Protein AF-A0A846ETT3-F1 (afdb_monomer)

Nearest PDB structures (foldseek):
  6ebn-assembly1_A  TM=8.246E-01  e=8.961E-28  Psilocybe cubensis
  7cwy-assembly1_A  TM=8.087E-01  e=3.530E-19  Enterococcus faecalis
  3vp6-assembly1_B  TM=7.654E-01  e=6.152E-07  Homo sapiens
  2okj-assembly1_A  TM=7.745E-01  e=5.686E-06  Homo sapiens
  7lz6-assembly1_B  TM=7.390E-01  e=2.336E-06  Homo sapiens

Structure (mmCIF, N/CA/C/O backbone):
data_AF-A0A846ETT3-F1
#
_entry.id   AF-A0A846ETT3-F1
#
loop_
_atom_site.group_PDB
_atom_site.id
_atom_site.type_symbol
_atom_site.label_atom_id
_atom_site.label_alt_id
_atom_site.label_comp_id
_atom_site.label_asym_id
_atom_site.label_entity_id
_atom_site.label_seq_id
_atom_site.pdbx_PDB_ins_code
_atom_site.Cartn_x
_atom_site.Cartn_y
_atom_site.Cartn_z
_atom_site.occupancy
_atom_site.B_iso_or_equiv
_atom_site.auth_seq_id
_atom_site.auth_comp_id
_atom_site.auth_asym_id
_atom_site.auth_atom_id
_atom_site.pdbx_PDB_model_num
ATOM 1 N N . MET A 1 1 ? 20.574 -25.439 -6.660 1.00 46.97 1 MET A N 1
ATOM 2 C CA . MET A 1 1 ? 19.407 -25.152 -5.811 1.00 46.97 1 MET A CA 1
ATOM 3 C C . MET A 1 1 ? 19.473 -23.665 -5.570 1.00 46.97 1 MET A C 1
ATOM 5 O O . MET A 1 1 ? 20.426 -23.225 -4.946 1.00 46.97 1 MET A O 1
ATOM 9 N N . GLU A 1 2 ? 18.604 -22.910 -6.231 1.00 51.91 2 GLU A N 1
ATOM 10 C CA . GLU A 1 2 ? 18.496 -21.464 -6.031 1.00 51.91 2 GLU A CA 1
ATOM 11 C C . GLU A 1 2 ? 17.723 -21.252 -4.733 1.00 51.91 2 GLU A C 1
ATOM 13 O O . GLU A 1 2 ? 16.706 -21.9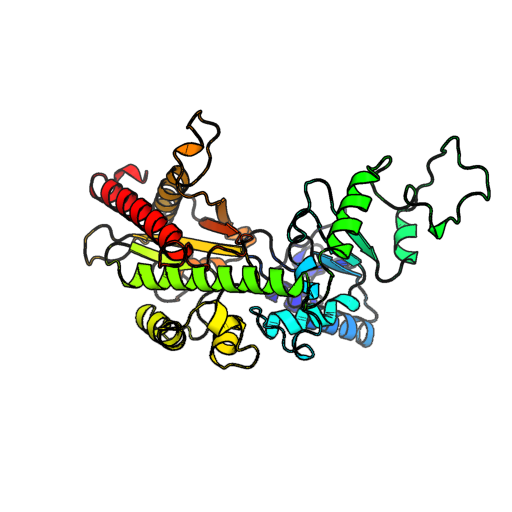11 -4.512 1.00 51.91 2 GLU A O 1
ATOM 18 N N . LEU A 1 3 ? 18.256 -20.415 -3.849 1.00 61.38 3 LEU A N 1
ATOM 19 C CA . LEU A 1 3 ? 17.632 -20.104 -2.575 1.00 61.38 3 LEU A CA 1
ATOM 20 C C .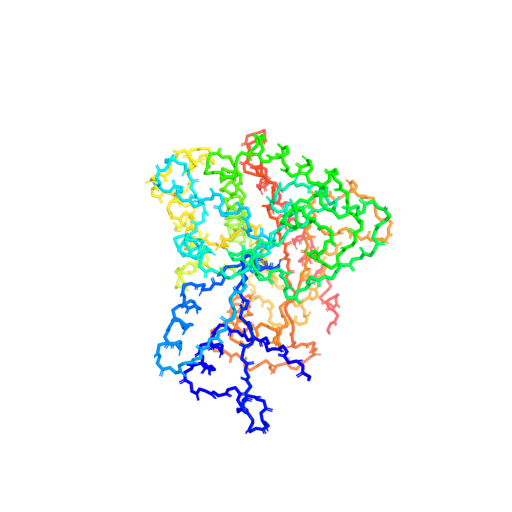 LEU A 1 3 ? 17.078 -18.683 -2.654 1.00 61.38 3 LEU A C 1
ATOM 22 O O . LEU A 1 3 ? 17.824 -17.752 -2.950 1.00 61.38 3 LEU A O 1
ATOM 26 N N . LEU A 1 4 ? 15.782 -18.527 -2.397 1.00 72.81 4 LEU A N 1
ATOM 27 C CA . LEU A 1 4 ? 15.175 -17.217 -2.201 1.00 72.81 4 LEU A CA 1
ATOM 28 C C . LEU A 1 4 ? 15.307 -16.850 -0.722 1.00 72.81 4 LEU A C 1
ATOM 30 O O . LEU A 1 4 ? 14.778 -17.553 0.136 1.00 72.81 4 LEU A O 1
ATOM 34 N N . LEU A 1 5 ? 16.027 -15.768 -0.440 1.00 66.88 5 LEU A N 1
ATOM 35 C CA . LEU A 1 5 ? 16.122 -15.187 0.894 1.00 66.88 5 LEU A CA 1
ATOM 36 C C . LEU A 1 5 ? 15.127 -14.031 1.000 1.00 66.88 5 LEU A C 1
ATOM 38 O O . LEU A 1 5 ? 15.304 -13.001 0.354 1.00 66.88 5 LEU A O 1
ATOM 42 N N . CYS A 1 6 ? 14.085 -14.218 1.807 1.00 68.12 6 CYS A N 1
ATOM 43 C CA . CYS A 1 6 ? 13.172 -13.153 2.207 1.00 68.12 6 CYS A CA 1
ATOM 44 C C . CYS A 1 6 ? 13.728 -12.508 3.474 1.00 68.12 6 CYS A C 1
ATOM 46 O O . CYS A 1 6 ? 13.907 -13.184 4.483 1.00 68.12 6 CYS A O 1
ATOM 48 N N . LEU A 1 7 ? 14.049 -11.221 3.400 1.00 66.62 7 LEU A N 1
ATOM 49 C CA . LEU A 1 7 ? 14.689 -10.480 4.479 1.00 66.62 7 LEU A CA 1
ATOM 50 C C . LEU A 1 7 ? 13.911 -9.195 4.694 1.00 66.62 7 LEU A C 1
ATOM 52 O O . LEU A 1 7 ? 13.517 -8.548 3.722 1.00 66.62 7 LEU A O 1
ATOM 56 N N . ASN A 1 8 ? 13.734 -8.798 5.951 1.00 64.62 8 ASN A N 1
ATOM 57 C CA . ASN A 1 8 ? 13.344 -7.423 6.230 1.00 64.62 8 ASN A CA 1
ATOM 58 C C . ASN A 1 8 ? 14.505 -6.471 5.860 1.00 64.62 8 ASN A C 1
ATOM 60 O O . ASN A 1 8 ? 15.656 -6.887 5.702 1.00 64.62 8 ASN A O 1
ATOM 64 N N . LEU A 1 9 ? 14.208 -5.179 5.709 1.00 63.06 9 LEU A N 1
ATOM 65 C CA . LEU A 1 9 ? 15.191 -4.172 5.288 1.00 63.06 9 LEU A CA 1
ATOM 66 C C . LEU A 1 9 ? 16.407 -4.091 6.227 1.00 63.06 9 LEU A C 1
ATOM 68 O O . LEU A 1 9 ? 17.533 -3.952 5.751 1.00 63.06 9 LEU A O 1
ATOM 72 N N . SER A 1 10 ? 16.210 -4.204 7.544 1.00 64.75 10 SER A N 1
ATOM 73 C CA . SER A 1 10 ? 17.315 -4.190 8.513 1.00 64.75 10 SER A CA 1
ATOM 74 C C . SER A 1 10 ? 18.259 -5.375 8.332 1.00 64.75 10 SER A C 1
ATOM 76 O O . SER A 1 10 ? 19.473 -5.179 8.281 1.00 64.75 10 SER A O 1
ATOM 78 N N . ASP A 1 11 ? 17.711 -6.576 8.160 1.00 67.62 11 ASP A N 1
ATOM 79 C CA . ASP A 1 11 ? 18.476 -7.802 7.953 1.00 67.62 11 ASP A CA 1
ATOM 80 C C . ASP A 1 11 ? 19.167 -7.774 6.594 1.00 67.62 11 ASP A C 1
ATOM 82 O O . ASP A 1 11 ? 20.320 -8.177 6.483 1.00 67.62 11 ASP A O 1
ATOM 86 N N . PHE A 1 12 ? 18.512 -7.218 5.569 1.00 73.50 12 PHE A N 1
ATOM 87 C CA . PHE A 1 12 ? 19.136 -6.973 4.275 1.00 73.50 12 PHE A CA 1
ATOM 88 C C . PHE A 1 12 ? 20.381 -6.094 4.423 1.00 73.50 12 PHE A C 1
ATOM 90 O O . PHE A 1 12 ? 21.456 -6.496 3.994 1.00 73.50 12 PHE A O 1
ATOM 97 N N . PHE A 1 13 ? 20.299 -4.930 5.072 1.00 72.44 13 PHE A N 1
ATOM 98 C CA . PHE A 1 13 ? 21.490 -4.089 5.241 1.00 72.44 13 PHE A CA 1
ATOM 99 C C . PHE A 1 13 ? 22.548 -4.729 6.148 1.00 72.44 13 PHE A C 1
ATOM 101 O O . PHE A 1 13 ? 23.739 -4.545 5.895 1.00 72.44 13 PHE A O 1
ATOM 108 N N . TYR A 1 14 ? 22.137 -5.516 7.145 1.00 67.62 14 TYR A N 1
ATOM 109 C CA . TYR A 1 14 ? 23.044 -6.264 8.014 1.00 67.62 14 TYR A CA 1
ATOM 110 C C . TYR A 1 14 ? 23.808 -7.373 7.267 1.00 67.62 14 TYR A C 1
ATOM 112 O O . TYR A 1 14 ? 25.023 -7.510 7.421 1.00 67.62 14 TYR A O 1
ATOM 120 N N . LEU A 1 15 ? 23.145 -8.121 6.378 1.00 69.44 15 LEU A N 1
ATOM 121 C CA . LEU A 1 15 ? 23.803 -9.145 5.553 1.00 69.44 15 LEU A CA 1
ATOM 122 C C . LEU A 1 15 ? 24.960 -8.581 4.727 1.00 69.44 15 LEU A C 1
ATOM 124 O O . LEU A 1 15 ? 25.975 -9.251 4.520 1.00 69.44 15 LEU A O 1
ATOM 128 N N . PHE A 1 16 ? 24.806 -7.340 4.268 1.00 68.00 16 PHE A N 1
ATOM 129 C CA . PHE A 1 16 ? 25.812 -6.624 3.500 1.00 68.00 16 PHE A CA 1
ATOM 130 C C . PHE A 1 16 ? 26.701 -5.707 4.363 1.00 68.00 16 PHE A C 1
ATOM 132 O O . PHE A 1 16 ? 27.505 -4.961 3.807 1.00 68.00 16 PHE A O 1
ATOM 139 N N . SER A 1 17 ? 26.627 -5.718 5.693 1.00 63.75 17 SER A N 1
ATOM 140 C CA . SER A 1 17 ? 27.673 -5.083 6.510 1.00 63.75 17 SER A CA 1
ATOM 141 C C . SER A 1 17 ? 28.801 -6.057 6.845 1.00 63.75 17 SER A C 1
ATOM 143 O O . SER A 1 17 ? 29.961 -5.652 6.829 1.00 63.75 17 SER A O 1
ATOM 145 N N . ASP A 1 18 ? 28.477 -7.340 7.051 1.00 61.66 18 ASP A N 1
ATOM 146 C CA . ASP A 1 18 ? 29.418 -8.334 7.595 1.00 61.66 18 ASP A CA 1
ATOM 147 C C . ASP A 1 18 ? 29.718 -9.525 6.656 1.00 61.66 18 ASP A C 1
ATOM 149 O O . ASP A 1 18 ? 30.370 -10.482 7.067 1.00 61.66 18 ASP A O 1
ATOM 153 N N . ASN A 1 19 ? 29.286 -9.495 5.384 1.00 57.69 19 ASN A N 1
ATOM 154 C CA . ASN A 1 19 ? 29.395 -10.634 4.447 1.00 57.69 19 ASN A CA 1
ATOM 155 C C . ASN A 1 19 ? 28.767 -11.939 5.000 1.00 57.69 19 ASN A C 1
ATOM 157 O O . ASN A 1 19 ? 29.209 -13.046 4.678 1.00 57.69 19 ASN A O 1
ATOM 161 N N . SER A 1 20 ? 27.722 -11.827 5.823 1.00 59.94 20 SER A N 1
ATOM 162 C CA . SER A 1 20 ? 27.207 -12.907 6.679 1.00 59.94 20 SER A CA 1
ATOM 163 C C . SER A 1 20 ? 26.238 -13.873 5.988 1.00 59.94 20 SER A C 1
ATOM 165 O O . SER A 1 20 ? 25.697 -14.764 6.634 1.00 59.94 20 SER A O 1
ATOM 167 N N . ILE A 1 21 ? 26.061 -13.793 4.663 1.00 64.19 21 ILE A N 1
ATOM 168 C CA . ILE A 1 21 ? 25.161 -14.693 3.909 1.00 64.19 21 ILE A CA 1
ATOM 169 C C . ILE A 1 21 ? 25.497 -16.173 4.162 1.00 64.19 21 ILE A C 1
ATOM 171 O O . ILE A 1 21 ? 24.603 -17.005 4.303 1.00 64.19 21 ILE A O 1
ATOM 175 N N . SER A 1 22 ? 26.785 -16.512 4.276 1.00 59.91 22 SER A N 1
ATOM 176 C CA . SER A 1 22 ? 27.229 -17.871 4.612 1.00 59.91 22 SER A CA 1
ATOM 177 C C . SER A 1 22 ? 26.864 -18.300 6.037 1.00 59.91 22 SER A C 1
ATOM 179 O O . SER A 1 22 ? 26.668 -19.489 6.292 1.00 59.91 22 SER A O 1
ATOM 181 N N . GLU A 1 23 ? 26.806 -17.345 6.968 1.00 58.00 23 GLU A N 1
ATOM 182 C CA . GLU A 1 23 ? 26.436 -17.571 8.368 1.00 58.00 23 GLU A CA 1
ATOM 183 C C . GLU A 1 23 ? 24.924 -17.748 8.506 1.00 58.00 23 GLU A C 1
ATOM 185 O O . GLU A 1 23 ? 24.486 -18.692 9.159 1.00 58.00 23 GLU A O 1
ATOM 190 N N . THR A 1 24 ? 24.129 -16.935 7.803 1.00 67.19 24 THR A N 1
ATOM 191 C CA . THR A 1 24 ? 22.663 -17.066 7.739 1.00 67.19 24 THR A CA 1
ATOM 192 C C . THR A 1 24 ? 22.229 -18.426 7.207 1.00 67.19 24 THR A C 1
ATOM 194 O O . THR A 1 24 ? 21.252 -18.999 7.682 1.00 67.19 24 THR A O 1
ATOM 197 N N . LEU A 1 25 ? 22.967 -18.975 6.241 1.00 68.62 25 LEU A N 1
ATOM 198 C CA . LEU A 1 25 ? 22.671 -20.288 5.664 1.00 68.62 25 LEU A CA 1
ATOM 199 C C . LEU A 1 25 ? 23.290 -21.454 6.434 1.00 68.62 25 LEU A C 1
ATOM 201 O O . LEU A 1 25 ? 22.961 -22.608 6.155 1.00 68.62 25 LEU A O 1
ATOM 205 N N . GLY A 1 26 ? 24.178 -21.174 7.393 1.00 69.44 26 GLY A N 1
ATOM 206 C CA . GLY A 1 26 ? 24.812 -22.180 8.243 1.00 69.44 26 GLY A CA 1
ATOM 207 C C . GLY A 1 26 ? 25.633 -23.230 7.485 1.00 69.44 26 GLY A C 1
ATOM 208 O O . GLY A 1 26 ? 25.972 -24.266 8.057 1.00 69.44 26 GLY A O 1
ATOM 209 N N . ASP A 1 27 ? 25.940 -23.001 6.204 1.00 77.50 27 ASP A N 1
ATOM 210 C CA . ASP A 1 27 ? 26.609 -23.978 5.339 1.00 77.50 27 ASP A CA 1
ATOM 211 C C . ASP A 1 27 ? 28.088 -23.657 5.083 1.00 77.50 27 ASP A C 1
ATOM 213 O O . ASP A 1 27 ? 28.808 -24.481 4.509 1.00 77.50 27 ASP A O 1
ATOM 217 N N . GLY A 1 28 ? 28.550 -22.484 5.537 1.00 74.12 28 GLY A N 1
ATOM 218 C CA . GLY A 1 28 ? 29.937 -22.035 5.425 1.00 74.12 28 GLY A CA 1
ATOM 219 C C . GLY A 1 28 ? 30.394 -21.774 3.987 1.00 74.12 28 GLY A C 1
ATOM 220 O O . GLY A 1 28 ? 31.600 -21.744 3.732 1.00 74.12 28 GLY A O 1
ATOM 221 N N . LYS A 1 29 ? 29.464 -21.626 3.033 1.00 75.00 29 LYS A N 1
ATOM 222 C CA . LYS A 1 29 ? 29.772 -21.385 1.617 1.00 75.00 29 LYS A CA 1
ATOM 223 C C . LYS A 1 29 ? 29.482 -19.946 1.225 1.00 75.00 29 LYS A C 1
ATOM 225 O O . LYS A 1 29 ? 28.577 -19.313 1.750 1.00 75.00 29 LYS A O 1
ATOM 230 N N . GLN A 1 30 ? 30.228 -19.448 0.245 1.00 74.88 30 GLN A N 1
ATOM 231 C CA . GLN A 1 30 ? 29.902 -18.186 -0.412 1.00 74.88 30 GLN A CA 1
ATOM 232 C C . GLN A 1 30 ? 28.758 -18.394 -1.408 1.00 74.88 30 GLN A C 1
ATOM 234 O O . GLN A 1 30 ? 28.809 -19.321 -2.222 1.00 74.88 30 GLN A O 1
ATOM 239 N N . HIS A 1 31 ? 27.764 -17.507 -1.370 1.00 78.31 31 HIS A N 1
ATOM 240 C CA . HIS A 1 31 ? 26.595 -17.550 -2.249 1.00 78.31 31 HIS A CA 1
ATOM 241 C C . HIS A 1 31 ? 26.526 -16.270 -3.088 1.00 78.31 31 HIS A C 1
ATOM 243 O O . HIS A 1 31 ? 26.509 -15.179 -2.515 1.00 78.31 31 HIS A O 1
ATOM 249 N N . PRO A 1 32 ? 26.508 -16.364 -4.430 1.00 80.19 32 PRO A N 1
ATOM 250 C CA . PRO A 1 32 ? 26.344 -15.194 -5.278 1.00 80.19 32 PRO A CA 1
ATOM 251 C C . PRO A 1 32 ? 24.910 -14.666 -5.190 1.00 80.19 32 PRO A C 1
ATOM 253 O O . PRO A 1 32 ? 23.945 -15.430 -5.240 1.00 80.19 32 PRO A O 1
ATOM 256 N N . ILE A 1 33 ? 24.774 -13.345 -5.123 1.00 84.31 33 ILE A N 1
ATOM 257 C CA . ILE A 1 33 ? 23.477 -12.670 -5.132 1.00 84.31 33 ILE A CA 1
ATOM 258 C C . ILE A 1 33 ? 23.106 -12.401 -6.586 1.00 84.31 33 ILE A C 1
ATOM 260 O O . ILE A 1 33 ? 23.710 -11.561 -7.247 1.00 84.31 33 ILE A O 1
ATOM 264 N N . ILE A 1 34 ? 22.124 -13.137 -7.103 1.00 89.00 34 ILE A N 1
ATOM 265 C CA . ILE A 1 34 ? 21.691 -12.986 -8.499 1.00 89.00 34 ILE A CA 1
ATOM 266 C C . ILE A 1 34 ? 20.930 -11.669 -8.671 1.00 89.00 34 ILE A C 1
ATOM 268 O O . ILE A 1 34 ? 21.206 -10.903 -9.597 1.00 89.00 34 ILE A O 1
ATOM 272 N N . ALA A 1 35 ? 19.982 -11.405 -7.773 1.00 91.75 35 ALA A N 1
ATOM 273 C CA . ALA A 1 35 ? 19.149 -10.219 -7.814 1.00 91.75 35 ALA A CA 1
ATOM 274 C C . ALA A 1 35 ? 18.691 -9.792 -6.417 1.00 91.75 35 ALA A C 1
ATOM 276 O O . ALA A 1 35 ? 18.546 -10.617 -5.518 1.00 91.75 35 ALA A O 1
ATOM 277 N N . VAL A 1 36 ? 18.409 -8.500 -6.285 1.00 93.81 36 VAL A N 1
ATOM 278 C CA . VAL A 1 36 ? 17.677 -7.886 -5.179 1.00 93.81 36 VAL A CA 1
ATOM 279 C C . VAL A 1 36 ? 16.392 -7.298 -5.752 1.00 93.81 36 VAL A C 1
ATOM 281 O O . VAL A 1 36 ? 16.425 -6.627 -6.789 1.00 93.81 36 VAL A O 1
ATOM 284 N N . VAL A 1 37 ? 15.266 -7.565 -5.095 1.00 96.19 37 VAL A N 1
ATOM 285 C CA . VAL A 1 37 ? 13.952 -7.045 -5.483 1.00 96.19 37 VAL A CA 1
ATOM 286 C C . VAL A 1 37 ? 13.592 -5.894 -4.553 1.00 96.19 37 VAL A C 1
ATOM 288 O O . VAL A 1 37 ? 13.576 -6.080 -3.344 1.00 96.19 37 VAL A O 1
ATOM 291 N N . ALA A 1 38 ? 13.319 -4.723 -5.122 1.00 96.81 38 ALA A N 1
ATOM 292 C CA . ALA A 1 38 ? 12.731 -3.591 -4.415 1.00 96.81 38 ALA A CA 1
ATOM 293 C C . ALA A 1 38 ? 11.248 -3.502 -4.785 1.00 96.81 38 ALA A C 1
ATOM 295 O O . ALA A 1 38 ? 10.911 -3.368 -5.965 1.00 96.81 38 ALA A O 1
ATOM 296 N N . VAL A 1 39 ? 10.364 -3.581 -3.800 1.00 97.75 39 VAL A N 1
ATOM 297 C CA . VAL A 1 39 ? 8.915 -3.560 -3.987 1.00 97.75 39 VAL A CA 1
ATOM 298 C C . VAL A 1 39 ? 8.400 -2.122 -3.938 1.00 97.75 39 VAL A C 1
ATOM 300 O O . VAL A 1 39 ? 8.705 -1.345 -3.037 1.00 97.75 39 VAL A O 1
ATOM 303 N N . PHE A 1 40 ? 7.610 -1.751 -4.941 1.00 98.31 40 PHE A N 1
ATOM 304 C CA . PHE A 1 40 ? 6.946 -0.457 -5.053 1.00 98.31 40 PHE A CA 1
ATOM 305 C C . PHE A 1 40 ? 5.439 -0.690 -5.018 1.00 98.31 40 PHE A C 1
ATOM 307 O O . PHE A 1 40 ? 4.812 -0.994 -6.038 1.00 98.31 40 PHE A O 1
ATOM 314 N N . GLY A 1 41 ? 4.866 -0.532 -3.829 1.00 97.38 41 GLY A N 1
ATOM 315 C CA . GLY A 1 41 ? 3.498 -0.914 -3.524 1.00 97.38 41 GLY A CA 1
ATOM 316 C C . GLY A 1 41 ? 3.417 -2.376 -3.118 1.00 97.38 41 GLY A C 1
ATOM 317 O O . GLY A 1 41 ? 3.010 -3.208 -3.931 1.00 97.38 41 GLY A O 1
ATOM 318 N N . SER A 1 42 ? 3.798 -2.674 -1.871 1.00 96.50 42 SER A N 1
ATOM 319 C CA . SER A 1 42 ? 3.599 -4.003 -1.287 1.00 96.50 42 SER A CA 1
ATOM 320 C C . SER A 1 42 ? 2.142 -4.446 -1.424 1.00 96.50 42 SER A C 1
ATOM 322 O O . SER A 1 42 ? 1.215 -3.632 -1.403 1.00 96.50 42 SER A O 1
ATOM 324 N N . THR A 1 43 ? 1.930 -5.751 -1.599 1.00 93.69 43 THR A N 1
ATOM 325 C CA . THR A 1 43 ? 0.587 -6.287 -1.849 1.00 93.69 43 THR A CA 1
ATOM 326 C C . THR A 1 43 ? -0.360 -5.960 -0.704 1.00 93.69 43 THR A C 1
ATOM 328 O O . THR A 1 43 ? -1.500 -5.573 -0.953 1.00 93.69 43 THR A O 1
ATOM 331 N N . GLU A 1 44 ? 0.101 -6.073 0.537 1.00 94.00 44 GLU A N 1
ATOM 332 C CA . GLU A 1 44 ? -0.758 -5.949 1.708 1.00 94.00 44 GLU A CA 1
ATOM 333 C C . GLU A 1 44 ? -0.907 -4.492 2.179 1.00 94.00 44 GLU A C 1
ATOM 335 O O . GLU A 1 44 ? -2.035 -4.070 2.421 1.00 94.00 44 GLU A O 1
ATOM 340 N N . GLU A 1 45 ? 0.167 -3.693 2.202 1.00 94.88 45 GLU A N 1
ATOM 341 C CA . GLU A 1 45 ? 0.192 -2.339 2.795 1.00 94.88 45 GLU A CA 1
ATOM 342 C C . GLU A 1 45 ? 0.396 -1.202 1.786 1.00 94.88 45 GLU A C 1
ATOM 344 O O . GLU A 1 45 ? 0.197 -0.036 2.123 1.00 94.88 45 GLU A O 1
ATOM 349 N N . GLY A 1 46 ? 0.809 -1.501 0.552 1.00 96.31 46 GLY A N 1
ATOM 350 C CA . GLY A 1 46 ? 1.140 -0.481 -0.442 1.00 96.31 46 GLY A CA 1
ATOM 351 C C . GLY A 1 46 ? 2.404 0.320 -0.119 1.00 96.31 46 GLY A C 1
ATOM 352 O O . GLY A 1 46 ? 2.517 1.452 -0.587 1.00 96.31 46 GLY A O 1
ATOM 353 N N . THR A 1 47 ? 3.341 -0.243 0.648 1.00 95.69 47 THR A N 1
ATOM 354 C CA . THR A 1 47 ? 4.603 0.416 1.031 1.00 95.69 47 THR A CA 1
ATOM 355 C C . THR A 1 47 ? 5.601 0.466 -0.124 1.00 95.69 47 THR A C 1
ATOM 357 O O . THR A 1 47 ? 5.497 -0.293 -1.097 1.00 95.69 47 THR A O 1
ATOM 360 N N . VAL A 1 48 ? 6.566 1.383 -0.039 1.00 97.44 48 VAL A N 1
ATOM 361 C CA . VAL A 1 48 ? 7.646 1.536 -1.024 1.00 97.44 48 VAL A CA 1
ATOM 362 C C . VAL A 1 48 ? 8.999 1.272 -0.366 1.00 97.44 48 VAL A C 1
ATOM 364 O O . VAL A 1 48 ? 9.366 1.951 0.591 1.00 97.44 48 VAL A O 1
ATOM 367 N N . ASP A 1 49 ? 9.765 0.329 -0.911 1.00 96.00 49 ASP A N 1
ATOM 368 C CA . ASP A 1 49 ? 11.095 -0.026 -0.406 1.00 96.00 49 ASP A CA 1
ATOM 369 C C . ASP A 1 49 ? 12.147 1.073 -0.637 1.00 96.00 49 ASP A C 1
ATOM 371 O O . ASP A 1 49 ? 12.063 1.884 -1.565 1.00 96.00 49 ASP A O 1
ATOM 375 N N . GLU A 1 50 ? 13.211 1.045 0.173 1.00 95.62 50 GLU A N 1
ATOM 376 C CA . GLU A 1 50 ? 14.316 2.014 0.168 1.00 95.62 50 GLU A CA 1
ATOM 377 C C . GLU A 1 50 ? 15.279 1.837 -1.029 1.00 95.62 50 GLU A C 1
ATOM 379 O O . GLU A 1 50 ? 16.480 1.585 -0.865 1.00 95.62 50 GLU A O 1
ATOM 384 N N . LEU A 1 51 ? 14.778 1.989 -2.260 1.00 97.19 51 LEU A N 1
ATOM 385 C CA . LEU A 1 51 ? 15.555 1.808 -3.492 1.00 97.19 51 LEU A CA 1
ATOM 386 C C . LEU A 1 51 ? 16.835 2.657 -3.526 1.00 97.19 51 LEU A C 1
ATOM 388 O O . LEU A 1 51 ? 17.860 2.185 -4.020 1.00 97.19 51 LEU A O 1
ATOM 392 N N . VAL A 1 52 ? 16.804 3.888 -3.003 1.00 97.75 52 VAL A N 1
ATOM 393 C CA . VAL A 1 52 ? 17.999 4.744 -2.896 1.00 97.75 52 VAL A CA 1
ATOM 394 C C . VAL A 1 52 ? 19.117 4.002 -2.155 1.00 97.75 52 VAL A C 1
ATOM 396 O O . VAL A 1 52 ? 20.213 3.856 -2.698 1.00 97.75 52 VAL A O 1
ATOM 399 N N . LYS A 1 53 ? 18.824 3.447 -0.972 1.00 95.25 53 LYS A N 1
ATOM 400 C CA . LYS A 1 53 ? 19.810 2.715 -0.167 1.00 95.25 53 LYS A CA 1
ATOM 401 C C . LYS A 1 53 ? 20.247 1.410 -0.831 1.00 95.25 53 LYS A C 1
ATOM 403 O O . LYS A 1 53 ? 21.430 1.086 -0.792 1.00 95.25 53 LYS A O 1
ATOM 408 N N . ILE A 1 54 ? 19.332 0.681 -1.477 1.00 94.69 54 ILE A N 1
ATOM 409 C CA . ILE A 1 54 ? 19.658 -0.550 -2.223 1.00 94.69 54 ILE A CA 1
ATOM 410 C C . ILE A 1 54 ? 20.657 -0.252 -3.353 1.00 94.69 54 ILE A C 1
ATOM 412 O O . ILE A 1 54 ? 21.627 -0.985 -3.557 1.00 94.69 54 ILE A O 1
ATOM 416 N N . LEU A 1 55 ? 20.448 0.839 -4.093 1.00 96.19 55 LEU A N 1
ATOM 417 C CA . LEU A 1 55 ? 21.343 1.244 -5.175 1.00 96.19 55 LEU A CA 1
ATOM 418 C C . LEU A 1 55 ? 22.697 1.730 -4.656 1.00 96.19 55 LEU A C 1
ATOM 420 O O . LEU A 1 55 ? 23.718 1.397 -5.261 1.00 96.19 55 LEU A O 1
ATOM 424 N N . ASP A 1 56 ? 22.714 2.491 -3.562 1.00 94.81 56 ASP A N 1
ATOM 425 C CA . ASP A 1 56 ? 23.952 2.932 -2.916 1.00 94.81 56 ASP A CA 1
ATOM 426 C C . ASP A 1 56 ? 24.764 1.736 -2.418 1.00 94.81 56 ASP A C 1
ATOM 428 O O . ASP A 1 56 ? 25.963 1.650 -2.690 1.00 94.81 56 ASP A O 1
ATOM 432 N N . LEU A 1 57 ? 24.100 0.759 -1.796 1.00 90.62 57 LEU A N 1
ATOM 433 C CA . LEU A 1 57 ? 24.709 -0.495 -1.367 1.00 90.62 57 LEU A CA 1
ATOM 434 C C . LEU A 1 57 ? 25.364 -1.226 -2.539 1.00 90.62 57 LEU A C 1
ATOM 436 O O . LEU A 1 57 ? 26.550 -1.550 -2.481 1.00 90.62 57 LEU A O 1
ATOM 440 N N . ARG A 1 58 ? 24.625 -1.411 -3.640 1.00 92.00 58 ARG A N 1
ATOM 441 C CA . ARG A 1 58 ? 25.159 -2.024 -4.862 1.00 92.00 58 ARG A CA 1
ATOM 442 C C . ARG A 1 58 ? 26.387 -1.281 -5.384 1.00 92.00 58 ARG A C 1
ATOM 444 O O . ARG A 1 58 ? 27.379 -1.906 -5.744 1.00 92.00 58 ARG A O 1
ATOM 451 N N . ASN A 1 59 ? 26.334 0.048 -5.446 1.00 93.56 59 ASN A N 1
ATOM 452 C CA . ASN A 1 59 ? 27.438 0.857 -5.964 1.00 93.56 59 ASN A CA 1
ATOM 453 C C . ASN A 1 59 ? 28.687 0.767 -5.076 1.00 93.56 59 ASN A C 1
ATOM 455 O O . ASN A 1 59 ? 29.796 0.675 -5.605 1.00 93.56 59 ASN A O 1
ATOM 459 N N . ASN A 1 60 ? 28.512 0.756 -3.754 1.00 90.69 60 ASN A N 1
ATOM 460 C CA . ASN A 1 60 ? 29.609 0.587 -2.803 1.00 90.69 60 ASN A CA 1
ATOM 461 C C . ASN A 1 60 ? 30.231 -0.809 -2.931 1.00 90.69 60 ASN A C 1
ATOM 463 O O . ASN A 1 60 ? 31.446 -0.926 -3.046 1.00 90.69 60 ASN A O 1
ATOM 467 N N . TYR A 1 61 ? 29.417 -1.863 -3.032 1.00 87.06 61 TYR A N 1
ATOM 468 C CA . TYR A 1 61 ? 29.908 -3.232 -3.223 1.00 87.06 61 TYR A CA 1
ATOM 469 C C . TYR A 1 61 ? 30.653 -3.434 -4.543 1.00 87.06 61 TYR A C 1
ATOM 471 O O . TYR A 1 61 ? 31.735 -4.023 -4.548 1.00 87.06 61 TYR A O 1
ATOM 479 N N . ARG A 1 62 ? 30.139 -2.871 -5.642 1.00 89.69 62 ARG A N 1
ATOM 480 C CA . ARG A 1 62 ? 30.833 -2.870 -6.938 1.00 89.69 62 ARG A CA 1
ATOM 481 C C . ARG A 1 62 ? 32.208 -2.223 -6.833 1.00 89.69 62 ARG A C 1
ATOM 483 O O . ARG A 1 62 ? 33.174 -2.726 -7.390 1.00 89.69 62 ARG A O 1
ATOM 490 N N . LYS A 1 63 ? 32.288 -1.090 -6.136 1.00 90.81 63 LYS A N 1
ATOM 491 C CA . LYS A 1 63 ? 33.515 -0.303 -6.014 1.00 90.81 63 LYS A CA 1
ATOM 492 C C . LYS A 1 63 ? 34.536 -0.952 -5.080 1.00 90.81 63 LYS A C 1
ATOM 494 O O . LYS A 1 63 ? 35.715 -1.001 -5.421 1.00 90.81 63 LYS A O 1
ATOM 499 N N . ASP A 1 64 ? 34.090 -1.390 -3.908 1.00 88.75 64 ASP A N 1
ATOM 500 C CA . ASP A 1 64 ? 34.975 -1.752 -2.801 1.00 88.75 64 ASP A CA 1
ATOM 501 C C . ASP A 1 64 ? 35.258 -3.264 -2.747 1.00 88.75 64 ASP A C 1
ATOM 503 O O . ASP A 1 64 ? 36.277 -3.669 -2.191 1.00 88.75 64 ASP A O 1
ATOM 507 N N . ASN A 1 65 ? 34.397 -4.097 -3.351 1.00 83.00 65 ASN A N 1
ATOM 508 C CA . ASN A 1 65 ? 34.463 -5.562 -3.253 1.00 83.00 65 ASN A CA 1
ATOM 509 C C . ASN A 1 65 ? 34.411 -6.293 -4.611 1.00 83.00 65 ASN A C 1
ATOM 511 O O . ASN A 1 65 ? 34.517 -7.515 -4.625 1.00 83.00 65 ASN A O 1
ATOM 515 N N . ASP A 1 66 ? 34.248 -5.580 -5.736 1.00 84.81 66 ASP A N 1
ATOM 516 C CA . ASP A 1 66 ? 34.042 -6.163 -7.080 1.00 84.81 66 ASP A CA 1
ATOM 517 C C . ASP A 1 66 ? 32.842 -7.136 -7.137 1.00 84.81 66 ASP A C 1
ATOM 519 O O . ASP A 1 66 ? 32.833 -8.129 -7.864 1.00 84.81 66 ASP A O 1
ATOM 523 N N . VAL A 1 67 ? 31.810 -6.853 -6.332 1.00 84.62 67 VAL A N 1
ATOM 524 C CA . VAL A 1 67 ? 30.566 -7.632 -6.264 1.00 84.62 67 VAL A CA 1
ATOM 525 C C . VAL A 1 67 ? 29.429 -6.838 -6.889 1.00 84.62 67 VAL A C 1
ATOM 527 O O . VAL A 1 67 ? 29.237 -5.659 -6.593 1.00 84.62 67 VAL A O 1
ATOM 530 N N . ASP A 1 68 ? 28.638 -7.504 -7.726 1.00 89.25 68 ASP A N 1
ATOM 531 C CA . ASP A 1 68 ? 27.473 -6.925 -8.384 1.00 89.25 68 ASP A CA 1
ATOM 532 C C . ASP A 1 68 ? 26.254 -7.853 -8.280 1.00 89.25 68 ASP A C 1
ATOM 534 O O . ASP A 1 68 ? 26.395 -9.070 -8.182 1.00 89.25 68 ASP A O 1
ATOM 538 N N . PHE A 1 69 ? 25.060 -7.264 -8.323 1.00 91.94 69 PHE A N 1
ATOM 539 C CA . PHE A 1 69 ? 23.776 -7.948 -8.375 1.00 91.94 69 PHE A CA 1
ATOM 540 C C . PHE A 1 69 ? 22.756 -7.142 -9.193 1.00 91.94 69 PHE A C 1
ATOM 542 O O . PHE A 1 69 ? 22.779 -5.905 -9.255 1.00 91.94 69 PHE A O 1
ATOM 549 N N . VAL A 1 70 ? 21.824 -7.859 -9.821 1.00 95.50 70 VAL A N 1
ATOM 550 C CA . VAL A 1 70 ? 20.697 -7.252 -10.540 1.00 95.50 70 VAL A CA 1
ATOM 551 C C . VAL A 1 70 ? 19.762 -6.583 -9.535 1.00 95.50 70 VAL A C 1
ATOM 553 O O . VAL A 1 70 ? 19.470 -7.147 -8.488 1.00 95.50 70 VAL A O 1
ATOM 556 N N . VAL A 1 71 ? 19.250 -5.397 -9.848 1.00 97.44 71 VAL A N 1
ATOM 557 C CA . VAL A 1 71 ? 18.162 -4.776 -9.083 1.00 97.44 71 VAL A CA 1
ATOM 558 C C . VAL A 1 71 ? 16.894 -4.824 -9.923 1.00 97.44 71 VAL A C 1
ATOM 560 O O . VAL A 1 71 ? 16.808 -4.176 -10.971 1.00 97.44 71 VAL A O 1
ATOM 563 N N . HIS A 1 72 ? 15.919 -5.602 -9.463 1.00 98.44 72 HIS A N 1
ATOM 564 C CA . HIS A 1 72 ? 14.567 -5.624 -10.006 1.00 98.44 72 HIS A CA 1
ATOM 565 C C . HIS A 1 72 ? 13.679 -4.712 -9.163 1.00 98.44 72 HIS A C 1
ATOM 567 O O . HIS A 1 72 ? 13.676 -4.827 -7.942 1.00 98.44 72 HIS A O 1
ATOM 573 N N . ALA A 1 73 ? 12.920 -3.825 -9.795 1.00 98.62 73 ALA A N 1
ATOM 574 C CA . ALA A 1 73 ? 11.839 -3.124 -9.121 1.00 98.62 73 ALA A CA 1
ATOM 575 C C . ALA A 1 73 ? 10.512 -3.826 -9.429 1.00 98.62 73 ALA A C 1
ATOM 577 O O . ALA A 1 73 ? 10.044 -3.823 -10.572 1.00 98.62 73 ALA A O 1
ATOM 578 N N . ASP A 1 74 ? 9.899 -4.422 -8.411 1.00 98.69 74 ASP A N 1
ATOM 579 C CA . ASP A 1 74 ? 8.528 -4.902 -8.520 1.00 98.69 74 ASP A CA 1
ATOM 580 C C . ASP A 1 74 ? 7.583 -3.713 -8.336 1.00 98.69 74 ASP A C 1
ATOM 582 O O . ASP A 1 74 ? 7.229 -3.331 -7.224 1.00 98.69 74 ASP A O 1
ATOM 586 N N . CYS A 1 75 ? 7.204 -3.093 -9.450 1.00 98.69 75 CYS A N 1
ATOM 587 C CA . CYS A 1 75 ? 6.205 -2.034 -9.489 1.00 98.69 75 CYS A CA 1
ATOM 588 C C . CYS A 1 75 ? 4.875 -2.550 -10.044 1.00 98.69 75 CYS A C 1
ATOM 590 O O . CYS A 1 75 ? 4.150 -1.790 -10.694 1.00 98.69 75 CYS A O 1
ATOM 592 N N . ALA A 1 76 ? 4.532 -3.828 -9.838 1.00 98.75 76 ALA A N 1
ATOM 593 C CA . ALA A 1 76 ? 3.280 -4.361 -10.356 1.00 98.75 76 ALA A CA 1
ATOM 594 C C . ALA A 1 76 ? 2.092 -3.507 -9.876 1.00 98.75 76 ALA A C 1
ATOM 596 O O . ALA A 1 76 ? 1.267 -3.089 -10.684 1.00 98.75 76 ALA A O 1
ATOM 597 N N . TRP A 1 77 ? 2.050 -3.165 -8.584 1.00 98.69 77 TRP A N 1
ATOM 598 C CA . TRP A 1 77 ? 1.078 -2.210 -8.049 1.00 98.69 77 TRP A CA 1
ATOM 599 C C . TRP A 1 77 ? 1.492 -0.748 -8.269 1.00 98.69 77 TRP A C 1
ATOM 601 O O . TRP A 1 77 ? 0.734 0.023 -8.851 1.00 98.69 77 TRP A O 1
ATOM 611 N N . GLY A 1 78 ? 2.689 -0.346 -7.834 1.00 98.44 78 GLY A N 1
ATOM 612 C CA . GLY A 1 78 ? 3.108 1.060 -7.803 1.00 98.44 78 GLY A CA 1
ATOM 613 C C . GLY A 1 78 ? 3.505 1.673 -9.151 1.00 98.44 78 GLY A C 1
ATOM 614 O O . GLY A 1 78 ? 3.712 2.876 -9.244 1.00 98.44 78 GLY A O 1
ATOM 615 N N . GLY A 1 79 ? 3.600 0.906 -10.237 1.00 98.31 79 GLY A N 1
ATOM 616 C CA . GLY A 1 79 ? 4.242 1.374 -11.470 1.00 98.31 79 GLY A CA 1
ATOM 617 C C . GLY A 1 79 ? 3.596 2.605 -12.108 1.00 98.31 79 GLY A C 1
ATOM 618 O O . GLY A 1 79 ? 4.311 3.466 -12.618 1.00 98.31 79 GLY A O 1
ATOM 619 N N . TYR A 1 80 ? 2.271 2.759 -12.028 1.00 98.69 80 TYR A N 1
ATOM 620 C CA . TYR A 1 80 ? 1.600 3.954 -12.558 1.00 98.69 80 TYR A CA 1
ATOM 621 C C . TYR A 1 80 ? 1.803 5.207 -11.695 1.00 98.69 80 TYR A C 1
ATOM 623 O O . TYR A 1 80 ? 1.720 6.313 -12.235 1.00 98.69 80 TYR A O 1
ATOM 631 N N . PHE A 1 81 ? 2.178 5.083 -10.414 1.00 98.50 81 PHE A N 1
ATOM 632 C CA . PHE A 1 81 ? 2.592 6.228 -9.588 1.00 98.50 81 PHE A CA 1
ATOM 633 C C . PHE A 1 81 ? 3.881 6.881 -10.106 1.00 98.50 81 PHE A C 1
ATOM 635 O O . PHE A 1 81 ? 4.112 8.056 -9.836 1.00 98.50 81 PHE A O 1
ATOM 642 N N . ALA A 1 82 ? 4.664 6.202 -10.957 1.00 98.12 82 ALA A N 1
ATOM 643 C CA . ALA A 1 82 ? 5.807 6.811 -11.641 1.00 98.12 82 ALA A CA 1
ATOM 644 C C . ALA A 1 82 ? 5.411 7.968 -12.575 1.00 98.12 82 ALA A C 1
ATOM 646 O O . ALA A 1 82 ? 6.255 8.788 -12.930 1.00 98.12 82 ALA A O 1
ATOM 647 N N . SER A 1 83 ? 4.127 8.100 -12.925 1.00 97.69 83 SER A N 1
ATOM 648 C CA . SER A 1 83 ? 3.602 9.288 -13.611 1.00 97.69 83 SER A CA 1
ATOM 649 C C . SER A 1 83 ? 3.701 10.578 -12.780 1.00 97.69 83 SER A C 1
ATOM 651 O O . SER A 1 83 ? 3.560 11.661 -13.341 1.00 97.69 83 SER A O 1
ATOM 653 N N . LEU A 1 84 ? 3.988 10.484 -11.476 1.00 96.19 84 LEU A N 1
ATOM 654 C CA . LEU A 1 84 ? 4.294 11.617 -10.599 1.00 96.19 84 LEU A CA 1
ATOM 655 C C . LEU A 1 84 ? 5.749 12.096 -10.722 1.00 96.19 84 LEU A C 1
ATOM 657 O O . LEU A 1 84 ? 6.095 13.137 -10.171 1.00 96.19 84 LEU A O 1
ATOM 661 N N . ILE A 1 85 ? 6.631 11.381 -11.425 1.00 94.75 85 ILE A N 1
ATOM 662 C CA . ILE A 1 85 ? 8.009 11.848 -11.628 1.00 94.75 85 ILE A CA 1
ATOM 663 C C . ILE A 1 85 ? 7.979 13.194 -12.372 1.00 94.75 85 ILE A C 1
ATOM 665 O O . ILE A 1 85 ? 7.336 13.334 -13.412 1.00 94.75 85 ILE A O 1
ATOM 669 N N . GLY A 1 86 ? 8.671 14.192 -11.814 1.00 88.88 86 GLY A N 1
ATOM 670 C CA . GLY A 1 86 ? 8.662 15.571 -12.314 1.00 88.88 86 GLY A CA 1
ATOM 671 C C . GLY A 1 86 ? 7.447 16.399 -11.881 1.00 88.88 86 GLY A C 1
ATOM 672 O O . GLY A 1 86 ? 7.304 17.531 -12.330 1.00 88.88 86 GLY A O 1
ATOM 673 N N . VAL A 1 87 ? 6.571 15.883 -11.008 1.00 88.44 87 VAL A N 1
ATOM 674 C CA . VAL A 1 87 ? 5.365 16.599 -10.550 1.00 88.44 87 VAL A CA 1
ATOM 675 C C . VAL A 1 87 ? 5.675 17.959 -9.921 1.00 88.44 87 VAL A C 1
ATOM 677 O O . VAL A 1 87 ? 4.984 18.932 -10.228 1.00 88.44 87 VAL A O 1
ATOM 680 N N . ASP A 1 88 ? 6.765 18.057 -9.155 1.00 83.25 88 ASP A N 1
ATOM 681 C CA . ASP A 1 88 ? 7.201 19.292 -8.489 1.00 83.25 88 ASP A CA 1
ATOM 682 C C . ASP A 1 88 ? 7.567 20.415 -9.493 1.00 83.25 88 ASP A C 1
ATOM 684 O O . ASP A 1 88 ? 7.579 21.590 -9.137 1.00 83.25 88 ASP A O 1
ATOM 688 N N . GLU A 1 89 ? 7.792 20.088 -10.773 1.00 84.44 89 GLU A N 1
ATOM 689 C CA . GLU A 1 89 ? 8.044 21.055 -11.856 1.00 84.44 89 GLU A CA 1
ATOM 690 C C . GLU A 1 89 ? 6.759 21.504 -12.582 1.00 84.44 89 GLU A C 1
ATOM 692 O O . GLU A 1 89 ? 6.800 22.369 -13.458 1.00 84.44 89 GLU A O 1
ATOM 697 N N . THR A 1 90 ? 5.604 20.910 -12.257 1.00 79.94 90 THR A N 1
ATOM 698 C CA . THR A 1 90 ? 4.391 20.981 -13.097 1.00 79.94 90 THR A CA 1
ATOM 699 C C . THR A 1 90 ? 3.185 21.673 -12.462 1.00 79.94 90 THR A C 1
ATOM 701 O O . THR A 1 90 ? 2.138 21.739 -13.102 1.00 79.94 90 THR A O 1
ATOM 704 N N . ASN A 1 91 ? 3.301 22.214 -11.240 1.00 80.56 91 ASN A N 1
ATOM 705 C CA . ASN A 1 91 ? 2.182 22.781 -10.457 1.00 80.56 91 ASN A CA 1
ATOM 706 C C . ASN A 1 91 ? 0.975 21.829 -10.297 1.00 80.56 91 ASN A C 1
ATOM 708 O O . ASN A 1 91 ? -0.133 22.268 -9.989 1.00 80.56 91 ASN A O 1
ATOM 712 N N . VAL A 1 92 ? 1.165 20.529 -10.526 1.00 85.38 92 VAL A N 1
ATOM 713 C CA . VAL A 1 92 ? 0.151 19.507 -10.269 1.00 85.38 92 VAL A CA 1
ATOM 714 C C . VAL A 1 92 ? 0.304 19.066 -8.810 1.00 85.38 92 VAL A C 1
ATOM 716 O O . VAL A 1 92 ? 1.431 18.849 -8.370 1.00 85.38 92 VAL A O 1
ATOM 719 N N . PRO A 1 93 ? -0.787 18.923 -8.037 1.00 88.00 93 PRO A N 1
ATOM 720 C CA . PRO A 1 93 ? -0.695 18.410 -6.676 1.00 88.00 93 PRO A CA 1
ATOM 721 C C . PRO A 1 93 ? -0.170 16.974 -6.649 1.00 88.00 93 PRO A C 1
ATOM 723 O O . PRO A 1 93 ? -0.481 16.159 -7.524 1.00 88.00 93 PRO A O 1
ATOM 726 N N . ARG A 1 94 ? 0.539 16.634 -5.572 1.00 91.00 94 ARG A N 1
ATOM 727 C CA . ARG A 1 94 ? 0.816 15.248 -5.195 1.00 91.00 94 ARG A CA 1
ATOM 728 C C . ARG A 1 94 ? 0.438 14.984 -3.751 1.00 91.00 94 ARG A C 1
ATOM 730 O O . ARG A 1 94 ? 0.608 15.839 -2.891 1.00 91.00 94 ARG A O 1
ATOM 737 N N . ALA A 1 95 ? -0.035 13.771 -3.508 1.00 92.62 95 ALA A N 1
ATOM 738 C CA . ALA A 1 95 ? -0.423 13.299 -2.187 1.00 92.62 95 ALA A CA 1
ATOM 739 C C . ALA A 1 95 ? 0.456 12.136 -1.708 1.00 92.62 95 ALA A C 1
ATOM 741 O O . ALA A 1 95 ? 0.061 11.425 -0.799 1.00 92.62 95 ALA A O 1
ATOM 742 N N . VAL A 1 96 ? 1.629 11.931 -2.314 1.00 94.69 96 VAL A N 1
ATOM 743 C CA . VAL A 1 96 ? 2.644 10.965 -1.861 1.00 94.69 96 VAL A CA 1
ATOM 744 C C . VAL A 1 96 ? 3.827 11.708 -1.237 1.00 94.69 96 VAL A C 1
ATOM 746 O O . VAL A 1 96 ? 4.140 12.833 -1.654 1.00 94.69 96 VAL A O 1
ATOM 749 N N . SER A 1 97 ? 4.462 11.086 -0.245 1.00 94.44 97 SER A N 1
ATOM 750 C CA . SER A 1 97 ? 5.529 11.683 0.566 1.00 94.44 97 SER A CA 1
ATOM 751 C C . SER A 1 97 ? 6.793 11.999 -0.234 1.00 94.44 97 SER A C 1
ATOM 753 O O . SER A 1 97 ? 7.025 11.481 -1.335 1.00 94.44 97 SER A O 1
ATOM 755 N N . ASP A 1 98 ? 7.647 12.852 0.331 1.00 94.50 98 ASP A N 1
ATOM 756 C CA . ASP A 1 98 ? 8.983 13.112 -0.213 1.00 94.50 98 ASP A CA 1
ATOM 757 C C . ASP A 1 98 ? 9.858 11.853 -0.213 1.00 94.50 98 ASP A C 1
ATOM 759 O O . ASP A 1 98 ? 10.612 11.631 -1.165 1.00 94.50 98 ASP A O 1
ATOM 763 N N . TYR A 1 99 ? 9.701 10.995 0.802 1.00 95.50 99 TYR A N 1
ATOM 764 C CA . TYR A 1 99 ? 10.337 9.678 0.852 1.00 95.50 99 TYR A CA 1
ATOM 765 C C . TYR A 1 99 ? 9.996 8.848 -0.391 1.00 95.50 99 TYR A C 1
ATOM 767 O O . TYR A 1 99 ? 10.908 8.400 -1.093 1.00 95.50 99 TYR A O 1
ATOM 775 N N . VAL A 1 100 ? 8.703 8.706 -0.706 1.00 97.00 100 VAL A N 1
ATOM 776 C CA . VAL A 1 100 ? 8.230 7.958 -1.878 1.00 97.00 100 VAL A CA 1
ATOM 777 C C . VAL A 1 100 ? 8.805 8.565 -3.158 1.00 97.00 100 VAL A C 1
ATOM 779 O O . VAL A 1 100 ? 9.410 7.853 -3.963 1.00 97.00 100 VAL A O 1
ATOM 782 N N . MET A 1 101 ? 8.704 9.885 -3.338 1.00 96.75 101 MET A N 1
ATOM 783 C CA . MET A 1 101 ? 9.220 10.552 -4.540 1.00 96.75 101 MET A CA 1
ATOM 784 C C . MET A 1 101 ? 10.728 10.360 -4.735 1.00 96.75 101 MET A C 1
ATOM 786 O O . MET A 1 101 ? 11.176 10.182 -5.873 1.00 96.75 101 MET A O 1
ATOM 790 N N . ALA A 1 102 ? 11.509 10.333 -3.651 1.00 97.38 102 ALA A N 1
ATOM 791 C CA . ALA A 1 102 ? 12.937 10.045 -3.719 1.00 97.38 102 ALA A CA 1
ATOM 792 C C . ALA A 1 102 ? 13.214 8.640 -4.282 1.00 97.38 102 ALA A C 1
ATOM 794 O O . ALA A 1 102 ? 14.102 8.498 -5.129 1.00 97.38 102 ALA A O 1
ATOM 795 N N . GLN A 1 103 ? 12.427 7.627 -3.887 1.00 98.31 103 GLN A N 1
ATOM 796 C CA . GLN A 1 103 ? 12.568 6.258 -4.402 1.00 98.31 103 GLN A CA 1
ATOM 797 C C . GLN A 1 103 ? 12.160 6.170 -5.878 1.00 98.31 103 GLN A C 1
ATOM 799 O O . GLN A 1 103 ? 12.915 5.643 -6.700 1.00 98.31 103 GLN A O 1
ATOM 804 N N . TYR A 1 104 ? 11.013 6.755 -6.251 1.00 98.25 104 TYR A N 1
ATOM 805 C CA . TYR A 1 104 ? 10.547 6.782 -7.645 1.00 98.25 104 TYR A CA 1
ATOM 806 C C . TYR A 1 104 ? 11.544 7.486 -8.574 1.00 98.25 104 TYR A C 1
ATOM 808 O O . TYR A 1 104 ? 11.784 7.020 -9.691 1.00 98.25 104 TYR A O 1
ATOM 816 N N . GLY A 1 105 ? 12.206 8.546 -8.096 1.00 97.31 105 GLY A N 1
ATOM 817 C CA . GLY A 1 105 ? 13.270 9.241 -8.826 1.00 97.31 105 GLY A CA 1
ATOM 818 C C . GLY A 1 105 ? 14.477 8.359 -9.183 1.00 97.31 105 GLY A C 1
ATOM 819 O O . GLY A 1 105 ? 15.258 8.722 -10.064 1.00 97.31 105 GLY A O 1
ATOM 820 N N . GLN A 1 106 ? 14.630 7.189 -8.550 1.00 98.19 106 GLN A N 1
ATOM 821 C CA . GLN A 1 106 ? 15.703 6.237 -8.843 1.00 98.19 106 GLN A CA 1
ATOM 822 C C . GLN A 1 106 ? 15.281 5.037 -9.702 1.00 98.19 106 GLN A C 1
ATOM 824 O O . GLN A 1 106 ? 16.159 4.269 -10.101 1.00 98.19 106 GLN A O 1
ATOM 829 N N . LEU A 1 107 ? 13.997 4.871 -10.052 1.00 98.06 107 LEU A N 1
ATOM 830 C CA . LEU A 1 107 ? 13.517 3.695 -10.799 1.00 98.06 107 LEU A CA 1
ATOM 831 C C . LEU A 1 107 ? 14.292 3.453 -12.103 1.00 98.06 107 LEU A C 1
ATOM 833 O O . LEU A 1 107 ? 14.632 2.314 -12.417 1.00 98.06 107 LEU A O 1
ATOM 837 N N . GLY A 1 108 ? 14.686 4.515 -12.815 1.00 97.38 108 GLY A N 1
ATOM 838 C CA . GLY A 1 108 ? 15.495 4.421 -14.040 1.00 97.38 108 GLY A CA 1
ATOM 839 C C . GLY A 1 108 ? 16.908 3.837 -13.857 1.00 97.38 108 GLY A C 1
ATOM 840 O O . GLY A 1 108 ? 17.606 3.601 -14.845 1.00 97.38 108 GLY A O 1
ATOM 841 N N . LYS A 1 109 ? 17.355 3.608 -12.614 1.00 97.94 109 LYS A N 1
ATOM 842 C CA . LYS A 1 109 ? 18.639 2.970 -12.278 1.00 97.94 109 LYS A CA 1
ATOM 843 C C . LYS A 1 109 ? 18.518 1.469 -11.979 1.00 97.94 109 LYS A C 1
ATOM 845 O O . LYS A 1 109 ? 19.556 0.811 -11.844 1.00 97.94 109 LYS A O 1
ATOM 850 N N . THR A 1 110 ? 17.301 0.934 -11.901 1.00 98.38 110 THR A N 1
ATOM 851 C CA . THR A 1 110 ? 17.041 -0.513 -11.809 1.00 98.38 110 THR A CA 1
ATOM 852 C C . THR A 1 110 ? 17.322 -1.197 -13.145 1.00 98.38 110 THR A C 1
ATOM 854 O O . THR A 1 110 ? 17.381 -0.544 -14.188 1.00 98.38 110 THR A O 1
ATOM 857 N N . ASP A 1 111 ? 17.567 -2.502 -13.132 1.00 98.44 111 ASP A N 1
ATOM 858 C CA . ASP A 1 111 ? 17.885 -3.258 -14.348 1.00 98.44 111 ASP A CA 1
ATOM 859 C C . ASP A 1 111 ? 16.617 -3.754 -15.047 1.00 98.44 111 ASP A C 1
ATOM 861 O O . ASP A 1 111 ? 16.553 -3.800 -16.281 1.00 98.44 111 ASP A O 1
ATOM 865 N N . THR A 1 112 ? 15.590 -4.081 -14.259 1.00 98.44 112 THR A N 1
ATOM 866 C CA . THR A 1 112 ? 14.272 -4.500 -14.741 1.00 98.44 112 THR A CA 1
ATOM 867 C C . THR A 1 112 ? 13.157 -3.966 -13.846 1.00 98.44 112 THR A C 1
ATOM 869 O O . THR A 1 112 ? 13.365 -3.797 -12.648 1.00 98.44 112 THR A O 1
ATOM 872 N N . ILE A 1 113 ? 11.980 -3.722 -14.426 1.00 98.75 113 ILE A N 1
ATOM 873 C CA . ILE A 1 113 ? 10.783 -3.250 -13.717 1.00 98.75 113 ILE A CA 1
ATOM 874 C C . ILE A 1 113 ? 9.579 -4.095 -14.132 1.00 98.75 113 ILE A C 1
ATOM 876 O O . ILE A 1 113 ? 9.287 -4.180 -15.327 1.00 98.75 113 ILE A O 1
ATOM 880 N N . THR A 1 114 ? 8.863 -4.670 -13.170 1.00 98.81 114 THR A N 1
ATOM 881 C CA . THR A 1 114 ? 7.511 -5.213 -13.396 1.00 98.81 114 THR A CA 1
ATOM 882 C C . THR A 1 114 ? 6.489 -4.090 -13.244 1.00 98.81 114 THR A C 1
ATOM 884 O O . THR A 1 114 ? 6.616 -3.270 -12.343 1.00 98.81 114 THR A O 1
ATOM 887 N N . ILE A 1 115 ? 5.481 -4.024 -14.114 1.00 98.56 115 ILE A N 1
ATOM 888 C CA . ILE A 1 115 ? 4.372 -3.064 -14.023 1.00 98.56 115 ILE A CA 1
ATOM 889 C C . ILE A 1 115 ? 3.094 -3.681 -14.587 1.00 98.56 115 ILE A C 1
ATOM 891 O O . ILE A 1 115 ? 3.104 -4.229 -15.688 1.00 98.56 115 ILE A O 1
ATOM 895 N N . ASP A 1 116 ? 1.974 -3.523 -13.882 1.00 98.69 116 ASP A N 1
ATOM 896 C CA . ASP A 1 116 ? 0.698 -4.089 -14.313 1.00 98.69 116 ASP A CA 1
ATOM 897 C C . ASP A 1 116 ? -0.318 -3.007 -14.714 1.00 98.69 116 ASP A C 1
ATOM 899 O O . ASP A 1 116 ? -0.963 -2.394 -13.857 1.00 98.69 116 ASP A O 1
ATOM 903 N N . PRO A 1 117 ? -0.558 -2.803 -16.022 1.00 98.56 117 PRO A N 1
ATOM 904 C CA . PRO A 1 117 ? -1.710 -2.042 -16.499 1.00 98.56 117 PRO A CA 1
ATOM 905 C C . PRO A 1 117 ? -3.054 -2.478 -15.904 1.00 98.56 117 PRO A C 1
ATOM 907 O O . PRO A 1 117 ? -3.897 -1.623 -15.642 1.00 98.56 117 PRO A O 1
ATOM 910 N N . HIS A 1 118 ? -3.254 -3.774 -15.638 1.00 98.44 118 HIS A N 1
ATOM 911 C CA . HIS A 1 118 ? -4.499 -4.273 -15.036 1.00 98.44 118 HIS A CA 1
ATOM 912 C C . HIS A 1 118 ? -4.636 -4.037 -13.520 1.00 98.44 118 HIS A C 1
ATOM 914 O O . HIS A 1 118 ? -5.609 -4.483 -12.920 1.00 98.44 118 HIS A O 1
ATOM 920 N N . LYS A 1 119 ? -3.649 -3.389 -12.883 1.00 98.50 119 LYS A N 1
ATOM 921 C CA . LYS A 1 119 ? -3.709 -2.939 -11.483 1.00 98.50 119 LYS A CA 1
ATOM 922 C C . LYS A 1 119 ? -4.019 -1.440 -11.473 1.00 98.50 119 LYS A C 1
ATOM 924 O O . LYS A 1 119 ? -5.098 -1.024 -11.883 1.00 98.50 119 LYS A O 1
ATOM 929 N N . THR A 1 120 ? -3.060 -0.602 -11.095 1.00 97.88 120 THR A N 1
ATOM 930 C CA . THR A 1 120 ? -3.217 0.861 -10.994 1.00 97.88 120 THR A CA 1
ATOM 931 C C . THR A 1 120 ? -3.264 1.578 -12.346 1.00 97.88 120 THR A C 1
ATOM 933 O O . THR A 1 120 ? -3.468 2.790 -12.397 1.00 97.88 120 THR A O 1
ATOM 936 N N . GLY A 1 121 ? -3.138 0.838 -13.452 1.00 97.56 121 GLY A N 1
ATOM 937 C CA . GLY A 1 121 ? -3.382 1.340 -14.802 1.00 97.56 121 GLY A CA 1
ATOM 938 C C . GLY A 1 121 ? -4.859 1.394 -15.205 1.00 97.56 121 GLY A C 1
ATOM 939 O O . GLY A 1 121 ? -5.157 2.010 -16.225 1.00 97.56 121 GLY A O 1
ATOM 940 N N . TYR A 1 122 ? -5.780 0.822 -14.417 1.00 97.38 122 TYR A N 1
ATOM 941 C CA . TYR A 1 122 ? -7.230 0.779 -14.694 1.00 97.38 122 TYR A CA 1
ATOM 942 C C . TYR A 1 122 ? -7.613 0.039 -15.981 1.00 97.38 122 TYR A C 1
ATOM 944 O O . TYR A 1 122 ? -8.679 0.276 -16.554 1.00 97.38 122 TYR A O 1
ATOM 952 N N . LEU A 1 123 ? -6.763 -0.878 -16.447 1.00 96.69 123 LEU A N 1
ATOM 953 C CA . LEU A 1 123 ? -7.110 -1.738 -17.570 1.00 96.69 123 LEU A CA 1
ATOM 954 C C . LEU A 1 123 ? -7.791 -3.032 -17.114 1.00 96.69 123 LEU A C 1
ATOM 956 O O . LEU A 1 123 ? -7.467 -3.564 -16.057 1.00 96.69 123 LEU A O 1
ATOM 960 N N . PRO A 1 124 ? -8.703 -3.596 -17.920 1.00 96.88 124 PRO A N 1
ATOM 961 C CA . PRO A 1 124 ? -9.197 -4.941 -17.678 1.00 96.88 124 PRO A CA 1
ATOM 962 C C . PRO A 1 124 ? -8.070 -5.977 -17.733 1.00 96.88 124 PRO A C 1
ATOM 964 O O . PRO A 1 124 ? -7.136 -5.865 -18.531 1.00 96.88 124 PRO A O 1
ATOM 967 N N . TYR A 1 125 ? -8.207 -7.035 -16.937 1.00 97.31 125 TYR A N 1
ATOM 968 C CA . TYR A 1 125 ? -7.388 -8.232 -17.088 1.00 97.31 125 TYR A CA 1
ATOM 969 C C . TYR A 1 125 ? -7.576 -8.866 -18.483 1.00 97.31 125 TYR A C 1
ATOM 971 O O . TYR A 1 125 ? -8.699 -8.873 -18.999 1.00 97.31 125 TYR A O 1
ATOM 979 N N . PRO A 1 126 ? -6.532 -9.488 -19.067 1.00 96.31 126 PRO A N 1
ATOM 980 C CA . PRO A 1 126 ? -5.139 -9.524 -18.611 1.00 96.31 126 PRO A CA 1
ATOM 981 C C . PRO A 1 126 ? -4.279 -8.417 -19.251 1.00 96.31 126 PRO A C 1
ATOM 983 O O . PRO A 1 126 ? -4.300 -8.229 -20.468 1.00 96.31 126 PRO A O 1
ATOM 986 N N . ALA A 1 127 ? -3.455 -7.741 -18.448 1.00 97.88 127 ALA A N 1
ATOM 987 C CA . ALA A 1 127 ? -2.417 -6.827 -18.917 1.00 97.88 127 ALA A CA 1
ATOM 988 C C . ALA A 1 127 ? -1.322 -6.625 -17.848 1.00 97.88 127 ALA A C 1
ATOM 990 O O . ALA A 1 127 ? -1.451 -5.767 -16.973 1.00 97.88 127 ALA A O 1
ATOM 991 N N . GLY A 1 128 ? -0.234 -7.394 -17.962 1.00 97.75 128 GLY A N 1
ATOM 992 C CA . GLY A 1 128 ? 1.023 -7.208 -17.225 1.00 97.75 128 GLY A CA 1
ATOM 993 C C . GLY A 1 128 ? 2.178 -6.863 -18.169 1.00 97.75 128 GLY A C 1
ATOM 994 O O . GLY A 1 128 ? 2.092 -7.103 -19.379 1.00 97.75 128 GLY A O 1
ATOM 995 N N . ALA A 1 129 ? 3.254 -6.282 -17.643 1.00 97.38 129 ALA A N 1
ATOM 996 C CA . ALA A 1 129 ? 4.429 -5.916 -18.426 1.00 97.38 129 ALA A CA 1
ATOM 997 C C . ALA A 1 129 ? 5.735 -6.022 -17.625 1.00 97.38 129 ALA A C 1
ATOM 999 O O . ALA A 1 129 ? 5.783 -5.785 -16.421 1.00 97.38 129 ALA A O 1
ATOM 1000 N N . LEU A 1 130 ? 6.813 -6.335 -18.347 1.00 97.38 130 LEU A N 1
ATOM 1001 C CA . LEU A 1 130 ? 8.188 -6.326 -17.860 1.00 97.38 130 LEU A CA 1
ATOM 1002 C C . LEU A 1 130 ? 9.013 -5.382 -18.736 1.00 97.38 130 LEU A C 1
ATOM 1004 O O . LEU A 1 130 ? 9.059 -5.525 -19.960 1.00 97.38 130 LEU A O 1
ATOM 1008 N N . CYS A 1 131 ? 9.684 -4.432 -18.100 1.00 97.50 131 CYS A N 1
ATOM 1009 C CA . CYS A 1 131 ? 10.544 -3.453 -18.742 1.00 97.50 131 CYS A CA 1
ATOM 1010 C C . CYS A 1 131 ? 12.006 -3.775 -18.430 1.00 97.50 131 CYS A C 1
ATOM 1012 O O . CYS A 1 131 ? 12.378 -3.911 -17.268 1.00 97.50 131 CYS A O 1
ATOM 1014 N N . TYR A 1 132 ? 12.849 -3.850 -19.459 1.00 96.31 132 TYR A N 1
ATOM 1015 C CA . TYR A 1 132 ? 14.299 -3.981 -19.302 1.00 96.31 132 TYR A CA 1
ATOM 1016 C C . TYR A 1 132 ? 14.958 -2.623 -19.513 1.00 96.31 132 TYR A C 1
ATOM 1018 O O . TYR A 1 132 ? 14.745 -1.995 -20.553 1.00 96.31 132 TYR A O 1
ATOM 1026 N N . ARG A 1 133 ? 15.825 -2.201 -18.589 1.00 97.06 133 ARG A N 1
ATOM 1027 C CA . ARG A 1 133 ? 16.650 -1.001 -18.793 1.00 97.06 133 ARG A CA 1
ATOM 1028 C C . ARG A 1 133 ? 17.608 -1.185 -19.969 1.00 97.06 133 ARG A C 1
ATOM 1030 O O . ARG A 1 133 ? 17.784 -0.277 -20.776 1.00 97.06 133 ARG A O 1
ATOM 1037 N N . ASN A 1 134 ? 18.212 -2.369 -20.076 1.00 94.69 134 ASN A N 1
ATOM 1038 C CA . ASN A 1 134 ? 19.003 -2.777 -21.231 1.00 94.69 134 ASN A CA 1
ATOM 1039 C C . ASN A 1 134 ? 18.271 -3.884 -21.992 1.00 94.69 134 ASN A C 1
ATOM 1041 O O . ASN A 1 134 ? 18.228 -5.030 -21.549 1.00 94.69 134 ASN A O 1
ATOM 1045 N N . MET A 1 135 ? 17.763 -3.549 -23.180 1.00 89.06 135 MET A N 1
ATOM 1046 C CA . MET A 1 135 ? 17.052 -4.470 -24.074 1.00 89.06 135 MET A CA 1
ATOM 1047 C C . MET A 1 135 ? 17.815 -5.776 -24.343 1.00 89.06 135 MET A C 1
ATOM 1049 O O . MET A 1 135 ? 17.185 -6.796 -24.593 1.00 89.06 135 MET A O 1
ATOM 1053 N N . THR A 1 136 ? 19.150 -5.776 -24.269 1.00 89.19 136 THR A N 1
ATOM 1054 C CA . THR A 1 136 ? 19.973 -6.977 -24.485 1.00 89.19 136 THR A CA 1
ATOM 1055 C C . THR A 1 136 ? 19.713 -8.058 -23.435 1.00 89.19 136 THR A C 1
ATOM 1057 O O . THR A 1 136 ? 19.825 -9.230 -23.756 1.00 89.19 136 THR A O 1
ATOM 1060 N N . MET A 1 137 ? 19.296 -7.710 -22.212 1.00 92.31 137 MET A N 1
ATOM 1061 C CA . MET A 1 137 ? 19.035 -8.691 -21.144 1.00 92.31 137 MET A CA 1
ATOM 1062 C C . MET A 1 137 ? 17.976 -9.731 -21.527 1.00 92.31 137 MET A C 1
ATOM 1064 O O . MET A 1 137 ? 18.064 -10.882 -21.107 1.00 92.31 137 MET A O 1
ATOM 1068 N N . ARG A 1 138 ? 17.008 -9.365 -22.378 1.00 89.06 138 ARG A N 1
ATOM 1069 C CA . ARG A 1 138 ? 15.958 -10.286 -22.834 1.00 89.06 138 ARG A CA 1
ATOM 1070 C C . ARG A 1 138 ? 16.503 -11.476 -23.637 1.00 89.06 138 ARG A C 1
ATOM 1072 O O . ARG A 1 138 ? 15.793 -12.459 -23.812 1.00 89.06 138 ARG A O 1
ATOM 1079 N N . THR A 1 139 ? 17.741 -11.407 -24.145 1.00 87.50 139 THR A N 1
ATOM 1080 C CA . THR A 1 139 ? 18.347 -12.516 -24.900 1.00 87.50 139 THR A CA 1
ATOM 1081 C C . THR A 1 139 ? 18.688 -13.716 -24.023 1.00 87.50 139 THR A C 1
ATOM 1083 O O . THR A 1 139 ? 18.775 -14.821 -24.547 1.00 87.50 139 THR A O 1
ATOM 1086 N N . LEU A 1 140 ? 18.816 -13.528 -22.703 1.00 88.81 140 LEU A N 1
ATOM 1087 C CA . LEU A 1 140 ? 19.076 -14.611 -21.746 1.00 88.81 140 LEU A CA 1
ATOM 1088 C C . LEU A 1 140 ? 17.945 -15.648 -21.704 1.00 88.81 140 LEU A C 1
ATOM 1090 O O . LEU A 1 140 ? 18.188 -16.799 -21.357 1.00 88.81 140 LEU A O 1
ATOM 1094 N N . ILE A 1 141 ? 16.730 -15.241 -22.079 1.00 86.12 141 ILE A N 1
ATOM 1095 C CA . ILE A 1 141 ? 15.534 -16.093 -22.126 1.00 86.12 141 ILE A CA 1
ATOM 1096 C C . ILE A 1 141 ? 15.037 -16.322 -23.558 1.00 86.12 141 ILE A C 1
ATOM 1098 O O . ILE A 1 141 ? 13.928 -16.811 -23.752 1.00 86.12 141 ILE A O 1
ATOM 1102 N N . ALA A 1 142 ? 15.821 -15.929 -24.567 1.00 83.31 142 ALA A N 1
ATOM 1103 C CA . ALA A 1 142 ? 15.380 -16.021 -25.946 1.00 83.31 142 ALA A CA 1
ATOM 1104 C C . ALA A 1 142 ? 15.287 -17.480 -26.391 1.00 83.31 142 ALA A C 1
ATOM 1106 O O . ALA A 1 142 ? 16.293 -18.192 -26.425 1.00 83.31 142 ALA A O 1
ATOM 1107 N N . PHE A 1 143 ? 14.093 -17.905 -26.792 1.00 73.94 143 PHE A N 1
ATOM 1108 C CA . PHE A 1 143 ? 13.877 -19.229 -27.354 1.00 73.94 143 PHE A CA 1
ATOM 1109 C C . PHE A 1 143 ? 13.083 -19.106 -28.650 1.00 73.94 143 PHE A C 1
ATOM 1111 O O . PHE A 1 143 ? 11.893 -18.805 -28.644 1.00 73.94 143 PHE A O 1
ATOM 1118 N N . GLY A 1 144 ? 13.757 -19.327 -29.778 1.00 62.84 144 GLY A N 1
ATOM 1119 C CA . GLY A 1 144 ? 13.111 -19.285 -31.085 1.00 62.84 144 GLY A CA 1
ATOM 1120 C C . GLY A 1 144 ? 12.191 -20.487 -31.268 1.00 62.84 144 GLY A C 1
ATOM 1121 O O . GLY A 1 144 ? 12.656 -21.628 -31.310 1.00 62.84 144 GLY A O 1
ATOM 1122 N N . ALA A 1 145 ? 10.892 -20.245 -31.418 1.00 55.25 145 ALA A N 1
ATOM 1123 C CA . ALA A 1 145 ? 9.956 -21.275 -31.849 1.00 55.25 145 ALA A CA 1
ATOM 1124 C C . ALA A 1 145 ? 9.903 -21.319 -33.392 1.00 55.25 145 ALA A C 1
ATOM 1126 O O . ALA A 1 145 ? 9.828 -20.270 -34.039 1.00 55.25 145 ALA A O 1
ATOM 1127 N N . PRO A 1 146 ? 9.927 -22.508 -34.023 1.00 50.53 146 PRO A N 1
ATOM 1128 C CA . PRO A 1 146 ? 9.801 -22.624 -35.472 1.00 50.53 146 PRO A CA 1
ATOM 1129 C C . PRO A 1 146 ? 8.355 -22.328 -35.906 1.00 50.53 146 PRO A C 1
ATOM 1131 O O . PRO A 1 146 ? 7.529 -23.232 -36.024 1.00 50.53 146 PRO A O 1
ATOM 1134 N N . TYR A 1 147 ? 8.032 -21.053 -36.136 1.00 54.16 147 TYR A N 1
ATOM 1135 C CA . TYR A 1 147 ? 6.754 -20.636 -36.718 1.00 54.16 147 TYR A CA 1
ATOM 1136 C C . TYR A 1 147 ? 6.780 -20.713 -38.252 1.00 54.16 147 TYR A C 1
ATOM 1138 O O . TYR A 1 147 ? 7.767 -20.361 -38.896 1.00 54.16 147 TYR A O 1
ATOM 1146 N N . ILE A 1 148 ? 5.649 -21.125 -38.838 1.00 50.69 148 ILE A N 1
ATOM 1147 C CA . ILE A 1 148 ? 5.452 -21.362 -40.285 1.00 50.69 148 ILE A CA 1
ATOM 1148 C C . ILE A 1 148 ? 5.660 -20.093 -41.144 1.00 50.69 148 ILE A C 1
ATOM 1150 O O . ILE A 1 148 ? 5.946 -20.210 -42.331 1.00 50.69 148 ILE A O 1
ATOM 1154 N N . ASN A 1 149 ? 5.595 -18.896 -40.545 1.00 46.75 149 ASN A N 1
ATOM 1155 C CA . ASN A 1 149 ? 5.707 -17.607 -41.242 1.00 46.75 149 ASN A CA 1
ATOM 1156 C C . ASN A 1 149 ? 7.025 -16.852 -40.988 1.00 46.75 149 ASN A C 1
ATOM 1158 O O . ASN A 1 149 ? 7.146 -15.696 -41.379 1.00 46.75 149 ASN A O 1
ATOM 1162 N N . ASN A 1 150 ? 8.031 -17.481 -40.374 1.00 48.88 150 ASN A N 1
ATOM 1163 C CA . ASN A 1 150 ? 9.355 -16.871 -40.238 1.00 48.88 150 ASN A CA 1
ATOM 1164 C C . ASN A 1 150 ? 10.185 -17.145 -41.501 1.00 48.88 150 ASN A C 1
ATOM 1166 O O . ASN A 1 150 ? 11.171 -17.885 -41.465 1.00 48.88 150 ASN A O 1
ATOM 1170 N N . ALA A 1 151 ? 9.786 -16.566 -42.638 1.00 48.50 151 ALA A N 1
ATOM 1171 C CA . ALA A 1 151 ? 10.707 -16.457 -43.762 1.00 48.50 151 ALA A CA 1
ATOM 1172 C C . ALA A 1 151 ? 11.932 -15.643 -43.285 1.00 48.50 151 ALA A C 1
ATOM 1174 O O . ALA A 1 151 ? 11.756 -14.567 -42.699 1.00 48.50 151 ALA A O 1
ATOM 1175 N N . PRO A 1 152 ? 13.173 -16.133 -43.471 1.00 47.66 152 PRO A N 1
ATOM 1176 C CA . PRO A 1 152 ? 14.356 -15.405 -43.034 1.00 47.66 152 PRO A CA 1
ATOM 1177 C C . PRO A 1 152 ? 14.386 -14.017 -43.693 1.00 47.66 152 PRO A C 1
ATOM 1179 O O . PRO A 1 152 ? 14.510 -13.921 -44.912 1.00 47.66 152 PRO A O 1
ATOM 1182 N N . GLY A 1 153 ? 14.275 -12.951 -42.892 1.00 55.12 153 GLY A N 1
ATOM 1183 C CA . GLY A 1 153 ? 14.423 -11.563 -43.350 1.00 55.12 153 GLY A CA 1
ATOM 1184 C C . GLY A 1 153 ? 13.165 -10.683 -43.373 1.00 55.12 153 GLY A C 1
ATOM 1185 O O . GLY A 1 153 ? 13.299 -9.512 -43.714 1.00 55.12 153 GLY A O 1
ATOM 1186 N N . GLU A 1 154 ? 11.974 -11.172 -43.003 1.00 60.03 154 GLU A N 1
ATOM 1187 C CA . GLU A 1 154 ? 10.749 -10.341 -43.060 1.00 60.03 154 GLU A CA 1
ATOM 1188 C C . GLU A 1 154 ? 10.502 -9.459 -41.824 1.00 60.03 154 GLU A C 1
ATOM 1190 O O . GLU A 1 154 ? 9.903 -8.393 -41.945 1.00 60.03 154 GLU A O 1
ATOM 1195 N N . THR A 1 155 ? 10.975 -9.852 -40.637 1.00 61.81 155 THR A N 1
ATOM 1196 C CA . THR A 1 155 ? 10.829 -9.064 -39.398 1.00 61.81 155 THR A CA 1
ATOM 1197 C C . THR A 1 155 ? 12.197 -8.861 -38.758 1.00 61.81 155 THR A C 1
ATOM 1199 O O . THR A 1 155 ? 12.939 -9.826 -38.577 1.00 61.81 155 THR A O 1
ATOM 1202 N N . ASP A 1 156 ? 12.545 -7.613 -38.417 1.00 68.75 156 ASP A N 1
ATOM 1203 C CA . ASP A 1 156 ? 13.746 -7.325 -37.621 1.00 68.75 156 ASP A CA 1
ATOM 1204 C C . ASP A 1 156 ? 13.682 -8.173 -36.337 1.00 68.75 156 ASP A C 1
ATOM 1206 O O . ASP A 1 156 ? 12.688 -8.074 -35.614 1.00 68.75 156 ASP A O 1
ATOM 1210 N N . PRO A 1 157 ? 14.702 -8.990 -36.011 1.00 65.75 157 PRO A N 1
ATOM 1211 C CA . PRO A 1 157 ? 14.739 -9.761 -34.768 1.00 65.75 157 PRO A CA 1
ATOM 1212 C C . PRO A 1 157 ? 14.472 -8.911 -33.516 1.00 65.75 157 PRO A C 1
ATOM 1214 O O . PRO A 1 157 ? 13.934 -9.403 -32.527 1.00 65.75 157 PRO A O 1
ATOM 1217 N N . LYS A 1 158 ? 14.771 -7.605 -33.550 1.00 67.31 158 LYS A N 1
ATOM 1218 C CA . LYS A 1 158 ? 14.421 -6.667 -32.474 1.00 67.31 158 LYS A CA 1
ATOM 1219 C C . LYS A 1 158 ? 12.911 -6.526 -32.254 1.00 67.31 158 LYS A C 1
ATOM 1221 O O . LYS A 1 158 ? 12.500 -6.287 -31.116 1.00 67.31 158 LYS A O 1
ATOM 1226 N N . LEU A 1 159 ? 12.121 -6.695 -33.309 1.00 69.75 159 LEU A N 1
ATOM 1227 C CA . LEU A 1 159 ? 10.663 -6.578 -33.350 1.00 69.75 159 LEU A CA 1
ATOM 1228 C C . LEU A 1 159 ? 9.942 -7.924 -33.193 1.00 69.75 159 LEU A C 1
ATOM 1230 O O . LEU A 1 159 ? 8.719 -7.930 -33.064 1.00 69.75 159 LEU A O 1
ATOM 1234 N N . SER A 1 160 ? 10.664 -9.050 -33.164 1.00 72.25 160 SER A N 1
ATOM 1235 C CA . SER A 1 160 ? 10.063 -10.326 -32.777 1.00 72.25 160 SER A CA 1
ATOM 1236 C C . SER A 1 160 ? 9.654 -10.255 -31.307 1.00 72.25 160 SER A C 1
ATOM 1238 O O . SER A 1 160 ? 10.496 -10.077 -30.431 1.00 72.25 160 SER A O 1
ATOM 1240 N N . LEU A 1 161 ? 8.352 -10.324 -31.028 1.00 75.62 161 LEU A N 1
ATOM 1241 C CA . LEU A 1 161 ? 7.804 -10.240 -29.667 1.00 75.62 161 LEU A CA 1
ATOM 1242 C C . LEU A 1 161 ? 7.550 -11.616 -29.040 1.00 75.62 161 LEU A C 1
ATOM 1244 O O . LEU A 1 161 ? 7.359 -11.692 -27.829 1.00 75.62 161 LEU A O 1
ATOM 1248 N N . GLY A 1 162 ? 7.516 -12.673 -29.856 1.00 75.44 162 GLY A N 1
ATOM 1249 C CA . GLY A 1 162 ? 7.241 -14.044 -29.416 1.00 75.44 162 GLY A CA 1
ATOM 1250 C C . GLY A 1 162 ? 8.477 -14.814 -28.953 1.00 75.44 162 GLY A C 1
ATOM 1251 O O . GLY A 1 162 ? 8.328 -15.839 -28.303 1.00 75.44 162 GLY A O 1
ATOM 1252 N N . ASP A 1 163 ? 9.679 -14.319 -29.262 1.00 80.00 163 ASP A N 1
ATOM 1253 C CA . ASP A 1 163 ? 10.933 -15.004 -28.921 1.00 80.00 163 ASP A CA 1
ATOM 1254 C C . ASP A 1 163 ? 11.474 -14.622 -27.533 1.00 80.00 163 ASP A C 1
ATOM 1256 O O . ASP A 1 163 ? 12.401 -15.262 -27.048 1.00 80.00 163 ASP A O 1
ATOM 1260 N N . TYR A 1 164 ? 10.941 -13.567 -26.902 1.00 85.62 164 TYR A N 1
ATOM 1261 C CA . TYR A 1 164 ? 11.515 -12.944 -25.700 1.00 85.62 164 TYR A CA 1
ATOM 1262 C C . TYR A 1 164 ? 10.513 -12.869 -24.542 1.00 85.62 164 TYR A C 1
ATOM 1264 O O . TYR A 1 164 ? 10.119 -11.782 -24.113 1.00 85.62 164 TYR A O 1
ATOM 1272 N N . GLY A 1 165 ? 10.090 -14.025 -24.038 1.00 87.19 165 GLY A N 1
ATOM 1273 C CA . GLY A 1 165 ? 9.163 -14.121 -22.915 1.00 87.19 165 GLY A CA 1
ATOM 1274 C C . GLY A 1 165 ? 8.836 -15.565 -22.548 1.00 87.19 165 GLY A C 1
ATOM 1275 O O . GLY A 1 165 ? 9.313 -16.500 -23.181 1.00 87.19 165 GLY A O 1
ATOM 1276 N N . ILE A 1 166 ? 8.021 -15.730 -21.507 1.00 89.94 166 ILE A N 1
ATOM 1277 C CA . ILE A 1 166 ? 7.545 -17.047 -21.053 1.00 89.94 166 ILE A CA 1
ATOM 1278 C C . ILE A 1 166 ? 6.360 -17.521 -21.910 1.00 89.94 166 ILE A C 1
ATOM 1280 O O . ILE A 1 166 ? 6.208 -18.709 -22.183 1.00 89.94 166 ILE A O 1
ATOM 1284 N N . GLU A 1 167 ? 5.503 -16.587 -22.322 1.00 89.62 167 GLU A N 1
ATOM 1285 C CA . GLU A 1 167 ? 4.297 -16.864 -23.102 1.00 89.62 167 GLU A CA 1
ATOM 1286 C C . GLU A 1 167 ? 4.592 -17.040 -24.600 1.00 89.62 167 GLU A C 1
ATOM 1288 O O . GLU A 1 167 ? 5.559 -16.498 -25.129 1.00 89.62 167 GLU A O 1
ATOM 1293 N N . GLY A 1 168 ? 3.701 -17.751 -25.301 1.00 85.50 168 GLY A N 1
ATOM 1294 C CA . GLY A 1 168 ? 3.711 -17.868 -26.762 1.00 85.50 168 GLY A CA 1
ATOM 1295 C C . GLY A 1 168 ? 2.710 -16.917 -27.425 1.00 85.50 168 GLY A C 1
ATOM 1296 O O . GLY A 1 168 ? 2.939 -15.715 -27.552 1.00 85.50 168 GLY A O 1
ATOM 1297 N N . SER A 1 169 ? 1.576 -17.462 -27.875 1.00 88.44 169 SER A N 1
ATOM 1298 C CA . SER A 1 169 ? 0.486 -16.652 -28.439 1.00 88.44 169 SER A CA 1
ATOM 1299 C C . SER A 1 169 ? -0.116 -15.726 -27.382 1.00 88.44 169 SER A C 1
ATOM 1301 O O . SER A 1 169 ? -0.470 -16.176 -26.297 1.00 88.44 169 SER A O 1
ATOM 1303 N N . LYS A 1 170 ? -0.275 -14.446 -27.726 1.00 91.81 170 LYS A N 1
ATOM 1304 C CA . LYS A 1 170 ? -0.710 -13.380 -26.812 1.00 91.81 170 LYS A CA 1
ATOM 1305 C C . LYS A 1 170 ? -1.660 -12.397 -27.510 1.00 91.81 170 LYS A C 1
ATOM 1307 O O . LYS A 1 170 ? -1.488 -12.132 -28.703 1.00 91.81 170 LYS A O 1
ATOM 1312 N N . PRO A 1 171 ? -2.676 -11.858 -26.813 1.00 93.25 171 PRO A N 1
ATOM 1313 C CA . PRO A 1 171 ? -3.721 -11.059 -27.443 1.00 93.25 171 PRO A CA 1
ATOM 1314 C C . PRO A 1 171 ? -3.222 -9.656 -27.808 1.00 93.25 171 PRO A C 1
ATOM 1316 O O . PRO A 1 171 ? -2.955 -8.831 -26.937 1.00 93.25 171 PRO A O 1
ATOM 1319 N N . GLY A 1 172 ? -3.196 -9.327 -29.104 1.00 94.38 172 GLY A N 1
ATOM 1320 C CA . GLY A 1 172 ? -2.915 -7.958 -29.565 1.00 94.38 172 GLY A CA 1
ATOM 1321 C C . GLY A 1 172 ? -3.903 -6.914 -29.018 1.00 94.38 172 GLY A C 1
ATOM 1322 O O . GLY A 1 172 ? -3.546 -5.750 -28.863 1.00 94.38 172 GLY A O 1
ATOM 1323 N N . ALA A 1 173 ? -5.117 -7.341 -28.649 1.00 96.75 173 ALA A N 1
ATOM 1324 C CA . ALA A 1 173 ? -6.122 -6.497 -28.008 1.00 96.75 173 ALA A CA 1
ATOM 1325 C C . ALA A 1 173 ? -5.668 -5.942 -26.645 1.00 96.75 173 ALA A C 1
ATOM 1327 O O . ALA A 1 173 ? -5.988 -4.798 -26.336 1.00 96.75 173 ALA A O 1
ATOM 1328 N N . ALA A 1 174 ? -4.884 -6.697 -25.863 1.00 96.75 174 ALA A N 1
ATOM 1329 C CA . ALA A 1 174 ? -4.345 -6.202 -24.595 1.00 96.75 174 ALA A CA 1
ATOM 1330 C C . ALA A 1 174 ? -3.364 -5.044 -24.836 1.00 96.75 174 ALA A C 1
ATOM 1332 O O . ALA A 1 174 ? -3.485 -3.986 -24.223 1.00 96.75 174 ALA A O 1
ATOM 1333 N N . ALA A 1 175 ? -2.455 -5.194 -25.807 1.00 96.38 175 ALA A N 1
ATOM 1334 C CA . ALA A 1 175 ? -1.531 -4.129 -26.197 1.00 96.38 175 ALA A CA 1
ATOM 1335 C C . ALA A 1 175 ? -2.267 -2.890 -26.743 1.00 96.38 175 ALA A C 1
ATOM 1337 O O . ALA A 1 175 ? -1.913 -1.765 -26.397 1.00 96.38 175 ALA A O 1
ATOM 1338 N N . ALA A 1 176 ? -3.315 -3.088 -27.551 1.00 97.75 176 ALA A N 1
ATOM 1339 C CA . ALA A 1 176 ? -4.155 -1.997 -28.045 1.00 97.75 176 ALA A CA 1
ATOM 1340 C C . ALA A 1 176 ? -4.900 -1.270 -26.911 1.00 97.75 176 ALA A C 1
ATOM 1342 O O . ALA A 1 176 ? -4.982 -0.044 -26.931 1.00 97.75 176 ALA A O 1
ATOM 1343 N N . GLY A 1 177 ? -5.396 -2.007 -25.910 1.00 98.00 177 GLY A N 1
ATOM 1344 C CA . GLY A 1 177 ? -6.017 -1.441 -24.713 1.00 98.00 177 GLY A CA 1
ATOM 1345 C C . GLY A 1 177 ? -5.045 -0.566 -23.924 1.00 98.00 177 GLY A C 1
ATOM 1346 O O . GLY A 1 177 ? -5.362 0.588 -23.640 1.00 98.00 177 GLY A O 1
ATOM 1347 N N . VAL A 1 178 ? -3.837 -1.077 -23.643 1.00 98.31 178 VAL A N 1
ATOM 1348 C CA . VAL A 1 178 ? -2.767 -0.318 -22.960 1.00 98.31 178 VAL A CA 1
ATOM 1349 C C . VAL A 1 178 ? -2.434 0.952 -23.734 1.00 98.31 178 VAL A C 1
ATOM 1351 O O . VAL A 1 178 ? -2.438 2.040 -23.161 1.00 98.31 178 VAL A O 1
ATOM 1354 N N . TYR A 1 179 ? -2.226 0.829 -25.046 1.00 98.00 179 TYR A N 1
ATOM 1355 C CA . TYR A 1 179 ? -1.931 1.968 -25.908 1.00 98.00 179 TYR A CA 1
ATOM 1356 C C . TYR A 1 179 ? -3.034 3.032 -25.866 1.00 98.00 179 TYR A C 1
ATOM 1358 O O . TYR A 1 179 ? -2.737 4.211 -25.681 1.00 98.00 179 TYR A O 1
ATOM 1366 N N . LEU A 1 180 ? -4.302 2.632 -26.014 1.00 98.06 180 LEU A N 1
ATOM 1367 C CA . LEU A 1 180 ? -5.424 3.569 -25.997 1.00 98.06 180 LEU A CA 1
ATOM 1368 C C . LEU A 1 180 ? -5.549 4.265 -24.639 1.00 98.06 180 LEU A C 1
ATOM 1370 O O . LEU A 1 180 ? -5.783 5.471 -24.604 1.00 98.06 180 LEU A O 1
ATOM 1374 N N . SER A 1 181 ? -5.341 3.532 -23.542 1.00 97.69 181 SER A N 1
ATOM 1375 C CA . SER A 1 181 ? -5.346 4.109 -22.198 1.00 97.69 181 SER A CA 1
ATOM 1376 C C . SER A 1 181 ? -4.253 5.163 -22.039 1.00 97.69 181 SER A C 1
ATOM 1378 O O . SER A 1 181 ? -4.538 6.275 -21.612 1.00 97.69 181 SER A O 1
ATOM 1380 N N . HIS A 1 182 ? -3.019 4.871 -22.467 1.00 98.38 182 HIS A N 1
ATOM 1381 C CA . HIS A 1 182 ? -1.900 5.824 -22.396 1.00 98.38 182 HIS A CA 1
ATOM 1382 C C . HIS A 1 182 ? -2.062 7.016 -23.343 1.00 98.38 182 HIS A C 1
ATOM 1384 O O . HIS A 1 182 ? -1.568 8.104 -23.053 1.00 98.38 182 HIS A O 1
ATOM 1390 N N . ALA A 1 183 ? -2.748 6.832 -24.472 1.00 97.81 183 ALA A N 1
ATOM 1391 C CA . ALA A 1 183 ? -3.064 7.915 -25.397 1.00 97.81 183 ALA A CA 1
ATOM 1392 C C . ALA A 1 183 ? -4.169 8.838 -24.852 1.00 97.81 183 ALA A C 1
ATOM 1394 O O . ALA A 1 183 ? -4.106 10.050 -25.055 1.00 97.81 183 ALA A O 1
ATOM 1395 N N . ALA A 1 184 ? -5.169 8.278 -24.164 1.00 97.62 184 ALA A N 1
ATOM 1396 C CA . ALA A 1 184 ? -6.272 9.029 -23.566 1.00 97.62 184 ALA A CA 1
ATOM 1397 C C . ALA A 1 184 ? -5.882 9.691 -22.233 1.00 97.62 184 ALA A C 1
ATOM 1399 O O . ALA A 1 184 ? -6.276 10.824 -21.962 1.00 97.62 184 ALA A O 1
ATOM 1400 N N . ILE A 1 185 ? -5.092 8.991 -21.419 1.00 97.75 185 ILE A N 1
ATOM 1401 C CA . ILE A 1 185 ? -4.602 9.416 -20.110 1.00 97.75 185 ILE A CA 1
ATOM 1402 C C . ILE A 1 185 ? -3.069 9.309 -20.149 1.00 97.75 185 ILE A C 1
ATOM 1404 O O . ILE A 1 185 ? -2.512 8.232 -19.937 1.00 97.75 185 ILE A O 1
ATOM 1408 N N . PRO A 1 186 ? -2.353 10.407 -20.449 1.00 96.88 186 PRO A N 1
ATOM 1409 C CA . PRO A 1 186 ? -0.902 10.364 -20.595 1.00 96.88 186 PRO A CA 1
ATOM 1410 C C . PRO A 1 186 ? -0.178 9.922 -19.318 1.00 96.88 186 PRO A C 1
ATOM 1412 O O . PRO A 1 186 ? -0.576 10.277 -18.207 1.00 96.88 186 PRO A O 1
ATOM 1415 N N . LEU A 1 187 ? 0.943 9.214 -19.473 1.00 96.94 187 LEU A N 1
ATOM 1416 C CA . LEU A 1 187 ? 1.864 8.859 -18.383 1.00 96.94 187 LEU A CA 1
ATOM 1417 C C . LEU A 1 187 ? 2.701 10.076 -17.946 1.00 96.94 187 LEU A C 1
ATOM 1419 O O . LEU A 1 187 ? 3.920 10.102 -18.079 1.00 96.94 187 LEU A O 1
ATOM 1423 N N . THR A 1 188 ? 2.026 11.125 -17.484 1.00 96.50 188 THR A N 1
ATOM 1424 C CA . THR A 1 188 ? 2.622 12.387 -17.029 1.00 96.50 188 THR A CA 1
ATOM 1425 C C . THR A 1 188 ? 1.929 12.852 -15.750 1.00 96.50 188 THR A C 1
ATOM 1427 O O . THR A 1 188 ? 0.820 12.373 -15.466 1.00 96.50 188 THR A O 1
ATOM 1430 N N . PRO A 1 189 ? 2.489 13.848 -15.033 1.00 95.62 189 PRO A N 1
ATOM 1431 C CA . PRO A 1 189 ? 1.821 14.424 -13.871 1.00 95.62 189 PRO A CA 1
ATOM 1432 C C . PRO A 1 189 ? 0.390 14.885 -14.178 1.00 95.62 189 PRO A C 1
ATOM 1434 O O . PRO A 1 189 ? -0.510 14.725 -13.365 1.00 95.62 189 PRO A O 1
ATOM 1437 N N . HIS A 1 190 ? 0.138 15.377 -15.395 1.00 94.50 190 HIS A N 1
ATOM 1438 C CA . HIS A 1 190 ? -1.169 15.890 -15.808 1.00 94.50 190 HIS A CA 1
ATOM 1439 C C . HIS A 1 190 ? -2.196 14.815 -16.196 1.00 94.50 190 HIS A C 1
ATOM 1441 O O . HIS A 1 190 ? -3.384 15.140 -16.254 1.00 94.50 190 HIS A O 1
ATOM 1447 N N . GLY A 1 191 ? -1.759 13.588 -16.497 1.00 96.12 191 GLY A N 1
ATOM 1448 C CA . GLY A 1 191 ? -2.622 12.459 -16.847 1.00 96.12 191 GLY A CA 1
ATOM 1449 C C . GLY A 1 191 ? -2.767 11.499 -15.671 1.00 96.12 191 GLY A C 1
ATOM 1450 O O . GLY A 1 191 ? -3.426 11.833 -14.687 1.00 96.12 191 GLY A O 1
ATOM 1451 N N . TYR A 1 192 ? -2.127 10.329 -15.749 1.00 97.94 192 TYR A N 1
ATOM 1452 C CA . TYR A 1 192 ? -2.152 9.344 -14.661 1.00 97.94 192 TYR A CA 1
ATOM 1453 C C . TYR A 1 192 ? -1.656 9.923 -13.332 1.00 97.94 192 TYR A C 1
ATOM 1455 O O . TYR A 1 192 ? -2.163 9.511 -12.295 1.00 97.94 192 TYR A O 1
ATOM 1463 N N . GLY A 1 193 ? -0.765 10.923 -13.340 1.00 96.44 193 GLY A N 1
ATOM 1464 C CA . GLY A 1 193 ? -0.287 11.551 -12.108 1.00 96.44 193 GLY A CA 1
ATOM 1465 C C . GLY A 1 193 ? -1.424 12.139 -11.275 1.00 96.44 193 GLY A C 1
ATOM 1466 O O . GLY A 1 193 ? -1.497 11.882 -10.080 1.00 96.44 193 GLY A O 1
ATOM 1467 N N . LYS A 1 194 ? -2.393 12.817 -11.903 1.00 93.81 194 LYS A N 1
ATOM 1468 C CA . LYS A 1 194 ? -3.593 13.313 -11.207 1.00 93.81 194 LYS A CA 1
ATOM 1469 C C . LYS A 1 194 ? -4.415 12.182 -10.598 1.00 93.81 194 LYS A C 1
ATOM 1471 O O . LYS A 1 194 ? -4.858 12.302 -9.461 1.00 93.81 194 LYS A O 1
ATOM 1476 N N . LEU A 1 195 ? -4.606 11.091 -11.340 1.00 95.44 195 LEU A N 1
ATOM 1477 C CA . LEU A 1 195 ? -5.365 9.932 -10.870 1.00 95.44 195 LEU A CA 1
ATOM 1478 C C . LEU A 1 195 ? -4.680 9.271 -9.666 1.00 95.44 195 LEU A C 1
ATOM 1480 O O . LEU A 1 195 ? -5.326 8.992 -8.660 1.00 95.44 195 LEU A O 1
ATOM 1484 N N . MET A 1 196 ? -3.362 9.093 -9.736 1.00 97.00 196 MET A N 1
ATOM 1485 C CA . MET A 1 196 ? -2.555 8.540 -8.648 1.00 97.00 196 MET A CA 1
ATOM 1486 C C . MET A 1 196 ? -2.563 9.460 -7.421 1.00 97.00 196 MET A C 1
ATOM 1488 O O . MET A 1 196 ? -2.807 8.984 -6.312 1.00 97.00 196 MET A O 1
ATOM 1492 N N . THR A 1 197 ? -2.417 10.777 -7.614 1.00 94.62 197 THR A N 1
ATOM 1493 C CA . THR A 1 197 ? -2.577 11.776 -6.547 1.00 94.62 197 THR A CA 1
ATOM 1494 C C . THR A 1 197 ? -3.933 11.655 -5.862 1.00 94.62 197 THR A C 1
ATOM 1496 O O . THR A 1 197 ? -3.977 11.628 -4.636 1.00 94.62 197 THR A O 1
ATOM 1499 N N . LEU A 1 198 ? -5.029 11.555 -6.622 1.00 93.62 198 LEU A N 1
ATOM 1500 C CA . LEU A 1 198 ? -6.377 11.433 -6.061 1.00 93.62 198 LEU A CA 1
ATOM 1501 C C . LEU A 1 198 ? -6.529 10.163 -5.222 1.00 93.62 198 LEU A C 1
ATOM 1503 O O . LEU A 1 198 ? -7.016 10.231 -4.100 1.00 93.62 198 LEU A O 1
ATOM 1507 N N . THR A 1 199 ? -6.058 9.016 -5.713 1.00 96.00 199 THR A N 1
ATOM 1508 C CA . THR A 1 199 ? -6.154 7.758 -4.953 1.00 96.00 199 THR A CA 1
ATOM 1509 C C . THR A 1 199 ? -5.313 7.751 -3.676 1.00 96.00 199 THR A C 1
ATOM 1511 O O . THR A 1 199 ? -5.790 7.292 -2.639 1.00 96.00 199 THR A O 1
ATOM 1514 N N . ALA A 1 200 ? -4.095 8.303 -3.710 1.00 95.94 200 ALA A N 1
ATOM 1515 C CA . ALA A 1 200 ? -3.266 8.454 -2.514 1.00 95.94 200 ALA A CA 1
ATOM 1516 C C . ALA A 1 200 ? -3.899 9.430 -1.514 1.00 95.94 200 ALA A C 1
ATOM 1518 O O . ALA A 1 200 ? -3.978 9.135 -0.323 1.00 95.94 200 ALA A O 1
ATOM 1519 N N . TYR A 1 201 ? -4.423 10.560 -1.999 1.00 94.12 201 TYR A N 1
ATOM 1520 C CA . TYR A 1 201 ? -5.164 11.517 -1.181 1.00 94.12 201 TYR A CA 1
ATOM 1521 C C . TYR A 1 201 ? -6.365 10.849 -0.501 1.00 94.12 201 TYR A C 1
ATOM 1523 O O . TYR A 1 201 ? -6.505 10.921 0.718 1.00 94.12 201 TYR A O 1
ATOM 1531 N N . ASN A 1 202 ? -7.187 10.133 -1.270 1.00 94.81 202 ASN A N 1
ATOM 1532 C CA . ASN A 1 202 ? -8.362 9.419 -0.780 1.00 94.81 202 ASN A CA 1
ATOM 1533 C C . ASN A 1 202 ? -7.996 8.374 0.283 1.00 94.81 202 ASN A C 1
ATOM 1535 O O . ASN A 1 202 ? -8.665 8.291 1.311 1.00 94.81 202 ASN A O 1
ATOM 1539 N N . CYS A 1 203 ? -6.909 7.625 0.079 1.00 96.12 203 CYS A N 1
ATOM 1540 C CA . CYS A 1 203 ? -6.387 6.667 1.055 1.00 96.12 203 CYS A CA 1
ATOM 1541 C C . CYS A 1 203 ? -6.001 7.342 2.381 1.00 96.12 203 CYS A C 1
ATOM 1543 O O . CYS A 1 203 ? -6.373 6.872 3.457 1.00 96.12 203 CYS A O 1
ATOM 1545 N N . LYS A 1 204 ? -5.318 8.489 2.313 1.00 93.62 204 LYS A N 1
ATOM 1546 C CA . LYS A 1 204 ? -4.915 9.261 3.496 1.00 93.62 204 LYS A CA 1
ATOM 1547 C C . LYS A 1 204 ? -6.111 9.897 4.210 1.00 93.62 204 LYS A C 1
ATOM 1549 O O . LYS A 1 204 ? -6.159 9.886 5.435 1.00 93.62 204 LYS A O 1
ATOM 1554 N N . ILE A 1 205 ? -7.117 10.384 3.482 1.00 92.94 205 ILE A N 1
ATOM 1555 C CA . ILE A 1 205 ? -8.368 10.852 4.100 1.00 92.94 205 ILE A CA 1
ATOM 1556 C C . ILE A 1 205 ? -9.109 9.697 4.781 1.00 92.94 205 ILE A C 1
ATOM 1558 O O . ILE A 1 205 ? -9.558 9.859 5.913 1.00 92.94 205 ILE A O 1
ATOM 1562 N N . PHE A 1 206 ? -9.199 8.530 4.137 1.00 94.94 206 PHE A N 1
ATOM 1563 C CA . PHE A 1 206 ? -9.817 7.346 4.733 1.00 94.94 206 PHE A CA 1
ATOM 1564 C C . PHE A 1 206 ? -9.102 6.923 6.025 1.00 94.94 206 PHE A C 1
ATOM 1566 O O . PHE A 1 206 ? -9.770 6.723 7.036 1.00 94.94 206 PHE A O 1
ATOM 1573 N N . HIS A 1 207 ? -7.763 6.894 6.031 1.00 94.50 207 HIS A N 1
ATOM 1574 C CA . HIS A 1 207 ? -6.964 6.682 7.243 1.00 94.50 207 HIS A CA 1
ATOM 1575 C C . HIS A 1 207 ? -7.405 7.624 8.364 1.00 94.50 207 HIS A C 1
ATOM 1577 O O . HIS A 1 207 ? -7.788 7.171 9.439 1.00 94.50 207 HIS A O 1
ATOM 1583 N N . TRP A 1 208 ? -7.368 8.937 8.133 1.00 92.38 208 TRP A N 1
ATOM 1584 C CA . TRP A 1 208 ? -7.640 9.897 9.202 1.00 92.38 208 TRP A CA 1
ATOM 1585 C C . TRP A 1 208 ? -9.100 9.908 9.647 1.00 92.38 208 TRP A C 1
ATOM 1587 O O . TRP A 1 208 ? -9.363 10.167 10.818 1.00 92.38 208 TRP A O 1
ATOM 1597 N N . LYS A 1 209 ? -10.044 9.560 8.765 1.00 92.25 209 LYS A N 1
ATOM 1598 C CA . LYS A 1 209 ? -11.453 9.384 9.138 1.00 92.25 209 LYS A CA 1
ATOM 1599 C C . LYS A 1 209 ? -11.678 8.165 10.032 1.00 92.25 209 LYS A C 1
ATOM 1601 O O . LYS A 1 209 ? -12.487 8.258 10.951 1.00 92.25 209 LYS A O 1
ATOM 1606 N N . LEU A 1 210 ? -10.939 7.068 9.832 1.00 94.38 210 LEU A N 1
ATOM 1607 C CA . LEU A 1 210 ? -10.955 5.935 10.766 1.00 94.38 210 LEU A CA 1
ATOM 1608 C C . LEU A 1 210 ? -10.490 6.377 12.161 1.00 94.38 210 LEU A C 1
ATOM 1610 O O . LEU A 1 210 ? -11.181 6.124 13.148 1.00 94.38 210 LEU A O 1
ATOM 1614 N N . VAL A 1 211 ? -9.353 7.075 12.238 1.00 92.31 211 VAL A N 1
ATOM 1615 C CA . VAL A 1 211 ? -8.789 7.541 13.515 1.00 92.31 211 VAL A CA 1
ATOM 1616 C C . VAL A 1 211 ? -9.724 8.548 14.203 1.00 92.31 211 VAL A C 1
ATOM 1618 O O . VAL A 1 211 ? -10.000 8.400 15.390 1.00 92.31 211 VAL A O 1
ATOM 1621 N N . GLU A 1 212 ? -10.272 9.518 13.460 1.00 91.69 212 GLU A N 1
ATOM 1622 C CA . GLU A 1 212 ? -11.232 10.514 13.966 1.00 91.69 212 GLU A CA 1
ATOM 1623 C C . GLU A 1 212 ? -12.468 9.866 14.582 1.00 91.69 212 GLU A C 1
ATOM 1625 O O . GLU A 1 212 ? -12.868 10.197 15.694 1.00 91.69 212 GLU A O 1
ATOM 1630 N N . MET A 1 213 ? -13.099 8.949 13.848 1.00 88.81 213 MET A N 1
ATOM 1631 C CA . MET A 1 213 ? -14.341 8.341 14.306 1.00 88.81 213 MET A CA 1
ATOM 1632 C C . MET A 1 213 ? -14.103 7.406 15.488 1.00 88.81 213 MET A C 1
ATOM 1634 O O . MET A 1 213 ? -14.968 7.290 16.352 1.00 88.81 213 MET A O 1
ATOM 1638 N N . SER A 1 214 ? -12.930 6.771 15.554 1.00 88.69 214 SER A N 1
ATOM 1639 C CA . SER A 1 214 ? -12.525 5.948 16.694 1.00 88.69 214 SER A CA 1
ATOM 1640 C C . SER A 1 214 ? -12.331 6.764 17.964 1.00 88.69 214 SER A C 1
ATOM 1642 O O . SER A 1 214 ? -12.653 6.269 19.034 1.00 88.69 214 SER A O 1
ATOM 1644 N N . ASP A 1 215 ? -11.821 7.990 17.864 1.00 86.62 215 ASP A N 1
ATOM 1645 C CA . ASP A 1 215 ? -11.699 8.901 19.008 1.00 86.62 215 ASP A CA 1
ATOM 1646 C C . ASP A 1 215 ? -13.078 9.318 19.563 1.00 86.62 215 ASP A C 1
ATOM 1648 O O . ASP A 1 215 ? -13.249 9.562 20.756 1.00 86.62 215 ASP A O 1
ATOM 1652 N N . GLN A 1 216 ? -14.099 9.330 18.702 1.00 86.88 216 GLN A N 1
ATOM 1653 C CA . GLN A 1 216 ? -15.473 9.694 19.057 1.00 86.88 216 GLN A CA 1
ATOM 1654 C C . GLN A 1 216 ? -16.294 8.538 19.647 1.00 86.88 216 GLN A C 1
ATOM 1656 O O . GLN A 1 216 ? -17.379 8.786 20.183 1.00 86.88 216 GLN A O 1
ATOM 1661 N N . ASP A 1 217 ? -15.817 7.293 19.555 1.00 91.25 217 ASP A N 1
ATOM 1662 C CA . ASP A 1 217 ? -16.529 6.116 20.049 1.00 91.25 217 ASP A CA 1
ATOM 1663 C C . ASP A 1 217 ? -15.845 5.523 21.293 1.00 91.25 217 ASP A C 1
ATOM 1665 O O . ASP A 1 217 ? -14.708 5.058 21.225 1.00 91.25 217 ASP A O 1
ATOM 1669 N N . PRO A 1 218 ? -16.506 5.510 22.464 1.00 92.44 218 PRO A N 1
ATOM 1670 C CA . PRO A 1 218 ? -15.866 5.044 23.685 1.00 92.44 218 PRO A CA 1
ATOM 1671 C C . PRO A 1 218 ? -15.704 3.522 23.746 1.00 92.44 218 PRO A C 1
ATOM 1673 O O . PRO A 1 218 ? -14.962 3.064 24.618 1.00 92.44 218 PRO A O 1
ATOM 1676 N N . ASP A 1 219 ? -16.392 2.752 22.896 1.00 94.81 219 ASP A N 1
ATOM 1677 C CA . ASP A 1 219 ? -16.559 1.303 23.044 1.00 94.81 219 ASP A CA 1
ATOM 1678 C C . ASP A 1 219 ? -15.545 0.462 22.261 1.00 94.81 219 ASP A C 1
ATOM 1680 O O . ASP A 1 219 ? -15.333 -0.709 22.595 1.00 94.81 219 ASP A O 1
ATOM 1684 N N . PHE A 1 220 ? -14.893 1.046 21.261 1.00 95.50 220 PHE A N 1
ATOM 1685 C CA . PHE A 1 220 ? -13.877 0.385 20.450 1.00 95.50 220 PHE A CA 1
ATOM 1686 C C . PHE A 1 220 ? -12.835 1.377 19.942 1.00 95.50 220 PHE A C 1
ATOM 1688 O O . PHE A 1 220 ? -12.997 2.587 20.047 1.00 95.50 220 PHE A O 1
ATOM 1695 N N . THR A 1 221 ? -11.742 0.848 19.407 1.00 94.56 221 THR A N 1
ATOM 1696 C CA . THR A 1 221 ? -10.657 1.625 18.812 1.00 94.56 221 THR A CA 1
ATOM 1697 C C . THR A 1 221 ? -10.233 1.002 17.488 1.00 94.56 221 THR A C 1
ATOM 1699 O O . THR A 1 221 ? -10.384 -0.206 17.297 1.00 94.56 221 THR A O 1
ATOM 1702 N N . VAL A 1 222 ? -9.720 1.811 16.563 1.00 96.00 222 VAL A N 1
ATOM 1703 C CA . VAL A 1 222 ? -9.107 1.342 15.311 1.00 96.00 222 VAL A CA 1
ATOM 1704 C C . VAL A 1 222 ? -7.639 1.733 15.268 1.00 96.00 222 VAL A C 1
ATOM 1706 O O . VAL A 1 222 ? -7.295 2.875 15.574 1.00 96.00 222 VAL A O 1
ATOM 1709 N N . GLU A 1 223 ? -6.780 0.806 14.860 1.00 95.19 223 GLU A N 1
ATOM 1710 C CA . GLU A 1 223 ? -5.350 1.051 14.696 1.00 95.19 223 GLU A CA 1
ATOM 1711 C C . GLU A 1 223 ? -4.926 0.801 13.242 1.00 95.19 223 GLU A C 1
ATOM 1713 O O . GLU A 1 223 ? -4.793 -0.354 12.817 1.00 95.19 223 GLU A O 1
ATOM 1718 N N . PRO A 1 224 ? -4.731 1.866 12.444 1.00 95.75 224 PRO A N 1
ATOM 1719 C CA . PRO A 1 224 ? -4.108 1.760 11.133 1.00 95.75 224 PRO A CA 1
ATOM 1720 C C . PRO A 1 224 ? -2.655 1.279 11.224 1.00 95.75 224 PRO A C 1
ATOM 1722 O O . PRO A 1 224 ? -1.944 1.537 12.196 1.00 95.75 224 PRO A O 1
ATOM 1725 N N . THR A 1 225 ? -2.189 0.571 10.195 1.00 94.31 225 THR A N 1
ATOM 1726 C CA . THR A 1 225 ? -0.804 0.086 10.155 1.00 94.31 225 THR A CA 1
ATOM 1727 C C . THR A 1 225 ? 0.210 1.222 10.076 1.00 94.31 225 THR A C 1
ATOM 1729 O O . THR A 1 225 ? 1.084 1.248 10.949 1.00 94.31 225 THR A O 1
ATOM 1732 N N . PRO A 1 226 ? 0.105 2.181 9.127 1.00 91.38 226 PRO A N 1
ATOM 1733 C CA . PRO A 1 226 ? 0.868 3.414 9.237 1.00 91.38 226 PRO A CA 1
ATOM 1734 C C . PRO A 1 226 ? 0.427 4.130 10.511 1.00 91.38 226 PRO A C 1
ATOM 1736 O O . PRO A 1 226 ? -0.759 4.405 10.681 1.00 91.38 226 PRO A O 1
ATOM 1739 N N . HIS A 1 227 ? 1.367 4.410 11.402 1.00 88.12 227 HIS A N 1
ATOM 1740 C CA . HIS A 1 227 ? 1.118 5.270 12.549 1.00 88.12 227 HIS A CA 1
ATOM 1741 C C . HIS A 1 227 ? 1.357 6.731 12.147 1.00 88.12 227 HIS A C 1
ATOM 1743 O O . HIS A 1 227 ? 2.051 6.999 11.162 1.00 88.12 227 HIS A O 1
ATOM 1749 N N . TRP A 1 228 ? 0.774 7.681 12.876 1.00 87.44 228 TRP A N 1
ATOM 1750 C CA . TRP A 1 228 ? 1.058 9.099 12.647 1.00 87.44 228 TRP A CA 1
ATOM 1751 C C . TRP A 1 228 ? 2.510 9.424 13.025 1.00 87.44 228 TRP A C 1
ATOM 1753 O O . TRP A 1 228 ? 3.103 8.770 13.887 1.00 87.44 228 TRP A O 1
ATOM 1763 N N . SER A 1 229 ? 3.096 10.425 12.363 1.00 83.50 229 SER A N 1
ATOM 1764 C CA . SER A 1 229 ? 4.545 10.679 12.438 1.00 83.50 229 SER A CA 1
ATOM 1765 C C . SER A 1 229 ? 5.055 10.991 13.851 1.00 83.50 229 SER A C 1
ATOM 1767 O O . SER A 1 229 ? 6.124 10.522 14.248 1.00 83.50 229 SER A O 1
ATOM 1769 N N . ASP A 1 230 ? 4.286 11.748 14.636 1.00 83.12 230 ASP A N 1
ATOM 1770 C CA . ASP A 1 230 ? 4.604 12.054 16.030 1.00 83.12 230 ASP A CA 1
ATOM 1771 C C . ASP A 1 230 ? 3.990 11.018 16.981 1.00 83.12 230 ASP A C 1
ATOM 1773 O O . ASP A 1 230 ? 2.947 11.237 17.598 1.00 83.12 230 ASP A O 1
ATOM 1777 N N . SER A 1 231 ? 4.680 9.885 17.114 1.00 78.62 231 SER A N 1
ATOM 1778 C CA . SER A 1 231 ? 4.312 8.785 18.023 1.00 78.62 231 SER A CA 1
ATOM 1779 C C . SER A 1 231 ? 4.205 9.172 19.507 1.00 78.62 231 SER A C 1
ATOM 1781 O O . SER A 1 231 ? 3.776 8.354 20.318 1.00 78.62 231 SER A O 1
ATOM 1783 N N . THR A 1 232 ? 4.590 10.396 19.897 1.00 82.94 232 THR A N 1
ATOM 1784 C CA . THR A 1 232 ? 4.409 10.872 21.277 1.00 82.94 232 THR A CA 1
ATOM 1785 C C . THR A 1 232 ? 2.999 11.387 21.552 1.00 82.94 232 THR A C 1
ATOM 1787 O O . THR A 1 232 ? 2.601 11.466 22.715 1.00 82.94 232 THR A O 1
ATOM 1790 N N . LEU A 1 233 ? 2.244 11.724 20.503 1.00 84.94 233 LEU A N 1
ATOM 1791 C CA . LEU A 1 233 ? 0.874 12.205 20.621 1.00 84.94 233 LEU A CA 1
ATOM 1792 C C . LEU A 1 233 ? -0.076 11.049 20.923 1.00 84.94 233 LEU A C 1
ATOM 1794 O O . LEU A 1 233 ? -0.016 9.992 20.293 1.00 84.94 233 LEU A O 1
ATOM 1798 N N . SER A 1 234 ? -1.020 11.285 21.832 1.00 85.56 234 SER A N 1
ATOM 1799 C CA . SER A 1 234 ? -2.210 10.441 21.921 1.00 85.56 234 SER A CA 1
ATOM 1800 C C . SER A 1 234 ? -3.037 10.523 20.634 1.00 85.56 234 SER A C 1
ATOM 1802 O O . SER A 1 234 ? -2.918 11.467 19.849 1.00 85.56 234 SER A O 1
ATOM 1804 N N . LYS A 1 235 ? -3.928 9.548 20.434 1.00 86.38 235 LYS A N 1
ATOM 1805 C CA . LYS A 1 235 ? -4.834 9.504 19.278 1.00 86.38 235 LYS A CA 1
ATOM 1806 C C . LYS A 1 235 ? -5.664 10.790 19.147 1.00 86.38 235 LYS A C 1
ATOM 1808 O O . LYS A 1 235 ? -5.685 11.384 18.072 1.00 86.38 235 LYS A O 1
ATOM 1813 N N . GLU A 1 236 ? -6.248 11.269 20.249 1.00 86.44 236 GLU A N 1
ATOM 1814 C CA . GLU A 1 236 ? -6.997 12.537 20.315 1.00 86.44 236 GLU A CA 1
ATOM 1815 C C . GLU A 1 236 ? -6.125 13.732 19.880 1.00 86.44 236 GLU A C 1
ATOM 1817 O O . GLU A 1 236 ? -6.524 14.565 19.059 1.00 86.44 236 GLU A O 1
ATOM 1822 N N . GLU A 1 237 ? -4.896 13.818 20.401 1.00 89.12 237 GLU A N 1
ATOM 1823 C CA . GLU A 1 237 ? -3.958 14.894 20.067 1.00 89.12 237 GLU A CA 1
ATOM 1824 C C . GLU A 1 237 ? -3.521 14.843 18.601 1.00 89.12 237 GLU A C 1
ATOM 1826 O O . GLU A 1 237 ? -3.446 15.892 17.956 1.00 89.12 237 GLU A O 1
ATOM 1831 N N . ALA A 1 238 ? -3.278 13.648 18.057 1.00 86.75 238 ALA A N 1
ATOM 1832 C CA . ALA A 1 238 ? -2.919 13.440 16.659 1.00 86.75 238 ALA A CA 1
ATOM 1833 C C . ALA A 1 238 ? -4.067 13.846 15.723 1.00 86.75 238 ALA A C 1
ATOM 1835 O O . ALA A 1 238 ? -3.862 14.645 14.805 1.00 86.75 238 ALA A O 1
ATOM 1836 N N . VAL A 1 239 ? -5.293 13.390 16.010 1.00 86.31 239 VAL A N 1
ATOM 1837 C CA . VAL A 1 239 ? -6.520 13.780 15.295 1.00 86.31 239 VAL A CA 1
ATOM 1838 C C . VAL A 1 239 ? -6.674 15.295 15.299 1.00 86.31 239 VAL A C 1
ATOM 1840 O O . VAL A 1 239 ? -6.837 15.913 14.246 1.00 86.31 239 VAL A O 1
ATOM 1843 N N . LYS A 1 240 ? -6.550 15.925 16.469 1.00 85.62 240 LYS A N 1
ATOM 1844 C CA . LYS A 1 240 ? -6.650 17.378 16.600 1.00 85.62 240 LYS A CA 1
ATOM 1845 C C . LYS A 1 240 ? -5.529 18.101 15.855 1.00 85.62 240 LYS A C 1
ATOM 1847 O O . LYS A 1 240 ? -5.797 19.112 15.209 1.00 85.62 240 LYS A O 1
ATOM 1852 N N . SER A 1 241 ? -4.295 17.607 15.918 1.00 82.50 241 SER A N 1
ATOM 1853 C CA . SER A 1 241 ? -3.133 18.186 15.230 1.00 82.50 241 SER A CA 1
ATOM 1854 C C . SER A 1 241 ? -3.274 18.120 13.706 1.00 82.50 241 SER A C 1
ATOM 1856 O O . SER A 1 241 ? -2.915 19.072 13.007 1.00 82.50 241 SER A O 1
ATOM 1858 N N . PHE A 1 242 ? -3.841 17.029 13.186 1.00 82.44 242 PHE A N 1
ATOM 1859 C CA . PHE A 1 242 ? -4.002 16.812 11.754 1.00 82.44 242 PHE A CA 1
ATOM 1860 C C . PHE A 1 242 ? -5.296 17.425 11.200 1.00 82.44 242 PHE A C 1
ATOM 1862 O O . PHE A 1 242 ? -5.250 18.322 10.357 1.00 82.44 242 PHE A O 1
ATOM 1869 N N . LEU A 1 243 ? -6.464 17.001 11.689 1.00 78.50 243 LEU A N 1
ATOM 1870 C CA . LEU A 1 243 ? -7.759 17.374 11.108 1.00 78.50 243 LEU A CA 1
ATOM 1871 C C . LEU A 1 243 ? -8.127 18.836 11.332 1.00 78.50 243 LEU A C 1
ATOM 1873 O O . LEU A 1 243 ? -8.819 19.418 10.497 1.00 78.50 243 LEU A O 1
ATOM 1877 N N . SER A 1 244 ? -7.618 19.482 12.386 1.00 78.06 244 SER A N 1
ATOM 1878 C CA . SER A 1 244 ? -7.826 20.928 12.552 1.00 78.06 244 SER A CA 1
ATOM 1879 C C . SER A 1 244 ? -7.238 21.742 11.394 1.00 78.06 244 SER A C 1
ATOM 1881 O O . SER A 1 244 ? -7.810 22.770 11.033 1.00 78.06 244 SER A O 1
ATOM 1883 N N . LYS A 1 245 ? -6.158 21.263 10.757 1.00 77.75 245 LYS A N 1
ATOM 1884 C CA . LYS A 1 245 ? -5.545 21.908 9.582 1.00 77.75 245 LYS A CA 1
ATOM 1885 C C . LYS A 1 245 ? -6.419 21.777 8.333 1.00 77.75 245 LYS A C 1
ATOM 1887 O O . LYS A 1 245 ? -6.393 22.659 7.475 1.00 77.75 245 LYS A O 1
ATOM 1892 N N . LEU A 1 246 ? -7.202 20.702 8.242 1.00 76.88 246 LEU A N 1
ATOM 1893 C CA . LEU A 1 246 ? -8.084 20.409 7.109 1.00 76.88 246 LEU A CA 1
ATOM 1894 C C . LEU A 1 246 ? -9.526 20.898 7.322 1.00 76.88 246 LEU A C 1
ATOM 1896 O O . LEU A 1 246 ? -10.317 20.917 6.380 1.00 76.88 246 LEU A O 1
ATOM 1900 N N .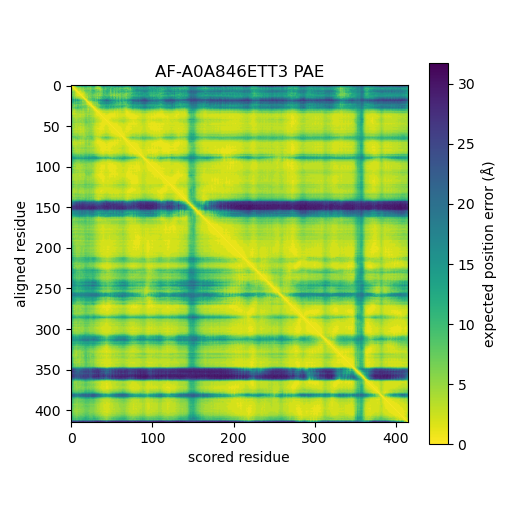 SER A 1 247 ? -9.871 21.318 8.540 1.00 75.75 247 SER A N 1
ATOM 1901 C CA . SER A 1 247 ? -11.223 21.741 8.903 1.00 75.75 247 SER A CA 1
ATOM 1902 C C . SER A 1 247 ? -11.743 22.876 8.011 1.00 75.75 247 SER A C 1
ATOM 1904 O O . SER A 1 247 ? -11.069 23.884 7.786 1.00 75.75 247 SER A O 1
ATOM 1906 N N . GLY A 1 248 ? -12.959 22.698 7.487 1.00 74.81 248 GLY A N 1
ATOM 1907 C CA . GLY A 1 248 ? -13.634 23.658 6.609 1.00 74.81 248 GLY A CA 1
ATOM 1908 C C . GLY A 1 248 ? -13.113 23.717 5.168 1.00 74.81 248 GLY A C 1
ATOM 1909 O O . GLY A 1 248 ? -13.601 24.541 4.394 1.00 74.81 248 GLY A O 1
ATOM 1910 N N . LYS A 1 249 ? -12.150 22.867 4.784 1.00 79.69 249 LYS A N 1
ATOM 1911 C CA . LYS A 1 249 ? -11.602 22.812 3.421 1.00 79.69 249 LYS A CA 1
ATOM 1912 C C . LYS A 1 249 ? -12.242 21.672 2.641 1.00 79.69 249 LYS A C 1
ATOM 1914 O O . LYS A 1 249 ? -12.390 20.565 3.147 1.00 79.69 249 LYS A O 1
ATOM 1919 N N . THR A 1 250 ? -12.598 21.935 1.387 1.00 79.88 250 THR A N 1
ATOM 1920 C CA . THR A 1 250 ? -13.032 20.872 0.475 1.00 79.88 250 THR A CA 1
ATOM 1921 C C . THR A 1 250 ? -11.816 20.111 -0.062 1.00 79.88 250 THR A C 1
ATOM 1923 O O . THR A 1 250 ? -10.736 20.699 -0.185 1.00 79.88 250 THR A O 1
ATOM 1926 N N . PRO A 1 251 ? -11.967 18.839 -0.466 1.00 79.06 251 PRO A N 1
ATOM 1927 C CA . PRO A 1 251 ? -10.904 18.099 -1.148 1.00 79.06 251 PRO A CA 1
ATOM 1928 C C . PRO A 1 251 ? -10.328 18.850 -2.345 1.00 79.06 251 PRO A C 1
ATOM 1930 O O . PRO A 1 251 ? -9.113 18.977 -2.479 1.00 79.06 251 PRO A O 1
ATOM 1933 N N . GLN A 1 252 ? -11.199 19.465 -3.150 1.00 79.75 252 GLN A N 1
ATOM 1934 C CA . GLN A 1 252 ? -10.786 20.296 -4.275 1.00 79.75 252 GLN A CA 1
ATOM 1935 C C . GLN A 1 252 ? -9.943 21.501 -3.833 1.00 79.75 252 GLN A C 1
ATOM 1937 O O . GLN A 1 252 ? -8.984 21.850 -4.513 1.00 79.75 252 GLN A O 1
ATOM 1942 N N . SER A 1 253 ? -10.270 22.134 -2.701 1.00 82.31 253 SER A N 1
ATOM 1943 C CA . SER A 1 253 ? -9.475 23.235 -2.143 1.00 82.31 253 SER A CA 1
ATOM 1944 C C . SER A 1 253 ? -8.071 22.776 -1.754 1.00 82.31 253 SER A C 1
ATOM 1946 O O . SER A 1 253 ? -7.112 23.478 -2.053 1.00 82.31 253 SER A O 1
ATOM 1948 N N . ILE A 1 254 ? -7.950 21.614 -1.106 1.00 82.19 254 ILE A N 1
ATOM 1949 C CA . ILE A 1 254 ? -6.660 21.059 -0.670 1.00 82.19 254 ILE A CA 1
ATOM 1950 C C . ILE A 1 254 ? -5.817 20.644 -1.882 1.00 82.19 254 ILE A C 1
ATOM 1952 O O . ILE A 1 254 ? -4.635 20.957 -1.956 1.00 82.19 254 ILE A O 1
ATOM 1956 N N . LEU A 1 255 ? -6.432 19.980 -2.863 1.00 82.31 255 LEU A N 1
ATOM 1957 C CA . LEU A 1 255 ? -5.751 19.525 -4.076 1.00 82.31 255 LEU A CA 1
ATOM 1958 C C . LEU A 1 255 ? -5.388 20.679 -5.023 1.00 82.31 255 LEU A C 1
ATOM 1960 O O . LEU A 1 255 ? -4.425 20.572 -5.771 1.00 82.31 255 LEU A O 1
ATOM 1964 N N . ASN A 1 256 ? -6.122 21.792 -5.008 1.00 81.06 256 ASN A N 1
ATOM 1965 C CA . ASN A 1 256 ? -5.773 22.962 -5.818 1.00 81.06 256 ASN A CA 1
ATOM 1966 C C . ASN A 1 256 ? -4.611 23.772 -5.224 1.00 81.06 256 ASN A C 1
ATOM 1968 O O . ASN A 1 256 ? -3.956 24.510 -5.961 1.00 81.06 256 ASN A O 1
ATOM 1972 N N . ASP A 1 257 ? -4.341 23.635 -3.925 1.00 76.62 257 ASP A N 1
ATOM 1973 C CA . ASP A 1 257 ? -3.209 24.276 -3.260 1.00 76.62 257 ASP A CA 1
ATOM 1974 C C . ASP A 1 257 ? -1.953 23.391 -3.332 1.00 76.62 257 ASP A C 1
ATOM 1976 O O . ASP A 1 257 ? -1.449 22.878 -2.334 1.00 76.62 257 ASP A O 1
ATOM 1980 N N . ALA A 1 258 ? -1.450 23.181 -4.554 1.00 70.88 258 ALA A N 1
ATOM 1981 C CA . ALA A 1 258 ? -0.349 22.252 -4.832 1.00 70.88 258 ALA A CA 1
ATOM 1982 C C . ALA A 1 258 ? 0.951 22.566 -4.058 1.00 70.88 258 ALA A C 1
ATOM 1984 O O . ALA A 1 258 ? 1.749 21.665 -3.810 1.00 70.88 258 ALA A O 1
ATOM 1985 N N . MET A 1 259 ? 1.151 23.830 -3.668 1.00 68.62 259 MET A N 1
ATOM 1986 C CA . MET A 1 259 ? 2.305 24.312 -2.891 1.00 68.62 259 MET A CA 1
ATOM 1987 C C . MET A 1 259 ? 1.933 24.674 -1.443 1.00 68.62 259 MET A C 1
ATOM 1989 O O . MET A 1 259 ? 2.733 25.278 -0.724 1.00 68.62 259 MET A O 1
ATOM 1993 N N . GLY A 1 260 ? 0.715 24.332 -1.029 1.00 72.31 260 GLY A N 1
ATOM 1994 C CA . GLY A 1 260 ? 0.145 24.660 0.265 1.00 72.31 260 GLY A CA 1
ATOM 1995 C C . GLY A 1 260 ? 0.686 23.824 1.408 1.00 72.31 260 GLY A C 1
ATOM 1996 O O . GLY A 1 260 ? 1.066 22.661 1.251 1.00 72.31 260 GLY A O 1
ATOM 1997 N N . THR A 1 261 ? 0.630 24.388 2.612 1.00 72.75 261 THR A N 1
ATOM 1998 C CA . THR A 1 261 ? 1.013 23.686 3.845 1.00 72.75 261 THR A CA 1
ATOM 1999 C C . THR A 1 261 ? 0.096 22.508 4.171 1.00 72.75 261 THR A C 1
ATOM 2001 O O . THR A 1 261 ? 0.524 21.566 4.836 1.00 72.75 261 THR A O 1
ATOM 2004 N N . ASP A 1 262 ? -1.156 22.539 3.710 1.00 76.94 262 ASP A N 1
ATOM 2005 C CA . ASP A 1 262 ? -2.142 21.494 4.004 1.00 76.94 262 ASP A CA 1
ATOM 2006 C C . ASP A 1 262 ? -1.837 20.206 3.248 1.00 76.94 262 ASP A C 1
ATOM 2008 O O . ASP A 1 262 ? -1.741 19.139 3.852 1.00 76.94 262 ASP A O 1
ATOM 2012 N N . LEU A 1 263 ? -1.628 20.311 1.931 1.00 79.31 263 LEU A N 1
ATOM 2013 C CA . LEU A 1 263 ? -1.269 19.168 1.101 1.00 79.31 263 LEU A CA 1
ATOM 2014 C C . LEU A 1 263 ? 0.121 18.635 1.474 1.00 79.31 263 LEU A C 1
ATOM 2016 O O . LEU A 1 263 ? 0.320 17.423 1.510 1.00 79.31 263 LEU A O 1
ATOM 2020 N N . ALA A 1 264 ? 1.055 19.527 1.826 1.00 79.50 264 ALA A N 1
ATOM 2021 C CA . ALA A 1 264 ? 2.367 19.146 2.343 1.00 79.50 264 ALA A CA 1
ATOM 2022 C C . ALA A 1 264 ? 2.284 18.400 3.687 1.00 79.50 264 ALA A C 1
ATOM 2024 O O . ALA A 1 264 ? 3.048 17.472 3.909 1.00 79.50 264 ALA A O 1
ATOM 2025 N N . THR A 1 265 ? 1.347 18.757 4.571 1.00 76.75 265 THR A N 1
ATOM 2026 C CA . THR A 1 265 ? 1.120 17.987 5.807 1.00 76.75 265 THR A CA 1
ATOM 2027 C C . THR A 1 265 ? 0.502 16.629 5.486 1.00 76.75 265 THR A C 1
ATOM 2029 O O . THR A 1 265 ? 0.926 15.613 6.021 1.00 76.75 265 THR A O 1
ATOM 2032 N N . LEU A 1 266 ? -0.493 16.596 4.596 1.00 84.44 266 LEU A N 1
ATOM 2033 C CA . LEU A 1 266 ? -1.199 15.368 4.250 1.00 84.44 266 LEU A CA 1
ATOM 2034 C C . LEU A 1 266 ? -0.275 14.343 3.592 1.00 84.44 266 LEU A C 1
ATOM 2036 O O . LEU A 1 266 ? -0.328 13.174 3.952 1.00 84.44 266 LEU A O 1
ATOM 2040 N N . ARG A 1 267 ? 0.582 14.753 2.651 1.00 87.81 267 ARG A N 1
ATOM 2041 C CA . ARG A 1 267 ? 1.407 13.808 1.883 1.00 87.81 267 ARG A CA 1
ATOM 2042 C C . ARG A 1 267 ? 2.376 12.996 2.755 1.00 87.81 267 ARG A C 1
ATOM 2044 O O . ARG A 1 267 ? 2.667 11.856 2.399 1.00 87.81 267 ARG A O 1
ATOM 2051 N N . GLU A 1 268 ? 2.819 13.548 3.885 1.00 88.94 268 GLU A N 1
ATOM 2052 C CA . GLU A 1 268 ? 3.774 12.909 4.805 1.00 88.94 268 GLU A CA 1
ATOM 2053 C C . GLU A 1 268 ? 3.105 12.004 5.859 1.00 88.94 268 GLU A C 1
ATOM 2055 O O . GLU A 1 268 ? 3.797 11.270 6.552 1.00 88.94 268 GLU A O 1
ATOM 2060 N N . GLU A 1 269 ? 1.772 12.008 5.965 1.00 87.88 269 GLU A N 1
ATOM 2061 C CA . GLU A 1 269 ? 1.029 11.233 6.972 1.00 87.88 269 GLU A CA 1
ATOM 2062 C C . GLU A 1 269 ? 0.214 10.098 6.334 1.00 87.88 269 GLU A C 1
ATOM 2064 O O . GLU A 1 269 ? -0.444 10.294 5.308 1.00 87.88 269 GLU A O 1
ATOM 2069 N N . GLY A 1 270 ? 0.199 8.913 6.947 1.00 88.56 270 GLY A N 1
ATOM 2070 C CA . GLY A 1 270 ? -0.565 7.750 6.476 1.00 88.56 270 GLY A CA 1
ATOM 2071 C C . GLY A 1 270 ? 0.197 6.849 5.493 1.00 88.56 270 GLY A C 1
ATOM 2072 O O . GLY A 1 270 ? 1.417 6.782 5.534 1.00 88.56 270 GLY A O 1
ATOM 2073 N N . SER A 1 271 ? -0.523 6.126 4.625 1.00 91.81 271 SER A N 1
ATOM 2074 C CA . SER A 1 271 ? 0.090 5.159 3.691 1.00 91.81 271 SER A CA 1
ATOM 2075 C C . SER A 1 271 ? 0.996 5.833 2.651 1.00 91.81 271 SER A C 1
ATOM 2077 O O . SER A 1 271 ? 0.760 6.988 2.271 1.00 91.81 271 SER A O 1
ATOM 2079 N N . ASP A 1 272 ? 2.009 5.101 2.179 1.00 96.00 272 ASP A N 1
ATOM 2080 C CA . ASP A 1 272 ? 2.893 5.515 1.083 1.00 96.00 272 ASP A CA 1
ATOM 2081 C C . ASP A 1 272 ? 2.115 5.662 -0.232 1.00 96.00 272 ASP A C 1
ATOM 2083 O O . ASP A 1 272 ? 2.253 6.668 -0.934 1.00 96.00 272 ASP A O 1
ATOM 2087 N N . LEU A 1 273 ? 1.285 4.661 -0.552 1.00 97.56 273 LEU A N 1
ATOM 2088 C CA . LEU A 1 273 ? 0.425 4.618 -1.736 1.00 97.56 273 LEU A CA 1
ATOM 2089 C C . LEU A 1 273 ? -1.054 4.475 -1.318 1.00 97.56 273 LEU A C 1
ATOM 2091 O O . LEU A 1 273 ? -1.505 5.031 -0.319 1.00 97.56 273 LEU A O 1
ATOM 2095 N N . ASN A 1 274 ? -1.861 3.780 -2.119 1.00 97.75 274 ASN A N 1
ATOM 2096 C CA . ASN A 1 274 ? -3.316 3.717 -1.978 1.00 97.75 274 ASN A CA 1
ATOM 2097 C C . ASN A 1 274 ? -3.837 2.386 -1.404 1.00 97.75 274 ASN A C 1
ATOM 2099 O O . ASN A 1 274 ? -4.919 1.928 -1.777 1.00 97.75 274 ASN A O 1
ATOM 2103 N N . ILE A 1 275 ? -3.074 1.764 -0.505 1.00 98.06 275 ILE A N 1
ATOM 2104 C CA . ILE A 1 275 ? -3.505 0.587 0.256 1.00 98.06 275 ILE A CA 1
ATOM 2105 C C . ILE A 1 275 ? -3.380 0.912 1.744 1.00 98.06 275 ILE A C 1
ATOM 2107 O O . ILE A 1 275 ? -2.393 1.505 2.174 1.00 98.06 275 ILE A O 1
ATOM 2111 N N . LEU A 1 276 ? -4.399 0.561 2.522 1.00 97.25 276 LEU A N 1
ATOM 2112 C CA . LEU A 1 276 ? -4.420 0.763 3.963 1.00 97.25 276 LEU A CA 1
ATOM 2113 C C . LEU A 1 276 ? -4.854 -0.516 4.667 1.00 97.25 276 LEU A C 1
ATOM 2115 O O . LEU A 1 276 ? -5.939 -1.037 4.407 1.00 97.25 276 LEU A O 1
ATOM 2119 N N . THR A 1 277 ? -4.038 -0.962 5.609 1.00 97.75 277 THR A N 1
ATOM 2120 C CA . THR A 1 277 ? -4.377 -2.008 6.572 1.00 97.75 277 THR A CA 1
ATOM 2121 C C . THR A 1 277 ? -4.674 -1.403 7.938 1.00 97.75 277 THR A C 1
ATOM 2123 O O . THR A 1 277 ? -4.122 -0.362 8.305 1.00 97.75 277 THR A O 1
ATOM 2126 N N . TYR A 1 278 ? -5.597 -2.018 8.668 1.00 98.06 278 TYR A N 1
ATOM 2127 C CA . TYR A 1 278 ? -6.034 -1.575 9.991 1.00 98.06 278 TYR A CA 1
ATOM 2128 C C . TYR A 1 278 ? -6.719 -2.724 10.735 1.00 98.06 278 TYR A C 1
ATOM 2130 O O . TYR A 1 278 ? -7.208 -3.659 10.106 1.00 98.06 278 TYR A O 1
ATOM 2138 N N . ALA A 1 279 ? -6.793 -2.644 12.059 1.00 98.00 279 ALA A N 1
ATOM 2139 C CA . ALA A 1 279 ? -7.507 -3.594 12.909 1.00 98.00 279 ALA A CA 1
ATOM 2140 C C . ALA A 1 279 ? -8.338 -2.844 13.946 1.00 98.00 279 ALA A C 1
ATOM 2142 O O . ALA A 1 279 ? -7.996 -1.725 14.335 1.00 98.00 279 ALA A O 1
ATOM 2143 N N . PHE A 1 280 ? -9.425 -3.464 14.394 1.00 97.81 280 PHE A N 1
ATOM 2144 C CA . PHE A 1 280 ? -10.230 -2.961 15.497 1.00 97.81 280 PHE A CA 1
ATOM 2145 C C . PHE A 1 280 ? -9.905 -3.703 16.794 1.00 97.81 280 PHE A C 1
ATOM 2147 O O . PHE A 1 280 ? -9.596 -4.896 16.793 1.00 97.81 280 PHE A O 1
ATOM 2154 N N . ASN A 1 281 ? -10.047 -3.000 17.910 1.00 96.62 281 ASN A N 1
ATOM 2155 C CA . ASN A 1 281 ? -10.079 -3.566 19.252 1.00 96.62 281 ASN A CA 1
ATOM 2156 C C . ASN A 1 281 ? -11.312 -3.020 19.989 1.00 96.62 281 ASN A C 1
ATOM 2158 O O . ASN A 1 281 ? -11.833 -1.969 19.631 1.00 96.62 281 ASN A O 1
ATOM 2162 N N . TYR A 1 282 ? -11.808 -3.725 20.998 1.00 96.56 282 TYR A N 1
ATOM 2163 C CA . TYR A 1 282 ? -13.039 -3.408 21.713 1.00 96.56 282 TYR A CA 1
ATOM 2164 C C . TYR A 1 282 ? -12.821 -3.371 23.223 1.00 96.56 282 TYR A C 1
ATOM 2166 O O . TYR A 1 282 ? -11.913 -4.000 23.764 1.00 96.56 282 TYR A O 1
ATOM 2174 N N . LYS A 1 283 ? -13.717 -2.677 23.928 1.00 94.75 283 LYS A N 1
ATOM 2175 C CA . LYS A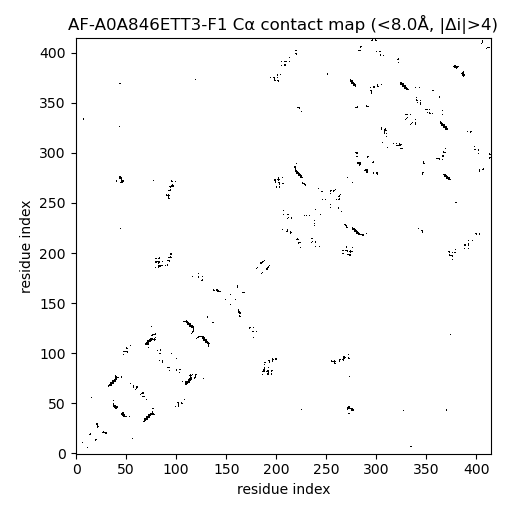 1 283 ? -13.801 -2.705 25.391 1.00 94.75 283 LYS A CA 1
ATOM 2176 C C . LYS A 1 283 ? -14.991 -3.551 25.813 1.00 94.75 283 LYS A C 1
ATOM 2178 O O . LYS A 1 283 ? -16.147 -3.202 25.547 1.00 94.75 283 LYS A O 1
ATOM 2183 N N . LEU A 1 284 ? -14.720 -4.652 26.516 1.00 93.44 284 LEU A N 1
ATOM 2184 C CA . LEU A 1 284 ? -15.767 -5.573 26.973 1.00 93.44 284 LEU A CA 1
ATOM 2185 C C . LEU A 1 284 ? -16.784 -4.874 27.885 1.00 93.44 284 LEU A C 1
ATOM 2187 O O . LEU A 1 284 ? -17.983 -5.082 27.748 1.00 93.44 284 LEU A O 1
ATOM 2191 N N . ASN A 1 285 ? -16.317 -4.009 28.784 1.00 92.56 285 ASN A N 1
ATOM 2192 C CA . ASN A 1 285 ? -17.180 -3.188 29.629 1.00 92.56 285 ASN A CA 1
ATOM 2193 C C . ASN A 1 285 ? -17.003 -1.709 29.257 1.00 92.56 285 ASN A C 1
ATOM 2195 O O . ASN A 1 285 ? -15.860 -1.294 29.046 1.00 92.56 285 ASN A O 1
ATOM 2199 N N . PRO A 1 286 ? -18.076 -0.896 29.222 1.00 90.31 286 PRO A N 1
ATOM 2200 C CA . PRO A 1 286 ? -17.962 0.545 29.007 1.00 90.31 286 PRO A CA 1
ATOM 2201 C C . PRO A 1 286 ? -16.972 1.189 29.988 1.00 90.31 286 PRO A C 1
ATOM 2203 O O . PRO A 1 286 ? -17.068 0.987 31.200 1.00 90.31 286 PRO A O 1
ATOM 2206 N N . GLY A 1 287 ? -16.003 1.942 29.461 1.00 87.25 287 GLY A N 1
ATOM 2207 C CA . GLY A 1 287 ? -14.928 2.565 30.247 1.00 87.25 287 GLY A CA 1
ATOM 2208 C C . GLY A 1 287 ? -13.852 1.603 30.780 1.00 87.25 287 GLY A C 1
ATOM 2209 O O . GLY A 1 287 ? -12.983 2.036 31.533 1.00 87.25 287 GLY A O 1
ATOM 2210 N N . GLY A 1 288 ? -13.907 0.316 30.425 1.00 91.00 288 GLY A N 1
ATOM 2211 C CA . GLY A 1 288 ? -12.876 -0.673 30.744 1.00 91.00 288 GLY A CA 1
ATOM 2212 C C . GLY A 1 288 ? -11.661 -0.615 29.806 1.00 91.00 288 GLY A C 1
ATOM 2213 O O . GLY A 1 288 ? -11.636 0.197 28.881 1.00 91.00 288 GLY A O 1
ATOM 2214 N N . PRO A 1 289 ? -10.652 -1.477 30.026 1.00 91.69 289 PRO A N 1
ATOM 2215 C CA . PRO A 1 289 ? -9.532 -1.614 29.102 1.00 91.69 289 PRO A CA 1
ATOM 2216 C C . PRO A 1 289 ? -9.978 -2.266 27.787 1.00 91.69 289 PRO A C 1
ATOM 2218 O O . PRO A 1 289 ? -11.010 -2.948 27.736 1.00 91.69 289 PRO A O 1
ATOM 2221 N N . VAL A 1 290 ? -9.177 -2.066 26.743 1.00 92.75 290 VAL A N 1
ATOM 2222 C CA . VAL A 1 290 ? -9.291 -2.818 25.489 1.00 92.75 290 VAL A CA 1
ATOM 2223 C C . VAL A 1 290 ? -8.901 -4.290 25.693 1.00 92.75 290 VAL A C 1
ATOM 2225 O O . VAL A 1 290 ? -8.250 -4.637 26.683 1.00 92.75 290 VAL A O 1
ATOM 2228 N N . GLU A 1 291 ? -9.327 -5.174 24.792 1.00 92.94 291 GLU A N 1
ATOM 2229 C CA . GLU A 1 291 ? -8.960 -6.594 24.828 1.00 92.94 291 GLU A CA 1
ATOM 2230 C C . GLU A 1 291 ? -7.460 -6.781 24.540 1.00 92.94 291 GLU A C 1
ATOM 2232 O O . GLU A 1 291 ? -6.883 -6.093 23.698 1.00 92.94 291 GLU A O 1
ATOM 2237 N N . THR A 1 292 ? -6.824 -7.719 25.245 1.00 91.31 292 THR A N 1
ATOM 2238 C CA . THR A 1 292 ? -5.384 -8.008 25.113 1.00 91.31 292 THR A CA 1
ATOM 2239 C C . THR A 1 292 ? -5.098 -9.446 24.688 1.00 91.31 292 THR A C 1
ATOM 2241 O O . THR A 1 292 ? -3.967 -9.766 24.328 1.00 91.31 292 THR A O 1
ATOM 2244 N N . ASN A 1 293 ? -6.099 -10.331 24.701 1.00 89.75 293 ASN A N 1
ATOM 2245 C CA . ASN A 1 293 ? -5.947 -11.691 24.204 1.00 89.75 293 ASN A CA 1
ATOM 2246 C C . ASN A 1 293 ? -6.005 -11.722 22.667 1.00 89.75 293 ASN A C 1
ATOM 2248 O O . ASN A 1 293 ? -7.044 -11.434 22.072 1.00 89.75 293 ASN A O 1
ATOM 2252 N N . LEU A 1 294 ? -4.901 -12.127 22.036 1.00 89.44 294 LEU A N 1
ATOM 2253 C CA . LEU A 1 294 ? -4.750 -12.132 20.579 1.00 89.44 294 LEU A CA 1
ATOM 2254 C C . LEU A 1 294 ? -5.802 -12.984 19.850 1.00 89.44 294 LEU A C 1
ATOM 2256 O O . LEU A 1 294 ? -6.315 -12.558 18.819 1.00 89.44 294 LEU A O 1
ATOM 2260 N N . ASP A 1 295 ? -6.171 -14.153 20.379 1.00 89.31 295 ASP A N 1
ATOM 2261 C CA . ASP A 1 295 ? -7.170 -15.007 19.726 1.00 89.31 295 ASP A CA 1
ATOM 2262 C C . ASP A 1 295 ? -8.556 -14.356 19.728 1.00 89.31 295 ASP A C 1
ATOM 2264 O O . ASP A 1 295 ? -9.249 -14.373 18.712 1.00 89.31 295 ASP A O 1
ATOM 2268 N N . LYS A 1 296 ? -8.934 -13.696 20.830 1.00 92.50 296 LYS A N 1
ATOM 2269 C CA . LYS A 1 296 ? -10.177 -12.914 20.900 1.00 92.50 296 LYS A CA 1
ATOM 2270 C C . LYS A 1 296 ? -10.156 -11.706 19.969 1.00 92.50 296 LYS A C 1
ATOM 2272 O O . LYS A 1 296 ? -11.176 -11.418 19.349 1.00 92.50 296 LYS A O 1
ATOM 2277 N N . LEU A 1 297 ? -9.017 -11.021 19.843 1.00 93.44 297 LEU A N 1
ATOM 2278 C CA . LEU A 1 297 ? -8.850 -9.913 18.894 1.00 93.44 297 LEU A CA 1
ATOM 2279 C C . LEU A 1 297 ? -9.001 -10.381 17.447 1.00 93.44 297 LEU A C 1
ATOM 2281 O O . LEU A 1 297 ? -9.702 -9.741 16.661 1.00 93.44 297 LEU A O 1
ATOM 2285 N N . ASN A 1 298 ? -8.382 -11.510 17.105 1.00 95.31 298 ASN A N 1
ATOM 2286 C CA . ASN A 1 298 ? -8.496 -12.107 15.781 1.00 95.31 298 ASN A CA 1
ATOM 2287 C C . ASN A 1 298 ? -9.941 -12.528 15.498 1.00 95.31 298 ASN A C 1
ATOM 2289 O O . ASN A 1 298 ? -10.498 -12.108 14.487 1.00 95.31 298 ASN A O 1
ATOM 2293 N N . ALA A 1 299 ? -10.584 -13.252 16.420 1.00 95.62 299 ALA A N 1
ATOM 2294 C CA . ALA A 1 299 ? -11.988 -13.642 16.291 1.00 95.62 299 ALA A CA 1
ATOM 2295 C C . ALA A 1 299 ? -12.917 -12.423 16.144 1.00 95.62 299 ALA A C 1
ATOM 2297 O O . ALA A 1 299 ? -13.844 -12.438 15.336 1.00 95.62 299 ALA A O 1
ATOM 2298 N N . PHE A 1 300 ? -12.648 -11.335 16.870 1.00 97.56 300 PHE A N 1
ATOM 2299 C CA . PHE A 1 300 ? -13.406 -10.089 16.762 1.00 97.56 300 PHE A CA 1
ATOM 2300 C C . PHE A 1 300 ? -13.273 -9.441 15.374 1.00 97.56 300 PHE A C 1
ATOM 2302 O O . PHE A 1 300 ? -14.283 -9.085 14.762 1.00 97.56 300 PHE A O 1
ATOM 2309 N N . ASN A 1 301 ? -12.054 -9.333 14.835 1.00 97.69 301 ASN A N 1
ATOM 2310 C CA . ASN A 1 301 ? -11.832 -8.796 13.487 1.00 97.69 301 ASN A CA 1
ATOM 2311 C C . ASN A 1 301 ? -12.392 -9.722 12.394 1.00 97.69 301 ASN A C 1
ATOM 2313 O O . ASN A 1 301 ? -12.942 -9.236 11.405 1.00 97.69 301 ASN A O 1
ATOM 2317 N N . GLU A 1 302 ? -12.344 -11.043 12.584 1.00 96.25 302 GLU A N 1
ATOM 2318 C CA . GLU A 1 302 ? -12.982 -12.020 11.691 1.00 96.25 302 GLU A CA 1
ATOM 2319 C C . GLU A 1 302 ? -14.514 -11.866 11.683 1.00 96.25 302 GLU A C 1
ATOM 2321 O O . GLU A 1 302 ? -15.119 -11.829 10.609 1.00 96.25 302 GLU A O 1
ATOM 2326 N N . MET A 1 303 ? -15.147 -11.664 12.848 1.00 96.62 303 MET A N 1
ATOM 2327 C CA . MET A 1 303 ? -16.586 -11.377 12.942 1.00 96.62 303 MET A CA 1
ATOM 2328 C C . MET A 1 303 ? -16.979 -10.088 12.210 1.00 96.62 303 MET A C 1
ATOM 2330 O O . MET A 1 303 ? -18.051 -10.033 11.595 1.00 96.62 303 MET A O 1
ATOM 2334 N N . ILE A 1 304 ? -16.141 -9.050 12.274 1.00 96.81 304 ILE A N 1
ATOM 2335 C CA . ILE A 1 304 ? -16.341 -7.819 11.498 1.00 96.81 304 ILE A CA 1
ATOM 2336 C C . ILE A 1 304 ? -16.233 -8.150 10.010 1.00 96.81 304 ILE A C 1
ATOM 2338 O O . ILE A 1 304 ? -17.182 -7.911 9.263 1.00 96.81 304 ILE A O 1
ATOM 2342 N N . TYR A 1 305 ? -15.127 -8.767 9.585 1.00 96.00 305 TYR A N 1
ATOM 2343 C CA . TYR A 1 305 ? -14.869 -9.121 8.190 1.00 96.00 305 TYR A CA 1
ATOM 2344 C C . TYR A 1 305 ? -15.986 -9.974 7.575 1.00 96.00 305 TYR A C 1
ATOM 2346 O O . TYR A 1 305 ? -16.367 -9.755 6.425 1.00 96.00 305 TYR A O 1
ATOM 2354 N N . ASP A 1 306 ? -16.583 -10.899 8.325 1.00 92.62 306 ASP A N 1
ATOM 2355 C CA . ASP A 1 306 ? -17.689 -11.737 7.854 1.00 92.62 306 ASP A CA 1
ATOM 2356 C C . ASP A 1 306 ? -18.948 -10.955 7.443 1.00 92.62 306 ASP A C 1
ATOM 2358 O O . ASP A 1 306 ? -19.731 -11.449 6.620 1.00 92.62 306 ASP A O 1
ATOM 2362 N N . ARG A 1 307 ? -19.128 -9.731 7.955 1.00 92.19 307 ARG A N 1
ATOM 2363 C CA . ARG A 1 307 ? -20.234 -8.822 7.599 1.00 92.19 307 ARG A CA 1
ATOM 2364 C C . ARG A 1 307 ? -19.926 -7.962 6.373 1.00 92.19 307 ARG A C 1
ATOM 2366 O O . ARG A 1 307 ? -20.843 -7.597 5.645 1.00 92.19 307 ARG A O 1
ATOM 2373 N N . ILE A 1 308 ? -18.648 -7.687 6.120 1.00 92.00 308 ILE A N 1
ATOM 2374 C CA . ILE A 1 308 ? -18.171 -6.741 5.093 1.00 92.00 308 ILE A CA 1
ATOM 2375 C C . ILE A 1 308 ? -17.305 -7.405 4.021 1.00 92.00 308 ILE A C 1
ATOM 2377 O O . ILE A 1 308 ? -16.521 -6.745 3.342 1.00 92.00 308 ILE A O 1
ATOM 2381 N N . SER A 1 309 ? -17.445 -8.718 3.853 1.00 91.19 309 SER A N 1
ATOM 2382 C CA . SER A 1 309 ? -16.782 -9.481 2.800 1.00 91.19 309 SER A CA 1
ATOM 2383 C C . SER A 1 309 ? -17.774 -10.296 1.992 1.00 91.19 309 SER A C 1
ATOM 2385 O O . SER A 1 309 ? -18.718 -10.895 2.519 1.00 91.19 309 SER A O 1
ATOM 2387 N N . LEU A 1 310 ? -17.538 -10.330 0.681 1.00 86.62 310 LEU A N 1
ATOM 2388 C CA . LEU A 1 310 ? -18.306 -11.174 -0.214 1.00 86.62 310 LEU A CA 1
ATOM 2389 C C . LEU A 1 310 ? -17.961 -12.633 0.090 1.00 86.62 310 LEU A C 1
ATOM 2391 O O . LEU A 1 310 ? -16.804 -13.043 -0.025 1.00 86.62 310 LEU A O 1
ATOM 2395 N N . LYS A 1 311 ? -18.967 -13.428 0.454 1.00 81.06 311 LYS A N 1
ATOM 2396 C CA . LYS A 1 311 ? -18.802 -14.866 0.658 1.00 81.06 311 LYS A CA 1
ATOM 2397 C C . LYS A 1 311 ? -19.529 -15.630 -0.438 1.00 81.06 311 LYS A C 1
ATOM 2399 O O . LYS A 1 311 ? -20.634 -15.280 -0.845 1.00 81.06 311 LYS A O 1
ATOM 2404 N N . ALA A 1 312 ? -18.915 -16.715 -0.895 1.00 81.25 312 ALA A N 1
ATOM 2405 C CA . ALA A 1 312 ? -19.521 -17.647 -1.844 1.00 81.25 312 ALA A CA 1
ATOM 2406 C C . ALA A 1 312 ? -20.511 -18.605 -1.146 1.00 81.25 312 ALA A C 1
ATOM 2408 O O . ALA A 1 312 ? -20.491 -19.810 -1.383 1.00 81.25 312 ALA A O 1
ATOM 2409 N N . ASP A 1 313 ? -21.350 -18.078 -0.250 1.00 83.38 313 ASP A N 1
ATOM 2410 C CA . ASP A 1 313 ? -22.300 -18.830 0.583 1.00 83.38 313 ASP A CA 1
ATOM 2411 C C . ASP A 1 313 ? -23.771 -18.596 0.186 1.00 83.38 313 ASP A C 1
ATOM 2413 O O . ASP A 1 313 ? -24.684 -19.081 0.850 1.00 83.38 313 ASP A O 1
ATOM 2417 N N . GLY A 1 314 ? -24.004 -17.890 -0.926 1.00 82.06 314 GLY A N 1
ATOM 2418 C CA . GLY A 1 314 ? -25.334 -17.634 -1.483 1.00 82.06 314 GLY A CA 1
ATOM 2419 C C . GLY A 1 314 ? -25.986 -16.330 -1.022 1.00 82.06 314 GLY A C 1
ATOM 2420 O O . GLY A 1 314 ? -27.111 -16.052 -1.438 1.00 82.06 314 GLY A O 1
ATOM 2421 N N . ARG A 1 315 ? -25.303 -15.512 -0.207 1.00 81.81 315 ARG A N 1
ATOM 2422 C CA . ARG A 1 315 ? -25.758 -14.152 0.113 1.00 81.81 315 ARG A CA 1
ATOM 2423 C C . ARG A 1 315 ? -25.891 -13.284 -1.142 1.00 81.81 315 ARG A C 1
ATOM 2425 O O . ARG A 1 315 ? -25.058 -13.329 -2.045 1.00 81.81 315 ARG A O 1
ATOM 2432 N N . GLU A 1 316 ? -26.944 -12.471 -1.184 1.00 85.88 316 GLU A N 1
ATOM 2433 C CA . GLU A 1 316 ? -27.194 -11.550 -2.291 1.00 85.88 316 GLU A CA 1
ATOM 2434 C C . GLU A 1 316 ? -26.232 -10.358 -2.231 1.00 85.88 316 GLU A C 1
ATOM 2436 O O . GLU A 1 316 ? -26.169 -9.644 -1.230 1.00 85.88 316 GLU A O 1
ATOM 2441 N N . ILE A 1 317 ? -25.492 -10.134 -3.322 1.00 86.44 317 ILE A N 1
ATOM 2442 C CA . ILE A 1 317 ? -24.437 -9.111 -3.390 1.00 86.44 317 ILE A CA 1
ATOM 2443 C C . ILE A 1 317 ? -24.958 -7.691 -3.123 1.00 86.44 317 ILE A C 1
ATOM 2445 O O . ILE A 1 317 ? -24.237 -6.869 -2.571 1.00 86.44 317 ILE A O 1
ATOM 2449 N N . TYR A 1 318 ? -26.222 -7.415 -3.453 1.00 87.81 318 TYR A N 1
ATOM 2450 C CA . TYR A 1 318 ? -26.840 -6.099 -3.270 1.00 87.81 318 TYR A CA 1
ATOM 2451 C C . TYR A 1 318 ? -27.160 -5.751 -1.811 1.00 87.81 318 TYR A C 1
ATOM 2453 O O . TYR A 1 318 ? -27.492 -4.604 -1.526 1.00 87.81 318 TYR A O 1
ATOM 2461 N N . ASN A 1 319 ? -27.046 -6.709 -0.886 1.00 86.19 319 ASN A N 1
ATOM 2462 C CA . ASN A 1 319 ? -27.272 -6.462 0.539 1.00 86.19 319 ASN A CA 1
ATOM 2463 C C . ASN A 1 319 ? -26.023 -5.931 1.257 1.00 86.19 319 ASN A C 1
ATOM 2465 O O . ASN A 1 319 ? -26.124 -5.477 2.396 1.00 86.19 319 ASN A O 1
ATOM 2469 N N . TYR A 1 320 ? -24.855 -5.980 0.614 1.00 86.38 320 TYR A N 1
ATOM 2470 C CA . TYR A 1 320 ? -23.630 -5.412 1.161 1.00 86.38 320 TYR A CA 1
ATOM 2471 C C . TYR A 1 320 ? -23.577 -3.917 0.869 1.00 86.38 320 TYR A C 1
ATOM 2473 O O . TYR A 1 320 ? -23.617 -3.497 -0.286 1.00 86.38 320 TYR A O 1
ATOM 2481 N N . LYS A 1 321 ? -23.451 -3.110 1.921 1.00 88.38 321 LYS A N 1
ATOM 2482 C CA . LYS A 1 321 ? -23.278 -1.658 1.787 1.00 88.38 321 LYS A CA 1
ATOM 2483 C C . LYS A 1 321 ? -21.819 -1.257 1.594 1.00 88.38 321 LYS A C 1
ATOM 2485 O O . LYS A 1 321 ? -21.538 -0.285 0.902 1.00 88.38 321 LYS A O 1
ATOM 2490 N N . ILE A 1 322 ? -20.903 -2.021 2.187 1.00 91.94 322 ILE A N 1
ATOM 2491 C CA . ILE A 1 322 ? -19.458 -1.875 2.027 1.00 91.94 322 ILE A CA 1
ATOM 2492 C C . ILE A 1 322 ? -18.818 -3.252 1.854 1.00 91.94 322 ILE A C 1
ATOM 2494 O O . ILE A 1 322 ? -19.308 -4.251 2.385 1.00 91.94 322 ILE A O 1
ATOM 2498 N N . LEU A 1 323 ? -17.720 -3.294 1.102 1.00 92.50 323 LEU A N 1
ATOM 2499 C CA . LEU A 1 323 ? -16.899 -4.482 0.903 1.00 92.50 323 LEU A CA 1
ATOM 2500 C C . LEU A 1 323 ? -15.436 -4.120 1.140 1.00 92.50 323 LEU A C 1
ATOM 2502 O O . LEU A 1 323 ? -14.936 -3.152 0.569 1.00 92.50 323 LEU A O 1
ATOM 2506 N N . VAL A 1 324 ? -14.752 -4.917 1.953 1.00 93.62 324 VAL A N 1
ATOM 2507 C CA . VAL A 1 324 ? -13.310 -4.807 2.198 1.00 93.62 324 VAL A CA 1
ATOM 2508 C C . VAL A 1 324 ? -12.636 -6.161 1.992 1.00 93.62 324 VAL A C 1
ATOM 2510 O O . VAL A 1 324 ? -13.293 -7.201 1.904 1.00 93.62 324 VAL A O 1
ATOM 2513 N N . SER A 1 325 ? -11.308 -6.148 1.923 1.00 95.06 325 SER A N 1
ATOM 2514 C CA . SER A 1 325 ? -10.493 -7.361 2.019 1.00 95.06 325 SER A CA 1
ATOM 2515 C C . SER A 1 325 ? -9.927 -7.516 3.433 1.00 95.06 325 SER A C 1
ATOM 2517 O O . SER A 1 325 ? -10.055 -6.620 4.267 1.00 95.06 325 SER A O 1
ATOM 2519 N N . SER A 1 326 ? -9.316 -8.660 3.717 1.00 95.81 326 SER A N 1
ATOM 2520 C CA . SER A 1 326 ? -8.597 -8.914 4.964 1.00 95.81 326 SER A CA 1
ATOM 2521 C C . SER A 1 326 ? -7.342 -9.724 4.666 1.00 95.81 326 SER A C 1
ATOM 2523 O O . SER A 1 326 ? -7.286 -10.445 3.667 1.00 95.81 326 SER A O 1
ATOM 2525 N N . THR A 1 327 ? -6.345 -9.570 5.527 1.00 95.81 327 THR A N 1
ATOM 2526 C CA . THR A 1 327 ? -5.104 -10.338 5.527 1.00 95.81 327 THR A CA 1
ATOM 2527 C C . THR A 1 327 ? -4.680 -10.607 6.972 1.00 95.81 327 THR A C 1
ATOM 2529 O O . THR A 1 327 ? -5.413 -10.302 7.920 1.00 95.81 327 THR A O 1
ATOM 2532 N N . SER A 1 328 ? -3.520 -11.220 7.175 1.00 95.69 328 SER A N 1
ATOM 2533 C CA . SER A 1 328 ? -2.961 -11.402 8.512 1.00 95.69 328 SER A CA 1
ATOM 2534 C C . SER A 1 328 ? -1.472 -11.104 8.527 1.00 95.69 328 SER A C 1
ATOM 2536 O O . SER A 1 328 ? -0.730 -11.568 7.665 1.00 95.69 328 SER A O 1
ATOM 2538 N N . PHE A 1 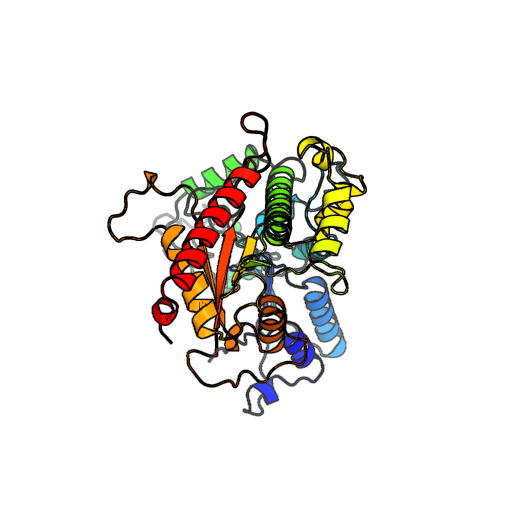329 ? -1.040 -10.361 9.539 1.00 94.12 329 PHE A N 1
ATOM 2539 C CA . PHE A 1 329 ? 0.372 -10.139 9.809 1.00 94.12 329 PHE A CA 1
ATOM 2540 C C . PHE A 1 329 ? 0.913 -11.319 10.596 1.00 94.12 329 PHE A C 1
ATOM 2542 O O . PHE A 1 329 ? 0.687 -11.400 11.801 1.00 94.12 329 PHE A O 1
ATOM 2549 N N . TYR A 1 330 ? 1.575 -12.246 9.908 1.00 90.94 330 TYR A N 1
ATOM 2550 C CA . TYR A 1 330 ? 2.240 -13.381 10.542 1.00 90.94 330 TYR A CA 1
ATOM 2551 C C . TYR A 1 330 ? 3.608 -12.963 11.091 1.00 90.94 330 TYR A C 1
ATOM 2553 O O . TYR A 1 330 ? 4.369 -12.280 10.401 1.00 90.94 330 TYR A O 1
ATOM 2561 N N . SER A 1 331 ? 3.937 -13.366 12.316 1.00 86.81 331 SER A N 1
ATOM 2562 C CA . SER A 1 331 ? 5.186 -13.002 12.994 1.00 86.81 331 SER A CA 1
ATOM 2563 C C . SER A 1 331 ? 6.427 -13.512 12.253 1.00 86.81 331 SER A C 1
ATOM 2565 O O . SER A 1 331 ? 7.437 -12.813 12.207 1.00 86.81 331 SER A O 1
ATOM 2567 N N . ASP A 1 332 ? 6.337 -14.676 11.607 1.00 84.00 332 ASP A N 1
ATOM 2568 C CA . ASP A 1 332 ? 7.414 -15.271 10.805 1.00 84.00 332 ASP A CA 1
ATOM 2569 C C . ASP A 1 332 ? 7.704 -14.510 9.499 1.00 84.00 332 ASP A C 1
ATOM 2571 O O . ASP A 1 332 ? 8.822 -14.542 8.989 1.00 84.00 332 ASP A O 1
ATOM 2575 N N . THR A 1 333 ? 6.702 -13.804 8.976 1.00 86.19 333 THR A N 1
ATOM 2576 C CA . THR A 1 333 ? 6.752 -13.100 7.694 1.00 86.19 333 THR A CA 1
ATOM 2577 C C . THR A 1 333 ? 7.082 -11.623 7.896 1.00 86.19 333 THR A C 1
ATOM 2579 O O . THR A 1 333 ? 7.898 -11.065 7.166 1.00 86.19 333 THR A O 1
ATOM 2582 N N . TYR A 1 334 ? 6.474 -10.990 8.902 1.00 86.62 334 TYR A N 1
ATOM 2583 C CA . TYR A 1 334 ? 6.649 -9.566 9.202 1.00 86.62 334 TYR A CA 1
ATOM 2584 C C . TYR A 1 334 ? 7.778 -9.283 10.201 1.00 86.62 334 TYR A C 1
ATOM 2586 O O . TYR A 1 334 ? 8.225 -8.142 10.324 1.00 86.62 334 TYR A O 1
ATOM 2594 N N . GLY A 1 335 ? 8.257 -10.312 10.902 1.00 84.06 335 GLY A N 1
ATOM 2595 C CA . GLY A 1 335 ? 9.263 -10.192 11.948 1.00 84.06 335 GLY A CA 1
ATOM 2596 C C . GLY A 1 335 ? 8.702 -9.657 13.268 1.00 84.06 335 GLY A C 1
ATOM 2597 O O . GLY A 1 335 ? 7.718 -8.916 13.321 1.00 84.06 335 GLY A O 1
ATOM 2598 N N . GLU A 1 336 ? 9.376 -10.008 14.363 1.00 82.38 336 GLU A N 1
ATOM 2599 C CA . GLU A 1 336 ? 8.937 -9.680 15.726 1.00 82.38 336 GLU A CA 1
ATOM 2600 C C . GLU A 1 336 ? 8.880 -8.173 16.001 1.00 82.38 336 GLU A C 1
ATOM 2602 O O . GLU A 1 336 ? 8.033 -7.725 16.767 1.00 82.38 336 GLU A O 1
ATOM 2607 N N . VAL A 1 337 ? 9.755 -7.375 15.375 1.00 84.00 337 VAL A N 1
ATOM 2608 C CA . VAL A 1 337 ? 9.809 -5.919 15.597 1.00 84.00 337 VAL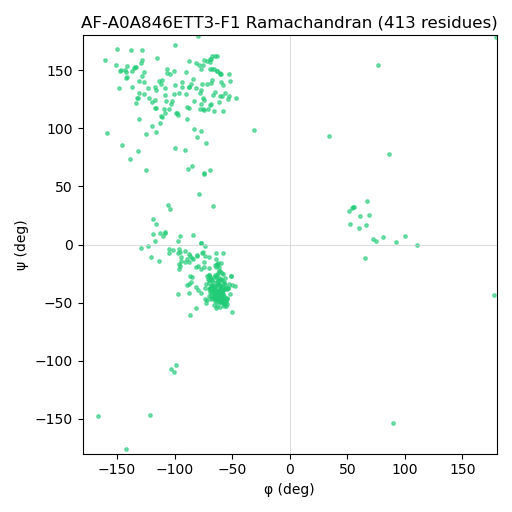 A CA 1
ATOM 2609 C C . VAL A 1 337 ? 8.508 -5.254 15.156 1.00 84.00 337 VAL A C 1
ATOM 2611 O O . VAL A 1 337 ? 7.884 -4.552 15.947 1.00 84.00 337 VAL A O 1
ATOM 2614 N N . PHE A 1 338 ? 8.080 -5.498 13.915 1.00 87.50 338 PHE A N 1
ATOM 2615 C CA . PHE A 1 338 ? 6.825 -4.954 13.402 1.00 87.50 338 PHE A CA 1
ATOM 2616 C C . PHE A 1 338 ? 5.622 -5.569 14.119 1.00 87.50 338 PHE A C 1
ATOM 2618 O O . PHE A 1 338 ? 4.714 -4.847 14.525 1.00 87.50 338 PHE A O 1
ATOM 2625 N N . PHE A 1 339 ? 5.621 -6.894 14.290 1.00 89.06 339 PHE A N 1
ATOM 2626 C CA . PHE A 1 339 ? 4.503 -7.612 14.895 1.00 89.06 339 PHE A CA 1
ATOM 2627 C C . PHE A 1 339 ? 4.202 -7.102 16.311 1.00 89.06 339 PHE A C 1
ATOM 2629 O O . PHE A 1 339 ? 3.056 -6.775 16.622 1.00 89.06 339 PHE A O 1
ATOM 2636 N N . ASN A 1 340 ? 5.234 -6.977 17.151 1.00 86.12 340 ASN A N 1
ATOM 2637 C CA . ASN A 1 340 ? 5.082 -6.527 18.533 1.00 86.12 340 ASN A CA 1
ATOM 2638 C C . ASN A 1 340 ? 4.779 -5.026 18.634 1.00 86.12 340 ASN A C 1
ATOM 2640 O O . ASN A 1 340 ? 4.028 -4.634 19.526 1.00 86.12 340 ASN A O 1
ATOM 2644 N N . ASP A 1 341 ? 5.318 -4.193 17.733 1.00 87.50 341 ASP A N 1
ATOM 2645 C CA . ASP A 1 341 ? 4.943 -2.774 17.648 1.00 87.50 341 ASP A CA 1
ATOM 2646 C C . ASP A 1 341 ? 3.450 -2.618 17.338 1.00 87.50 341 ASP A C 1
ATOM 2648 O O . ASP A 1 341 ? 2.718 -1.970 18.089 1.00 87.50 341 ASP A O 1
ATOM 2652 N N . TYR A 1 342 ? 2.981 -3.264 16.266 1.00 91.88 342 TYR A N 1
ATOM 2653 C CA . TYR A 1 342 ? 1.592 -3.155 15.836 1.00 91.88 342 TYR A CA 1
ATOM 2654 C C . TYR A 1 342 ? 0.628 -3.714 16.887 1.00 91.88 342 TYR A C 1
ATOM 2656 O O . TYR A 1 342 ? -0.369 -3.064 17.211 1.00 91.88 342 TYR A O 1
ATOM 2664 N N . LEU A 1 343 ? 0.945 -4.877 17.472 1.00 91.38 343 LEU A N 1
ATOM 2665 C CA . LEU A 1 343 ? 0.151 -5.455 18.556 1.00 91.38 343 LEU A CA 1
ATOM 2666 C C . LEU A 1 343 ? 0.099 -4.520 19.765 1.00 91.38 343 LEU A C 1
ATOM 2668 O O . LEU A 1 343 ? -0.988 -4.254 20.267 1.00 91.38 343 LEU A O 1
ATOM 2672 N N . GLY A 1 344 ? 1.247 -3.979 20.191 1.00 89.00 344 GLY A N 1
ATOM 2673 C CA . GLY A 1 344 ? 1.333 -3.083 21.341 1.00 89.00 344 GLY A CA 1
ATOM 2674 C C . GLY A 1 344 ? 0.482 -1.822 21.181 1.00 89.00 344 GLY A C 1
ATOM 2675 O O . GLY A 1 344 ? -0.204 -1.426 22.127 1.00 89.00 344 GLY A O 1
ATOM 2676 N N . ARG A 1 345 ? 0.463 -1.238 19.974 1.00 90.44 345 ARG A N 1
ATOM 2677 C CA . ARG A 1 345 ? -0.426 -0.118 19.626 1.00 90.44 345 ARG A CA 1
ATOM 2678 C C . ARG A 1 345 ? -1.898 -0.523 19.658 1.00 90.44 345 ARG A C 1
ATOM 2680 O O . ARG A 1 345 ? -2.703 0.174 20.271 1.00 90.44 345 ARG A O 1
ATOM 2687 N N . LEU A 1 346 ? -2.246 -1.664 19.059 1.00 91.88 346 LEU A N 1
ATOM 2688 C CA . LEU A 1 346 ? -3.620 -2.173 19.012 1.00 91.88 346 LEU A CA 1
ATOM 2689 C C . LEU A 1 346 ? -4.182 -2.495 20.408 1.00 91.88 346 LEU A C 1
ATOM 2691 O O . LEU A 1 346 ? -5.383 -2.336 20.632 1.00 91.88 346 LEU A O 1
ATOM 2695 N N . THR A 1 347 ? -3.342 -2.945 21.344 1.00 91.00 347 THR A N 1
ATOM 2696 C CA . THR A 1 347 ? -3.733 -3.314 22.717 1.00 91.00 347 THR A CA 1
ATOM 2697 C C . THR A 1 347 ? -3.496 -2.217 23.755 1.00 91.00 347 THR A C 1
ATOM 2699 O O . THR A 1 347 ? -3.728 -2.457 24.938 1.00 91.00 347 THR A O 1
ATOM 2702 N N . GLU A 1 348 ? -3.033 -1.031 23.344 1.00 86.31 348 GLU A N 1
ATOM 2703 C CA . GLU A 1 348 ? -2.673 0.089 24.235 1.00 86.31 348 GLU A CA 1
ATOM 2704 C C . GLU A 1 348 ? -1.700 -0.318 25.366 1.00 86.31 348 GLU A C 1
ATOM 2706 O O . GLU A 1 348 ? -1.691 0.248 26.462 1.00 86.31 348 GLU A O 1
ATOM 2711 N N . THR A 1 349 ? -0.862 -1.327 25.120 1.00 72.50 349 THR A N 1
ATOM 2712 C CA . THR A 1 349 ? 0.135 -1.804 26.084 1.00 72.50 349 THR A CA 1
ATOM 2713 C C . THR A 1 349 ? 1.466 -1.110 25.838 1.00 72.50 349 THR A C 1
ATOM 2715 O O . THR A 1 349 ? 1.872 -0.933 24.692 1.00 72.50 349 THR A O 1
ATOM 2718 N N . ALA A 1 350 ? 2.174 -0.736 26.910 1.00 56.72 350 ALA A N 1
ATOM 2719 C CA . ALA A 1 350 ? 3.492 -0.116 26.797 1.00 56.72 350 ALA A CA 1
ATOM 2720 C C . ALA A 1 350 ? 4.430 -0.956 25.911 1.00 56.72 350 ALA A C 1
ATOM 2722 O O . ALA A 1 350 ? 4.458 -2.180 26.035 1.00 56.72 350 ALA A O 1
ATOM 2723 N N . VAL A 1 351 ? 5.234 -0.275 25.083 1.00 48.62 351 VAL A N 1
ATOM 2724 C CA . VAL A 1 351 ? 6.230 -0.809 24.123 1.00 48.62 351 VAL A CA 1
ATOM 2725 C C . VAL A 1 351 ? 7.414 -1.513 24.820 1.00 48.62 351 VAL A C 1
ATOM 2727 O O . VAL A 1 351 ? 8.561 -1.473 24.388 1.00 48.62 351 VAL A O 1
ATOM 2730 N N . THR A 1 352 ? 7.189 -2.160 25.957 1.00 42.50 352 THR A N 1
ATOM 2731 C CA . THR A 1 352 ? 8.030 -3.281 26.364 1.00 42.50 352 THR A CA 1
ATOM 2732 C C . THR A 1 352 ? 7.579 -4.449 25.518 1.00 42.50 352 THR A C 1
ATOM 2734 O O . THR A 1 352 ? 6.557 -5.026 25.869 1.00 42.50 352 THR A O 1
ATOM 2737 N N . LEU A 1 353 ? 8.303 -4.725 24.419 1.00 41.66 353 LEU A N 1
ATOM 2738 C CA . LEU A 1 353 ? 8.176 -5.928 23.586 1.00 41.66 353 LEU A CA 1
ATOM 2739 C C . LEU A 1 353 ? 7.742 -7.098 24.481 1.00 41.66 353 LEU A C 1
ATOM 2741 O O . LEU A 1 353 ? 8.586 -7.624 25.218 1.00 41.66 353 LEU A O 1
ATOM 2745 N N . PRO A 1 354 ? 6.447 -7.457 24.530 1.00 40.03 354 PRO A N 1
ATOM 2746 C CA . PRO A 1 354 ? 6.066 -8.649 25.242 1.00 40.03 354 PRO A CA 1
ATOM 2747 C C . PRO A 1 354 ? 6.683 -9.776 24.428 1.00 40.03 354 PRO A C 1
ATOM 2749 O O . PRO A 1 354 ? 6.506 -9.831 23.212 1.00 40.03 354 PRO A O 1
ATOM 2752 N N . ASP A 1 355 ? 7.426 -10.658 25.086 1.00 44.69 355 ASP A N 1
ATOM 2753 C CA . ASP A 1 355 ? 7.603 -12.003 24.553 1.00 44.69 355 ASP A CA 1
ATOM 2754 C C . ASP A 1 355 ? 6.195 -12.489 24.152 1.00 44.69 355 ASP A C 1
ATOM 2756 O O . ASP A 1 355 ? 5.282 -12.355 24.983 1.00 44.69 355 ASP A O 1
ATOM 2760 N N . PRO A 1 356 ? 5.949 -12.938 22.904 1.00 46.84 356 PRO A N 1
ATOM 2761 C CA . PRO A 1 356 ? 4.650 -13.448 22.475 1.00 46.84 356 PRO A CA 1
ATOM 2762 C C . PRO A 1 356 ? 4.373 -14.787 23.175 1.00 46.84 356 PRO A C 1
ATOM 2764 O O . PRO A 1 356 ? 4.304 -15.853 22.576 1.00 46.84 356 PRO A O 1
ATOM 2767 N N . THR A 1 357 ? 4.244 -14.756 24.497 1.00 45.50 357 THR A N 1
ATOM 2768 C CA . THR A 1 357 ? 4.025 -15.909 25.353 1.00 45.50 357 THR A CA 1
ATOM 2769 C C . THR A 1 357 ? 3.006 -15.550 26.428 1.00 45.50 357 THR A C 1
ATOM 2771 O O . THR A 1 357 ? 3.284 -15.428 27.617 1.00 45.50 357 THR A O 1
ATOM 2774 N N . SER A 1 358 ? 1.741 -15.451 26.021 1.00 40.62 358 SER A N 1
ATOM 2775 C CA . SER A 1 358 ? 0.645 -15.766 26.942 1.00 40.62 358 SER A CA 1
ATOM 2776 C C . SER A 1 358 ? -0.375 -16.697 26.287 1.00 40.62 358 SER A C 1
ATOM 2778 O O . SER A 1 358 ? -1.423 -16.302 25.797 1.00 40.62 358 SER A O 1
ATOM 2780 N N . SER A 1 359 ? -0.002 -17.981 26.295 1.00 41.53 359 SER A N 1
ATOM 2781 C CA . SER A 1 359 ? -0.859 -19.130 26.619 1.00 41.53 359 SER A CA 1
ATOM 2782 C C . SER A 1 359 ? -2.339 -19.036 26.210 1.00 41.53 359 SER A C 1
ATOM 2784 O O . SER A 1 359 ? -3.168 -18.600 27.011 1.00 41.53 359 SER A O 1
ATOM 2786 N N . GLY A 1 360 ? -2.685 -19.552 25.025 1.00 37.56 360 GLY A N 1
ATOM 2787 C CA . GLY A 1 360 ? -4.085 -19.836 24.684 1.00 37.56 360 GLY A CA 1
ATOM 2788 C C . GLY A 1 360 ? -4.352 -20.358 23.273 1.00 37.56 360 GLY A C 1
ATOM 2789 O O . GLY A 1 360 ? -5.093 -21.329 23.139 1.00 37.56 360 GLY A O 1
ATOM 2790 N N . GLY A 1 361 ? -3.722 -19.784 22.247 1.00 50.44 361 GLY A N 1
ATOM 2791 C CA . GLY A 1 361 ? -4.029 -20.112 20.850 1.00 50.44 361 GLY A CA 1
ATOM 2792 C C . GLY A 1 361 ? -2.994 -19.599 19.849 1.00 50.44 361 GLY A C 1
ATOM 2793 O O . GLY A 1 361 ? -1.805 -19.617 20.155 1.00 50.44 361 GLY A O 1
ATOM 2794 N N . THR A 1 362 ? -3.441 -19.251 18.636 1.00 54.50 362 THR A N 1
ATOM 2795 C CA . THR A 1 362 ? -2.653 -19.181 17.382 1.00 54.50 362 THR A CA 1
ATOM 2796 C C . THR A 1 362 ? -1.316 -18.450 17.505 1.00 54.50 362 THR A C 1
ATOM 2798 O O . THR A 1 362 ? -0.341 -18.920 16.934 1.00 54.50 362 THR A O 1
ATOM 2801 N N . GLY A 1 363 ? -1.232 -17.389 18.316 1.00 65.00 363 GLY A N 1
ATOM 2802 C CA . GLY A 1 363 ? 0.022 -16.804 18.822 1.00 65.00 363 GLY A CA 1
ATOM 2803 C C . GLY A 1 363 ? 0.958 -16.163 17.787 1.00 65.00 363 GLY A C 1
ATOM 2804 O O . GLY A 1 363 ? 1.889 -15.465 18.177 1.00 65.00 363 GLY A O 1
ATOM 2805 N N . ASP A 1 364 ? 0.718 -16.367 16.494 1.00 81.56 364 ASP A N 1
ATOM 2806 C CA . ASP A 1 364 ? 1.651 -16.062 15.412 1.00 81.56 364 ASP A CA 1
ATOM 2807 C C . ASP A 1 364 ? 1.084 -15.106 14.358 1.00 81.56 364 ASP A C 1
ATOM 2809 O O . ASP A 1 364 ? 1.803 -14.763 13.426 1.00 81.56 364 ASP A O 1
ATOM 2813 N N . LYS A 1 365 ? -0.173 -14.654 14.481 1.00 92.12 365 LYS A N 1
ATOM 2814 C CA . LYS A 1 365 ? -0.804 -13.766 13.493 1.00 92.12 365 LYS A CA 1
ATOM 2815 C C . LYS A 1 365 ? -1.716 -12.699 14.098 1.00 92.12 365 LYS A C 1
ATOM 2817 O O . LYS A 1 365 ? -2.406 -12.958 15.083 1.00 92.12 365 LYS A O 1
ATOM 2822 N N . ILE A 1 366 ? -1.798 -11.542 13.440 1.00 94.69 366 ILE A N 1
ATOM 2823 C CA . ILE A 1 366 ? -2.782 -10.480 13.719 1.00 94.69 366 ILE A CA 1
ATOM 2824 C C . ILE A 1 366 ? -3.675 -10.313 12.487 1.00 94.69 366 ILE A C 1
ATOM 2826 O O . ILE A 1 366 ? -3.182 -9.976 11.411 1.00 94.69 366 ILE A O 1
ATOM 2830 N N . VAL A 1 367 ? -4.978 -10.562 12.623 1.00 96.62 367 VAL A N 1
ATOM 2831 C CA . VAL A 1 367 ? -5.960 -10.373 11.545 1.00 96.62 367 VAL A CA 1
ATOM 2832 C C . VAL A 1 367 ? -6.235 -8.885 11.369 1.00 96.62 367 VAL A C 1
ATOM 2834 O O . VAL A 1 367 ? -6.624 -8.200 12.314 1.00 96.62 367 VAL A O 1
ATOM 2837 N N . VAL A 1 368 ? -6.070 -8.396 10.142 1.00 97.69 368 VAL A N 1
ATOM 2838 C CA . VAL A 1 368 ? -6.302 -6.993 9.788 1.00 97.69 368 VAL A CA 1
ATOM 2839 C C . VAL A 1 368 ? -7.257 -6.896 8.603 1.00 97.69 368 VAL A C 1
ATOM 2841 O O . VAL A 1 368 ? -7.287 -7.758 7.716 1.00 97.69 368 VAL A O 1
ATOM 2844 N N . MET A 1 369 ? -8.042 -5.827 8.562 1.00 97.69 369 MET A N 1
ATOM 2845 C CA . MET A 1 369 ? -8.750 -5.422 7.356 1.00 97.69 369 MET A CA 1
ATOM 2846 C C . MET A 1 369 ? -7.768 -4.737 6.418 1.00 97.69 369 MET A C 1
ATOM 2848 O O . MET A 1 369 ? -6.797 -4.111 6.843 1.00 97.69 369 MET A O 1
ATOM 2852 N N . ARG A 1 370 ? -8.055 -4.841 5.125 1.00 97.38 370 ARG A N 1
ATOM 2853 C CA . ARG A 1 370 ? -7.268 -4.253 4.052 1.00 97.38 370 ARG A CA 1
ATOM 2854 C C . ARG A 1 370 ? -8.194 -3.552 3.067 1.00 97.38 370 ARG A C 1
ATOM 2856 O O . ARG A 1 370 ? -9.062 -4.183 2.452 1.00 97.38 370 ARG A O 1
ATOM 2863 N N . SER A 1 371 ? -7.960 -2.260 2.881 1.00 97.31 371 SER A N 1
ATOM 2864 C CA . SER A 1 371 ? -8.708 -1.395 1.973 1.00 97.31 371 SER A CA 1
ATOM 2865 C C . SER A 1 371 ? -7.793 -0.860 0.885 1.00 97.31 371 SER A C 1
ATOM 2867 O O . SER A 1 371 ? -6.833 -0.137 1.142 1.00 97.31 371 SER A O 1
ATOM 2869 N N . VAL A 1 372 ? -8.112 -1.224 -0.352 1.00 97.38 372 VAL A N 1
ATOM 2870 C CA . VAL A 1 372 ? -7.422 -0.752 -1.551 1.00 97.38 372 VAL A CA 1
ATOM 2871 C C . VAL A 1 372 ? -8.247 0.370 -2.158 1.00 97.38 372 VAL A C 1
ATOM 2873 O O . VAL A 1 372 ? -9.355 0.143 -2.642 1.00 97.38 372 VAL A O 1
ATOM 2876 N N . ILE A 1 373 ? -7.714 1.586 -2.141 1.00 97.12 373 ILE A N 1
ATOM 2877 C CA . ILE A 1 373 ? -8.449 2.788 -2.530 1.00 97.12 373 ILE A CA 1
ATOM 2878 C C . ILE A 1 373 ? -8.081 3.164 -3.965 1.00 97.12 373 ILE A C 1
ATOM 2880 O O . ILE A 1 373 ? -7.205 3.986 -4.221 1.00 97.12 373 ILE A O 1
ATOM 2884 N N . MET A 1 374 ? -8.734 2.520 -4.931 1.00 97.19 374 MET A N 1
ATOM 2885 C CA . MET A 1 374 ? -8.606 2.870 -6.357 1.00 97.19 374 MET A CA 1
ATOM 2886 C C . MET A 1 374 ? -9.689 3.832 -6.831 1.00 97.19 374 MET A C 1
ATOM 2888 O O . MET A 1 374 ? -9.586 4.379 -7.918 1.00 97.19 374 MET A O 1
ATOM 2892 N N . ASP A 1 375 ? -10.745 4.021 -6.052 1.00 94.81 375 ASP A N 1
ATOM 2893 C CA . ASP A 1 375 ? -11.826 4.920 -6.422 1.00 94.81 375 ASP A CA 1
ATOM 2894 C C . ASP A 1 375 ? -11.361 6.385 -6.241 1.00 94.81 375 ASP A C 1
ATOM 2896 O O . ASP A 1 375 ? -11.055 6.802 -5.113 1.00 94.81 375 ASP A O 1
ATOM 2900 N N . PRO A 1 376 ? -11.262 7.181 -7.327 1.00 92.31 376 PRO A N 1
ATOM 2901 C CA . PRO A 1 376 ? -10.840 8.573 -7.242 1.00 92.31 376 PRO A CA 1
ATOM 2902 C C . PRO A 1 376 ? -11.936 9.504 -6.697 1.00 92.31 376 PRO A C 1
ATOM 2904 O O . PRO A 1 376 ? -11.636 10.661 -6.414 1.00 92.31 376 PRO A O 1
ATOM 2907 N N . TRP A 1 377 ? -13.159 9.013 -6.490 1.00 91.12 377 TRP A N 1
ATOM 2908 C CA . TRP A 1 377 ? -14.341 9.802 -6.147 1.00 91.12 377 TRP A CA 1
ATOM 2909 C C . TRP A 1 377 ? -14.769 9.693 -4.678 1.00 91.12 377 TRP A C 1
ATOM 2911 O O . TRP A 1 377 ? -15.681 10.404 -4.272 1.00 91.12 377 TRP A O 1
ATOM 2921 N N . ILE A 1 378 ? -14.127 8.869 -3.835 1.00 90.19 378 ILE A N 1
ATOM 2922 C CA . ILE A 1 378 ? -14.628 8.655 -2.458 1.00 90.19 378 ILE A CA 1
ATOM 2923 C C . ILE A 1 378 ? -14.607 9.912 -1.578 1.00 90.19 378 ILE A C 1
ATOM 2925 O O . ILE A 1 378 ? -15.285 9.957 -0.560 1.00 90.19 378 ILE A O 1
ATOM 2929 N N . THR A 1 379 ? -13.834 10.936 -1.929 1.00 87.38 379 THR A N 1
ATOM 2930 C CA . THR A 1 379 ? -13.848 12.217 -1.209 1.00 87.38 379 THR A CA 1
ATOM 2931 C C . THR A 1 379 ? -14.751 13.259 -1.869 1.00 87.38 379 THR A C 1
ATOM 2933 O O . THR A 1 379 ? -14.942 14.333 -1.304 1.00 87.38 379 THR A O 1
ATOM 2936 N N . GLU A 1 380 ? -15.355 12.961 -3.020 1.00 84.56 380 GLU A N 1
ATOM 2937 C CA . GLU A 1 380 ? -16.325 13.854 -3.647 1.00 84.56 380 GLU A CA 1
ATOM 2938 C C . GLU A 1 380 ? -17.623 13.937 -2.837 1.00 84.56 380 GLU A C 1
ATOM 2940 O O . GLU A 1 380 ? -18.004 13.022 -2.101 1.00 84.56 380 GLU A O 1
ATOM 2945 N N . ASP A 1 381 ? -18.273 15.090 -2.961 1.00 80.50 381 ASP A N 1
ATOM 2946 C CA . ASP A 1 381 ? -19.486 15.434 -2.235 1.00 80.50 381 ASP A CA 1
ATOM 2947 C C . ASP A 1 381 ? -20.709 14.736 -2.853 1.00 80.50 381 ASP A C 1
ATOM 2949 O O . ASP A 1 381 ? -21.042 14.957 -4.021 1.00 80.50 381 ASP A O 1
ATOM 2953 N N . VAL A 1 382 ? -21.389 13.922 -2.045 1.00 67.56 382 VAL A N 1
ATOM 2954 C CA . VAL A 1 382 ? -22.699 13.343 -2.345 1.00 67.56 382 VAL A CA 1
ATOM 2955 C C . VAL A 1 382 ? -23.719 13.964 -1.388 1.00 67.56 382 VAL A C 1
ATOM 2957 O O . VAL A 1 382 ? -23.711 13.701 -0.183 1.00 67.56 382 VAL A O 1
ATOM 2960 N N . ASP A 1 383 ? -24.611 14.793 -1.934 1.00 71.25 383 ASP A N 1
ATOM 2961 C CA . ASP A 1 383 ? -25.717 15.439 -1.210 1.00 71.25 383 ASP A CA 1
ATOM 2962 C C . ASP A 1 383 ? -25.302 16.272 0.030 1.00 71.25 383 ASP A C 1
ATOM 2964 O O . ASP A 1 383 ? -26.057 16.407 0.996 1.00 71.25 383 ASP A O 1
ATOM 2968 N N . GLY A 1 384 ? -24.116 16.884 0.001 1.00 74.75 384 GLY A N 1
ATOM 2969 C CA . GLY A 1 384 ? -23.594 17.792 1.027 1.00 74.75 384 GLY A CA 1
ATOM 2970 C C . GLY A 1 384 ? -22.590 17.164 2.004 1.00 74.75 384 GLY A C 1
ATOM 2971 O O . GLY A 1 384 ? -22.237 17.824 2.987 1.00 74.75 384 GLY A O 1
ATOM 2972 N N . LYS A 1 385 ? -22.151 15.914 1.781 1.00 79.06 385 LYS A N 1
ATOM 2973 C CA . LYS A 1 385 ? -21.096 15.232 2.552 1.00 79.06 385 LYS A CA 1
ATOM 2974 C C . LYS A 1 385 ? -20.197 14.358 1.663 1.00 79.06 385 LYS A C 1
ATOM 2976 O O . LYS A 1 385 ? -20.707 13.685 0.768 1.00 79.06 385 LYS A O 1
ATOM 2981 N N . PRO A 1 386 ? -18.880 14.281 1.936 1.00 86.94 386 PRO A N 1
ATOM 2982 C CA . PRO A 1 386 ? -17.981 13.366 1.233 1.00 86.94 386 PRO A CA 1
ATOM 2983 C C . PRO A 1 386 ? -18.408 11.897 1.364 1.00 86.94 386 PRO A C 1
ATOM 2985 O O . PRO A 1 386 ? -18.727 11.448 2.468 1.00 86.94 386 PRO A O 1
ATOM 2988 N N . PHE A 1 387 ? -18.347 11.122 0.276 1.00 90.00 387 PHE A N 1
ATOM 2989 C CA . PHE A 1 387 ? -18.765 9.710 0.291 1.00 90.00 387 PHE A CA 1
ATOM 2990 C C . PHE A 1 387 ? -18.014 8.857 1.338 1.00 90.00 387 PHE A C 1
ATOM 2992 O O . PHE A 1 387 ? -18.594 7.976 1.971 1.00 90.00 387 PHE A O 1
ATOM 2999 N N . VAL A 1 388 ? -16.745 9.178 1.603 1.00 91.19 388 VAL A N 1
ATOM 3000 C CA . VAL A 1 388 ? -15.895 8.529 2.610 1.00 91.19 388 VAL A CA 1
ATOM 3001 C C . VAL A 1 388 ? -16.504 8.574 4.013 1.00 91.19 388 VAL A C 1
ATOM 3003 O O . VAL A 1 388 ? -16.336 7.621 4.768 1.00 91.19 388 VAL A O 1
ATOM 3006 N N . GLU A 1 389 ? -17.265 9.618 4.361 1.00 89.69 389 GLU A N 1
ATOM 3007 C CA . GLU A 1 389 ? -17.939 9.684 5.664 1.00 89.69 389 GLU A CA 1
ATOM 3008 C C . GLU A 1 389 ? -19.027 8.617 5.790 1.00 89.69 389 GLU A C 1
ATOM 3010 O O . GLU A 1 389 ? -19.180 8.025 6.855 1.00 89.69 389 GLU A O 1
ATOM 3015 N N . TYR A 1 390 ? -19.741 8.316 4.701 1.00 91.00 390 TYR A N 1
ATOM 3016 C CA . TYR A 1 390 ? -20.741 7.248 4.682 1.00 91.00 390 TYR A CA 1
ATOM 3017 C C . TYR A 1 390 ? -20.089 5.868 4.797 1.00 91.00 390 TYR A C 1
ATOM 3019 O O . TYR A 1 390 ? -20.581 5.025 5.543 1.00 91.00 390 TYR A O 1
ATOM 3027 N N . ILE A 1 391 ? -18.963 5.649 4.104 1.00 93.19 391 ILE A N 1
ATOM 3028 C CA . ILE A 1 391 ? -18.214 4.384 4.172 1.00 93.19 391 ILE A CA 1
ATOM 3029 C C . ILE A 1 391 ? -17.729 4.126 5.603 1.00 93.19 391 ILE A C 1
ATOM 3031 O O . ILE A 1 391 ? -17.915 3.027 6.127 1.00 93.19 391 ILE A O 1
ATOM 3035 N N . VAL A 1 392 ? -17.115 5.127 6.246 1.00 94.62 392 VAL A N 1
ATOM 3036 C CA . VAL A 1 392 ? -16.584 4.966 7.607 1.00 94.62 392 VAL A CA 1
ATOM 3037 C C . VAL A 1 392 ? -17.716 4.843 8.630 1.00 94.62 392 VAL A C 1
ATOM 3039 O O . VAL A 1 392 ? -17.620 4.005 9.523 1.00 94.62 392 VAL A O 1
ATOM 3042 N N . ALA A 1 393 ? -18.812 5.594 8.477 1.00 93.88 393 ALA A N 1
ATOM 3043 C CA . ALA A 1 393 ? -19.984 5.455 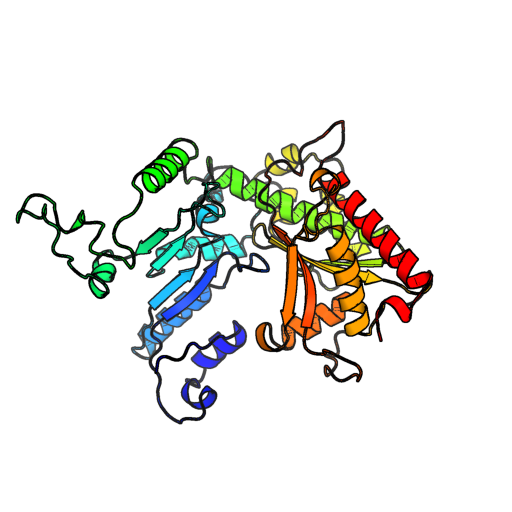9.340 1.00 93.88 393 ALA A CA 1
ATOM 3044 C C . ALA A 1 393 ? -20.587 4.049 9.286 1.00 93.88 393 ALA A C 1
ATOM 3046 O O . ALA A 1 393 ? -20.804 3.449 10.336 1.00 93.88 393 ALA A O 1
ATOM 3047 N N . GLU A 1 394 ? -20.777 3.493 8.088 1.00 95.06 394 GLU A N 1
ATOM 3048 C CA . GLU A 1 394 ? -21.310 2.139 7.939 1.00 95.06 394 GLU A CA 1
ATOM 3049 C C . GLU A 1 394 ? -20.369 1.084 8.537 1.00 95.06 394 GLU A C 1
ATOM 3051 O O . GLU A 1 394 ? -20.814 0.166 9.222 1.00 95.06 394 GLU A O 1
ATOM 3056 N N . LEU A 1 395 ? -19.057 1.233 8.331 1.00 96.25 395 LEU A N 1
ATOM 3057 C CA . LEU A 1 395 ? -18.068 0.351 8.946 1.00 96.25 395 LEU A CA 1
ATOM 3058 C C . LEU A 1 395 ? -18.157 0.396 10.475 1.00 96.25 395 LEU A C 1
ATOM 3060 O O . LEU A 1 395 ? -18.120 -0.643 11.126 1.00 96.25 395 LEU A O 1
ATOM 3064 N N . PHE A 1 396 ? -18.299 1.587 11.048 1.00 96.50 396 PHE A N 1
ATOM 3065 C CA 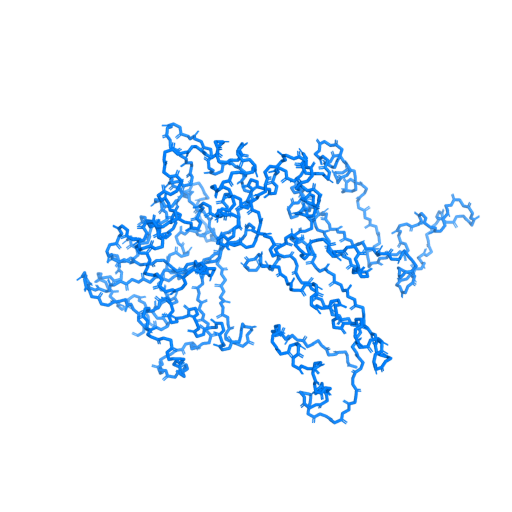. PHE A 1 396 ? -18.384 1.777 12.493 1.00 96.50 396 PHE A CA 1
ATOM 3066 C C . PHE A 1 396 ? -19.685 1.230 13.078 1.00 96.50 396 PHE A C 1
ATOM 3068 O O . PHE A 1 396 ? -19.655 0.640 14.155 1.00 96.50 396 PHE A O 1
ATOM 3075 N N . ASP A 1 397 ? -20.809 1.359 12.374 1.00 96.56 397 ASP A N 1
ATOM 3076 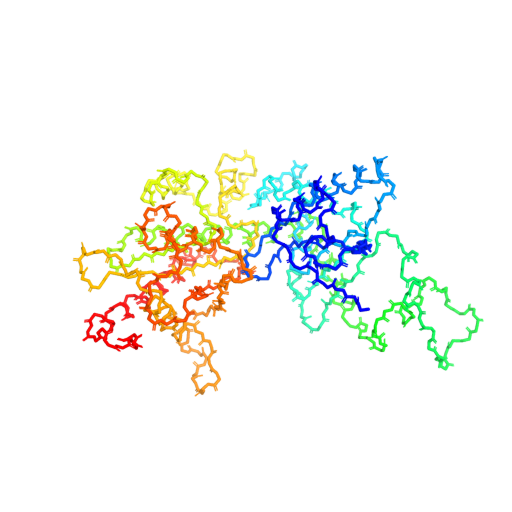C CA . ASP A 1 397 ? -22.072 0.742 12.788 1.00 96.56 397 ASP A CA 1
ATOM 3077 C C . ASP A 1 397 ? -21.948 -0.785 12.851 1.00 96.56 397 ASP A C 1
ATOM 3079 O O . ASP A 1 397 ? -22.337 -1.396 13.847 1.00 96.56 397 ASP A O 1
ATOM 3083 N N . ILE A 1 398 ? -21.287 -1.394 11.865 1.00 96.19 398 ILE A N 1
ATOM 3084 C CA . ILE A 1 398 ? -20.994 -2.832 11.862 1.00 96.19 398 ILE A CA 1
ATOM 3085 C C . ILE A 1 398 ? -20.089 -3.223 13.037 1.00 96.19 398 ILE A C 1
ATOM 3087 O O . ILE A 1 398 ? -20.336 -4.229 13.702 1.00 96.19 398 ILE A O 1
ATOM 3091 N N . VAL A 1 399 ? -19.059 -2.429 13.340 1.00 97.25 399 VAL A N 1
ATOM 3092 C CA . VAL A 1 399 ? -18.191 -2.683 14.501 1.00 97.25 399 VAL A CA 1
ATOM 3093 C C . VAL A 1 399 ? -18.994 -2.599 15.801 1.00 97.25 399 VAL A C 1
ATOM 3095 O O . VAL A 1 399 ? -18.878 -3.495 16.636 1.00 97.25 399 VAL A O 1
ATOM 3098 N N . ARG A 1 400 ? -19.868 -1.596 15.963 1.00 97.12 400 ARG A N 1
ATOM 3099 C CA . ARG A 1 400 ? -20.759 -1.475 17.134 1.00 97.12 400 ARG A CA 1
ATOM 3100 C C . ARG A 1 400 ? -21.672 -2.683 17.291 1.00 97.12 400 ARG A C 1
ATOM 3102 O O . ARG A 1 400 ? -21.874 -3.145 18.413 1.00 97.12 400 ARG A O 1
ATOM 3109 N N . GLU A 1 401 ? -22.226 -3.200 16.197 1.00 97.06 401 GLU A N 1
ATOM 3110 C CA . GLU A 1 401 ? -23.029 -4.426 16.219 1.00 97.06 401 GLU A CA 1
ATOM 3111 C C . GLU A 1 401 ? -22.220 -5.606 16.768 1.00 97.06 401 GLU A C 1
ATOM 3113 O O . GLU A 1 401 ? -22.668 -6.268 17.707 1.00 97.06 401 GLU A O 1
ATOM 3118 N N . VAL A 1 402 ? -20.997 -5.816 16.267 1.00 97.69 402 VAL A N 1
ATOM 3119 C CA . VAL A 1 402 ? -20.112 -6.888 16.755 1.00 97.69 402 VAL A CA 1
ATOM 3120 C C . VAL A 1 402 ? -19.744 -6.680 18.227 1.00 97.69 402 VAL A C 1
ATOM 3122 O O . VAL A 1 402 ? -19.820 -7.626 19.009 1.00 97.69 402 VAL A O 1
ATOM 3125 N N . VAL A 1 403 ? -19.411 -5.455 18.647 1.00 97.56 403 VAL A N 1
ATOM 3126 C CA . VAL A 1 403 ? -19.131 -5.138 20.061 1.00 97.56 403 VAL A CA 1
ATOM 3127 C C . VAL A 1 403 ? -20.327 -5.497 20.947 1.00 97.56 403 VAL A C 1
ATOM 3129 O O . VAL A 1 403 ? -20.158 -6.119 21.997 1.00 97.56 403 VAL A O 1
ATOM 3132 N N . ASN A 1 404 ? -21.545 -5.149 20.527 1.00 97.19 404 ASN A N 1
ATOM 3133 C CA . ASN A 1 404 ? -22.762 -5.457 21.276 1.00 97.19 404 ASN A CA 1
ATOM 3134 C C . ASN A 1 404 ? -23.031 -6.968 21.363 1.00 97.19 404 ASN A C 1
ATOM 3136 O O . ASN A 1 404 ? -23.435 -7.452 22.422 1.00 97.19 404 ASN A O 1
ATOM 3140 N N . GLU A 1 405 ? -22.768 -7.724 20.296 1.00 97.44 405 GLU A N 1
ATOM 3141 C CA . GLU A 1 405 ? -22.867 -9.189 20.305 1.00 97.44 405 GLU A CA 1
ATOM 3142 C C . GLU A 1 405 ? -21.852 -9.834 21.254 1.00 97.44 405 GLU A C 1
ATOM 3144 O O . GLU A 1 405 ? -22.226 -10.684 22.067 1.00 97.44 405 GLU A O 1
ATOM 3149 N N . VAL A 1 406 ? -20.593 -9.389 21.213 1.00 97.00 406 VAL A N 1
ATOM 3150 C CA . VAL A 1 406 ? -19.536 -9.859 22.121 1.00 97.00 406 VAL A CA 1
ATOM 3151 C C . VAL A 1 406 ? -19.890 -9.548 23.575 1.00 97.00 406 VAL A C 1
ATOM 3153 O O . VAL A 1 406 ? -19.720 -10.396 24.447 1.00 97.00 406 VAL A O 1
ATOM 3156 N N . ARG A 1 407 ? -20.449 -8.367 23.859 1.00 95.56 407 ARG A N 1
ATOM 3157 C CA . ARG A 1 407 ? -20.918 -8.005 25.208 1.00 95.56 407 ARG A CA 1
ATOM 3158 C C . ARG A 1 407 ? -22.073 -8.880 25.685 1.00 95.56 407 ARG A C 1
ATOM 3160 O O . ARG A 1 407 ? -22.111 -9.256 26.855 1.00 95.56 407 ARG A O 1
ATOM 3167 N N . ALA A 1 408 ? -23.011 -9.200 24.795 1.00 96.50 408 ALA A N 1
ATOM 3168 C CA . ALA A 1 408 ? -24.154 -10.047 25.115 1.00 96.50 408 ALA A CA 1
ATOM 3169 C C . ALA A 1 408 ? -23.752 -11.514 25.345 1.00 96.50 408 ALA A C 1
ATOM 3171 O O . ALA A 1 408 ? -24.362 -12.195 26.172 1.00 96.50 408 ALA A O 1
ATOM 3172 N N . ASN A 1 409 ? -22.730 -11.998 24.634 1.00 95.44 409 ASN A N 1
ATOM 3173 C CA . ASN A 1 409 ? -22.208 -13.353 24.770 1.00 95.44 409 ASN A CA 1
ATOM 3174 C C . ASN A 1 409 ? -20.682 -13.396 24.563 1.00 95.44 409 ASN A C 1
ATOM 3176 O O . ASN A 1 409 ? -20.227 -13.744 23.474 1.00 95.44 409 ASN A O 1
ATOM 3180 N N . PRO A 1 410 ? -19.871 -13.143 25.607 1.00 91.12 410 PRO A N 1
ATOM 3181 C CA . PRO A 1 410 ? -18.411 -13.117 25.471 1.00 91.12 410 PRO A CA 1
ATOM 3182 C C . PRO A 1 410 ? -17.798 -14.445 25.005 1.00 91.12 410 PRO A C 1
ATOM 3184 O O . PRO A 1 410 ? -16.709 -14.456 24.438 1.00 91.12 410 PRO A O 1
ATOM 3187 N N . ALA A 1 411 ? -18.499 -15.566 25.207 1.00 90.88 411 ALA A N 1
ATOM 3188 C CA . ALA A 1 411 ? -18.060 -16.883 24.749 1.00 90.88 411 ALA A CA 1
ATOM 3189 C C . ALA A 1 411 ? -18.122 -17.047 23.217 1.00 90.88 411 ALA A C 1
ATOM 3191 O O . ALA A 1 411 ? -17.586 -18.023 22.695 1.00 90.88 411 ALA A O 1
ATOM 3192 N N . ILE A 1 412 ? -18.752 -16.115 22.484 1.00 91.12 412 ILE A N 1
ATOM 3193 C CA . ILE A 1 412 ? -18.828 -16.156 21.015 1.00 91.12 412 ILE A CA 1
ATOM 3194 C C . ILE A 1 412 ? -17.453 -16.057 20.347 1.00 91.12 412 ILE A C 1
ATOM 3196 O O . ILE A 1 412 ? -17.272 -16.592 19.260 1.00 91.12 412 ILE A O 1
ATOM 3200 N N . LEU A 1 413 ? -16.478 -15.439 21.022 1.00 87.12 413 LEU A N 1
ATOM 3201 C CA . LEU A 1 413 ? -15.104 -15.316 20.533 1.00 87.12 413 LEU A CA 1
ATOM 3202 C C . LEU A 1 413 ? -14.286 -16.610 20.677 1.00 87.12 413 LEU A C 1
ATOM 3204 O O . LEU A 1 413 ? -13.121 -16.627 20.303 1.00 87.12 413 LEU A O 1
ATOM 3208 N N . GLY A 1 414 ? -14.888 -17.695 21.181 1.00 67.69 414 GLY A N 1
ATOM 3209 C CA . GLY A 1 414 ? -14.344 -19.043 21.021 1.00 67.69 414 GLY A CA 1
ATOM 3210 C C . GLY A 1 414 ? -13.024 -19.320 21.742 1.00 67.69 414 GLY A C 1
ATOM 3211 O O . GLY A 1 414 ? -12.204 -20.060 21.202 1.00 67.69 414 GLY A O 1
ATOM 3212 N N . VAL A 1 415 ? -12.838 -18.778 22.953 1.00 56.09 415 VAL A N 1
ATOM 3213 C CA . VAL A 1 415 ? -11.693 -19.086 23.836 1.00 56.09 415 VAL A CA 1
ATOM 3214 C C . VAL A 1 415 ? -12.161 -19.654 25.166 1.00 56.09 415 VAL A C 1
ATOM 3216 O O . VAL A 1 415 ? -12.970 -18.969 25.840 1.00 56.09 415 VAL A O 1
#

Sequence (415 aa):
MELLLCLNLSDFFYLFSDNSISETLGDGKQHPIIAVVAVFGSTEEGTVDELVKILDLRNNYRKDNDVDFVVHADCAWGGYFASLIGVDETNVPRAVSDYVMAQYGQLGKTDTITIDPHKTGYLPYPAGALCYRNMTMRTLIAFGAPYINNAPGETDPKLSLGDYGIEGSKPGAAAAGVYLSHAAIPLTPHGYGKLMTLTAYNCKIFHWKLVEMSDQDPDFTVEPTPHWSDSTLSKEEAVKSFLSKLSGKTPQSILNDAMGTDLATLREEGSDLNILTYAFNYKLNPGGPVETNLDKLNAFNEMIYDRISLKADGREIYNYKILVSSTSFYSDTYGEVFFNDYLGRLTETAVTLPDPTSSGGTGDKIVVMRSVIMDPWITEDVDGKPFVEYIVAELFDIVREVVNEVRANPAILGV

Radius of gyration: 24.11 Å; Cα contacts (8 Å, |Δi|>4): 612; chains: 1; bounding box: 62×50×74 Å

Secondary structure (DSSP, 8-state):
--------HHHHHHHTTTTTHHHHTTS-------EEEEEBS-TTT--B--HHHHHHHHHHHHHHH----EEEEEETTGGGGGGGTTGGGTT----S-HHHHHHHTTGGGSSEEEE-TTTTT-PPSS--EEEESSGGGGGGG------TT--TTSS-GGG-SSSSSS-SS--HHHHHHHHHHHHHS-SSIIIIIHHHHHHHHHHHHHHHHHHHHHHT-SSEEEEESSPPS-TTS-HHHHHHHHHHHHTT--HHHHHH-TTSHHHHHHHTSS-SSSEEEEEEEEBSSTTSPBP--HHHHHHHHHHHHHHSS--SSS--GGG-S---EEEEEEHHHHHHHHHHHHHHHHTT--SS---S--SSS--SEEEEEEEE---TTTTSEETTEEHHHHHHHHHHHHHHHHHHHHHH-GGGG--

Mean predicted aligned error: 7.36 Å

pLDDT: mean 86.43, std 13.64, range [37.56, 98.81]

Foldseek 3Di:
DDDDDADDPVVVVVCLVPVCPCVVVVPNDRDAAAEDEWEQQDPFFRAGGQQVVVVVSQVCCCPPPVHHYAYEYECQAPPLLLLCQCVVVPLFAAQFAPSSNVNSVCPLVGQKYKYACCHLVVFPPDGIDMDGNDLVVLVVQFDDDPDPPCPPPPDDPSPPPQRRDPDHDDDVVNVVRSVVSCVVFPSHCRGSVNLQRLLSLLQLVLVLLQLVVQVVDQWKHKDKLFDFPPPVDDSVRSSCVQVVLVPPPAPCRLRSPRVDPNSNNSNNTDGNGNKIKMFMWGDLDRVHFTDQDQLLRQLLRVQLQVLADDDPPPDDPVVHPHHWAKDKDFCVNNPQVSVQVRSCVNRVHPPPSPPLDDDDDDSGIHIIIMDGRSDSQQSPDDPHGRNSNVRSVVSVVSSVVSSVVCNVPVCSSPD

Solvent-accessible surface area (backbone atoms only — not comparable to full-atom values): 23563 Å² total; per-residue (Å²): 135,89,79,87,83,90,65,57,73,70,56,49,55,50,38,71,72,69,72,36,61,23,64,78,65,71,70,79,48,91,75,86,58,70,63,46,79,38,42,27,29,38,91,70,46,13,40,66,47,67,44,60,59,55,51,51,50,46,52,50,34,40,71,78,66,76,39,76,62,44,36,35,32,41,13,39,50,32,42,48,54,55,12,39,65,68,22,92,81,63,80,46,41,62,27,52,22,71,70,55,52,56,29,58,73,46,54,87,75,35,46,32,36,36,29,23,42,41,49,66,56,75,39,70,80,74,40,76,47,78,47,57,70,50,71,71,63,49,60,83,58,51,51,85,70,94,55,97,80,69,59,91,82,80,66,61,76,88,72,53,72,56,32,55,56,93,62,66,92,75,67,67,63,43,57,51,50,53,50,51,48,44,72,75,39,36,82,32,32,87,28,38,12,44,54,44,20,36,11,19,39,42,32,32,51,51,52,52,50,50,47,47,53,26,68,75,35,85,51,40,44,57,40,55,67,58,61,63,86,62,77,85,50,52,70,64,54,46,43,52,66,51,50,62,71,50,61,96,58,51,65,68,58,45,52,69,33,49,89,34,72,58,32,60,52,50,14,68,36,50,43,58,33,32,19,44,33,30,34,59,37,42,29,76,46,87,86,50,65,57,57,74,55,62,57,46,42,31,40,50,36,49,61,46,45,66,70,29,37,94,59,100,78,75,68,64,74,85,76,53,90,57,76,51,49,67,53,62,55,34,33,91,80,62,31,63,70,55,45,44,50,54,48,25,64,56,40,74,43,71,87,64,74,64,74,88,72,80,88,86,66,84,79,43,61,45,49,28,42,29,45,73,35,76,60,66,58,43,60,44,72,55,98,87,42,39,43,48,59,56,55,52,49,52,52,48,53,49,46,50,52,51,53,52,49,41,58,76,39,65,67,75,45,72,122